Protein AF-A0A0K6FM12-F1 (afdb_monomer_lite)

Foldseek 3Di:
DPFAAEEELDDDDQCPVVLCVQCVVQGHYQYDPAQALVSVLVCQVPVVDRHAEYEHEPCSCNRNNFQDLVVLVSHDLNHAEYQYLAPFRPSHPVVSCVVSNHFYFYQPLLLQQLQLVLLVVLVCCLQQVVLLQVVCVVVVNHCPPDDDGHQQLAWEEEEEDCGSNSQNNVVVSVVRNHPAAEYEDCDDDPPRDPRHHYDNDLLVSQLRGQEYEYADHDDPVQQQCVPLVSLLSHAQQGEYEYLHEARSHPVVSVLVCLVVRSHNAYEYCYHNDPPDDDVSQVVRSSYHYHRNRSQVDSSSSNSSSSLSSVQVSCVSVVHDRDRTDPVCVVVVCVVCVVVCVVVVQWAWEWEAEPVGDIDIDTDGQFDFPLNVLVRCCVVPVAHSQQWWKAFPNDTGDRGDGNVVVPNHHHGYIYTDGDPDGAQWEWEAEPVRDIDIDGDDQFDFLLNVLVRVCVVPVAHSVQWFKAFPNDTGDRGDGNVVVPNGRHGYIYTDGDPDAAQWEWEAEPVRDIDIDHDDQFDFLLNVLVRCCVVPVAHSQQWFKAFPNDTGDRGDGNVVVPNTRHHYIYTDGDPDGAQWEWEQEPVRDIDIDHDDQFDFVLNVLVSVCVVPVAHSVQWWKDFPRDTGDRGDGNVVVVNGRHGYIYIDTDDDDDD

pLDDT: mean 88.9, std 11.52, range [32.47, 98.88]

Structure (mmCIF, N/CA/C/O backbone):
data_AF-A0A0K6FM12-F1
#
_entry.id   AF-A0A0K6FM12-F1
#
loop_
_atom_site.group_PDB
_atom_site.id
_atom_site.type_symbol
_atom_site.label_atom_id
_atom_site.label_alt_id
_atom_site.label_comp_id
_atom_site.label_asym_id
_atom_site.label_entity_id
_atom_site.label_seq_id
_atom_site.pdbx_PDB_ins_code
_atom_site.Cartn_x
_atom_site.Cartn_y
_atom_site.Cartn_z
_atom_site.occupancy
_atom_site.B_iso_or_equiv
_atom_site.auth_seq_id
_atom_site.auth_comp_id
_atom_site.auth_asym_id
_atom_site.auth_atom_id
_atom_site.pdbx_PDB_model_num
ATOM 1 N N . MET A 1 1 ? -18.505 -17.546 25.892 1.00 50.31 1 MET A N 1
ATOM 2 C CA . MET A 1 1 ? -18.413 -17.761 24.431 1.00 50.31 1 MET A CA 1
ATOM 3 C C . MET A 1 1 ? -17.138 -18.534 24.158 1.00 50.31 1 MET A C 1
ATOM 5 O O . MET A 1 1 ? -16.189 -18.349 24.912 1.00 50.31 1 MET A O 1
ATOM 9 N N . ALA A 1 2 ? -17.119 -19.421 23.161 1.00 56.78 2 ALA A N 1
ATOM 10 C CA . ALA A 1 2 ? -15.859 -20.015 22.716 1.00 56.78 2 ALA A CA 1
ATOM 11 C C . ALA A 1 2 ? -14.926 -18.895 22.212 1.00 56.78 2 ALA A C 1
ATOM 13 O O . ALA A 1 2 ? -15.437 -17.920 21.654 1.00 56.78 2 ALA A O 1
ATOM 14 N N . PRO A 1 3 ? -13.605 -18.989 22.434 1.00 68.75 3 PRO A N 1
ATOM 15 C CA . PRO A 1 3 ? -12.672 -17.987 21.939 1.00 68.75 3 PRO A CA 1
ATOM 16 C C . PRO A 1 3 ? -12.732 -17.929 20.409 1.00 68.75 3 PRO A C 1
ATOM 18 O O . PRO A 1 3 ? -12.786 -18.963 19.740 1.00 68.75 3 PRO A O 1
ATOM 21 N N . THR A 1 4 ? -12.750 -16.713 19.868 1.00 89.81 4 THR A N 1
ATOM 22 C CA . THR A 1 4 ? -12.670 -16.457 18.428 1.00 89.81 4 THR A CA 1
ATOM 23 C C . THR A 1 4 ? -11.370 -17.043 17.880 1.00 89.81 4 THR A C 1
ATOM 25 O O . THR A 1 4 ? -10.338 -16.963 18.542 1.00 89.81 4 THR A O 1
ATOM 28 N N . LYS A 1 5 ? -11.399 -17.647 16.689 1.00 95.44 5 LYS A N 1
ATOM 29 C CA . LYS A 1 5 ? -10.241 -18.325 16.086 1.00 95.44 5 LYS A CA 1
ATOM 30 C C . LYS A 1 5 ? -9.884 -17.708 14.741 1.00 95.44 5 LYS A C 1
ATOM 32 O O . LYS A 1 5 ? -10.762 -17.518 13.897 1.00 95.44 5 LYS A O 1
ATOM 37 N N . VAL A 1 6 ? -8.598 -17.457 14.518 1.00 96.81 6 VAL A N 1
ATOM 38 C CA . VAL A 1 6 ? -8.056 -16.990 13.237 1.00 96.81 6 VAL A CA 1
ATOM 39 C C . VAL A 1 6 ? -7.114 -18.035 12.669 1.00 96.81 6 VAL A C 1
ATOM 41 O O . VAL A 1 6 ? -6.204 -18.493 13.353 1.00 96.81 6 VAL A O 1
ATOM 44 N N . LEU A 1 7 ? -7.315 -18.387 11.404 1.00 96.94 7 LEU A N 1
ATOM 45 C CA . LEU A 1 7 ? -6.442 -19.296 10.673 1.00 96.94 7 LEU A CA 1
ATOM 46 C C . LEU A 1 7 ? -5.364 -18.514 9.918 1.00 96.94 7 LEU A C 1
ATOM 48 O O . LEU A 1 7 ? -5.686 -17.608 9.155 1.00 96.94 7 LEU A O 1
ATOM 52 N N . ILE A 1 8 ? -4.100 -18.896 10.083 1.00 96.00 8 ILE A N 1
ATOM 53 C CA . ILE A 1 8 ? -2.986 -18.431 9.252 1.00 96.00 8 ILE A CA 1
ATOM 54 C C . ILE A 1 8 ? -2.767 -19.458 8.138 1.00 96.00 8 ILE A C 1
ATOM 56 O O . ILE A 1 8 ? -2.167 -20.508 8.360 1.00 96.00 8 ILE A O 1
ATOM 60 N N . CYS A 1 9 ? -3.300 -19.177 6.948 1.00 92.81 9 CYS A N 1
ATOM 61 C CA . CYS A 1 9 ? -3.076 -19.950 5.728 1.00 92.81 9 CYS A CA 1
ATOM 62 C C . CYS A 1 9 ? -1.782 -19.491 5.047 1.00 92.81 9 CYS A C 1
ATOM 64 O O . CYS A 1 9 ? -1.757 -18.457 4.374 1.00 92.81 9 CYS A O 1
ATOM 66 N N . GLY A 1 10 ? -0.727 -20.292 5.196 1.00 86.38 10 GLY A N 1
ATOM 67 C CA . GLY A 1 10 ? 0.643 -19.959 4.801 1.00 86.38 10 GLY A CA 1
ATOM 68 C C . GLY A 1 10 ? 1.503 -19.662 6.028 1.00 86.38 10 GLY A C 1
ATOM 69 O O . GLY A 1 10 ? 1.115 -20.000 7.147 1.00 86.38 10 GLY A O 1
ATOM 70 N N . ASP A 1 11 ? 2.643 -19.014 5.816 1.00 85.06 11 ASP A N 1
ATOM 71 C CA . ASP A 1 11 ? 3.578 -18.676 6.887 1.00 85.06 11 ASP A CA 1
ATOM 72 C C . ASP A 1 11 ? 3.545 -17.178 7.198 1.00 85.06 11 ASP A C 1
ATOM 74 O O . ASP A 1 11 ? 3.400 -16.344 6.305 1.00 85.06 11 ASP A O 1
ATOM 78 N N . LEU A 1 12 ? 3.704 -16.852 8.481 1.00 89.25 12 LEU A N 1
ATOM 79 C CA . LEU A 1 12 ? 4.138 -15.531 8.927 1.00 89.25 12 LEU A CA 1
ATOM 80 C C . LEU A 1 12 ? 5.636 -15.628 9.177 1.00 89.25 12 LEU A C 1
ATOM 82 O O . LEU A 1 12 ? 6.068 -16.332 10.093 1.00 89.25 12 LEU A O 1
ATOM 86 N N . VAL A 1 13 ? 6.433 -14.954 8.360 1.00 90.88 13 VAL A N 1
ATOM 87 C CA . VAL A 1 13 ? 7.894 -15.012 8.445 1.00 90.88 13 VAL A CA 1
ATOM 88 C C . VAL A 1 13 ? 8.416 -13.832 9.260 1.00 90.88 13 VAL A C 1
ATOM 90 O O . VAL A 1 13 ? 9.260 -14.012 10.139 1.00 90.88 13 VAL A O 1
ATOM 93 N N . TRP A 1 14 ? 7.868 -12.638 9.042 1.00 91.44 14 TRP A N 1
ATOM 94 C CA . TRP A 1 14 ? 8.430 -11.380 9.539 1.00 91.44 14 TRP A CA 1
ATOM 95 C C . TRP A 1 14 ? 7.660 -10.791 10.727 1.00 91.44 14 TRP A C 1
ATOM 97 O O . TRP A 1 14 ? 8.239 -10.094 11.555 1.00 91.44 14 TRP A O 1
ATOM 107 N N . ALA A 1 15 ? 6.369 -11.092 10.846 1.00 94.38 15 ALA A N 1
ATOM 108 C CA . ALA A 1 15 ? 5.426 -10.437 11.747 1.00 94.38 15 ALA A CA 1
ATOM 109 C C . ALA A 1 15 ? 4.894 -11.377 12.845 1.00 94.38 15 ALA A C 1
ATOM 111 O O . ALA A 1 15 ? 3.783 -11.201 13.342 1.00 94.38 15 ALA A O 1
ATOM 112 N N . ASN A 1 16 ? 5.671 -12.386 13.258 1.00 93.44 16 ASN A N 1
ATOM 113 C CA . ASN A 1 16 ? 5.265 -13.331 14.311 1.00 93.44 16 ASN A CA 1
ATOM 114 C C . ASN A 1 16 ? 4.932 -12.634 15.644 1.00 93.44 16 ASN A C 1
ATOM 116 O O . ASN A 1 16 ? 3.913 -12.925 16.274 1.00 93.44 16 ASN A O 1
ATOM 120 N N . GLU A 1 17 ? 5.777 -11.696 16.077 1.00 94.31 17 GLU A N 1
ATOM 121 C CA . GLU A 1 17 ? 5.542 -10.931 17.308 1.00 94.31 17 GLU A CA 1
ATOM 122 C C . GLU A 1 17 ? 4.403 -9.918 17.142 1.00 94.31 17 GLU A C 1
ATOM 124 O O . GLU A 1 17 ? 3.615 -9.708 18.067 1.00 94.31 17 GLU A O 1
ATOM 129 N N . ASP A 1 18 ? 4.250 -9.343 15.947 1.00 95.56 18 ASP A N 1
ATOM 130 C CA . ASP A 1 18 ? 3.123 -8.468 15.631 1.00 95.56 18 ASP A CA 1
ATOM 131 C C . ASP A 1 18 ? 1.800 -9.241 15.666 1.00 95.56 18 ASP A C 1
ATOM 133 O O . ASP A 1 18 ? 0.848 -8.767 16.276 1.00 95.56 18 ASP A O 1
ATOM 137 N N . ALA A 1 19 ? 1.744 -10.461 15.126 1.00 95.25 19 ALA A N 1
ATOM 138 C CA . ALA A 1 19 ? 0.561 -11.317 15.177 1.00 95.25 19 ALA A CA 1
ATOM 139 C C . ALA A 1 19 ? 0.161 -11.650 16.621 1.00 95.25 19 ALA A C 1
ATOM 141 O O . ALA A 1 19 ? -1.001 -11.474 16.992 1.00 95.25 19 ALA A O 1
ATOM 142 N N . LYS A 1 20 ? 1.119 -12.045 17.473 1.00 94.31 20 LYS A N 1
ATOM 143 C CA . LYS A 1 20 ? 0.861 -12.276 18.908 1.00 94.31 20 LYS A CA 1
ATOM 144 C C . LYS A 1 20 ? 0.337 -11.022 19.603 1.00 94.31 20 LYS A C 1
ATOM 146 O O . LYS A 1 20 ? -0.576 -11.120 20.415 1.00 94.31 20 LYS A O 1
ATOM 151 N N . ARG A 1 21 ? 0.897 -9.853 19.283 1.00 96.19 21 ARG A N 1
ATOM 152 C CA . ARG A 1 21 ? 0.511 -8.568 19.882 1.00 96.19 21 ARG A CA 1
ATOM 153 C C . ARG A 1 21 ? -0.853 -8.072 19.397 1.00 96.19 21 ARG A C 1
ATOM 155 O O . ARG A 1 21 ? -1.614 -7.529 20.189 1.00 96.19 21 ARG A O 1
ATOM 162 N N . MET A 1 22 ? -1.139 -8.212 18.104 1.00 95.75 22 MET A N 1
ATOM 163 C CA . MET A 1 22 ? -2.306 -7.631 17.434 1.00 95.75 22 MET A CA 1
ATOM 164 C C . MET A 1 22 ? -3.527 -8.545 17.474 1.00 95.75 22 MET A C 1
ATOM 166 O O . MET A 1 22 ? -4.632 -8.053 17.674 1.00 95.75 22 MET A O 1
ATOM 170 N N . ILE A 1 23 ? -3.331 -9.851 17.276 1.00 96.44 23 ILE A N 1
ATOM 171 C CA . ILE A 1 23 ? -4.413 -10.838 17.169 1.00 96.44 23 ILE A CA 1
ATOM 172 C C . ILE A 1 23 ? -4.555 -11.649 18.454 1.00 96.44 23 ILE A C 1
ATOM 174 O O . ILE A 1 23 ? -5.677 -11.913 18.866 1.00 96.44 23 ILE A O 1
ATOM 178 N N . GLY A 1 24 ? -3.452 -11.995 19.126 1.00 94.25 24 GLY A N 1
ATOM 179 C CA . GLY A 1 24 ? -3.466 -12.855 20.319 1.00 94.25 24 GLY A CA 1
ATOM 180 C C . GLY A 1 24 ? -4.441 -12.439 21.438 1.00 94.25 24 GLY A C 1
ATOM 181 O O . GLY A 1 24 ? -5.083 -13.318 22.009 1.00 94.25 24 GLY A O 1
ATOM 182 N N . PRO A 1 25 ? -4.619 -11.138 21.750 1.00 95.06 25 PRO A N 1
ATOM 183 C CA . PRO A 1 25 ? -5.617 -10.694 22.728 1.00 95.06 25 PRO A CA 1
ATOM 184 C C . PRO A 1 25 ? -7.079 -10.855 22.277 1.00 95.06 25 PRO A C 1
ATOM 186 O O . PRO A 1 25 ? -7.974 -10.808 23.116 1.00 95.06 25 PRO A O 1
ATOM 189 N N . LEU A 1 26 ? -7.324 -10.997 20.972 1.00 94.44 26 LEU A N 1
ATOM 190 C CA . LEU A 1 26 ? -8.653 -10.989 20.350 1.00 94.44 26 LEU A CA 1
ATOM 191 C C . LEU A 1 26 ? -9.100 -12.382 19.897 1.00 94.44 26 LEU A C 1
ATOM 193 O O . LEU A 1 26 ? -10.290 -12.697 19.928 1.00 94.44 26 LEU A O 1
ATOM 197 N N . ALA A 1 27 ? -8.157 -13.208 19.443 1.00 95.44 27 ALA A N 1
ATOM 198 C CA . ALA A 1 27 ? -8.430 -14.518 18.884 1.00 95.44 27 ALA A CA 1
ATOM 199 C C . ALA A 1 27 ? -7.263 -15.495 19.088 1.00 95.44 27 ALA A C 1
ATOM 201 O O . ALA A 1 27 ? -6.089 -15.123 19.098 1.00 95.44 27 ALA A O 1
ATOM 202 N N . GLU A 1 28 ? -7.600 -16.778 19.183 1.00 95.94 28 GLU A N 1
ATOM 203 C CA . GLU A 1 28 ? -6.639 -17.871 19.093 1.00 95.94 28 GLU A CA 1
ATOM 204 C C . GLU A 1 28 ? -6.090 -17.954 17.660 1.00 95.94 28 GLU A C 1
ATOM 206 O O . GLU A 1 28 ? -6.851 -18.062 16.695 1.00 95.94 28 GLU A O 1
ATOM 211 N N . ILE A 1 29 ? -4.764 -17.907 17.523 1.00 95.62 29 ILE A N 1
ATOM 212 C CA . ILE A 1 29 ? -4.068 -17.990 16.235 1.00 95.62 29 ILE A CA 1
ATOM 213 C C . ILE A 1 29 ? -3.775 -19.458 15.929 1.00 95.62 29 ILE A C 1
ATOM 215 O O . ILE A 1 29 ? -3.009 -20.109 16.639 1.00 95.62 29 ILE A O 1
ATOM 219 N N . ILE A 1 30 ? -4.353 -19.966 14.845 1.00 95.19 30 ILE A N 1
ATOM 220 C CA . ILE A 1 30 ? -4.207 -21.349 14.401 1.00 95.19 30 ILE A CA 1
ATOM 221 C C . ILE A 1 30 ? -3.358 -21.367 13.127 1.00 95.19 30 ILE A C 1
ATOM 223 O O . ILE A 1 30 ? -3.816 -20.882 12.094 1.00 95.19 30 ILE A O 1
ATOM 227 N N . PRO A 1 31 ? -2.134 -21.919 13.150 1.00 93.75 31 PRO A N 1
ATOM 228 C CA . PRO A 1 31 ? -1.348 -22.089 11.935 1.00 93.75 31 PRO A CA 1
ATOM 229 C C . PRO A 1 31 ? -1.904 -23.238 11.085 1.00 93.75 31 PRO A C 1
ATOM 231 O O . PRO A 1 31 ? -2.246 -24.302 11.612 1.00 93.75 31 PRO A O 1
ATOM 234 N N . MET A 1 32 ? -1.963 -23.045 9.766 1.00 93.00 32 MET A N 1
ATOM 235 C CA . MET A 1 32 ? -2.316 -24.107 8.827 1.00 93.00 32 MET A CA 1
ATOM 236 C C . MET A 1 32 ? -1.221 -25.178 8.810 1.00 93.00 32 MET A C 1
ATOM 238 O O . MET A 1 32 ? -0.049 -24.888 8.591 1.00 93.00 32 MET A O 1
ATOM 242 N N . LYS A 1 33 ? -1.612 -26.438 9.014 1.00 88.44 33 LYS A N 1
ATOM 243 C CA . LYS A 1 33 ? -0.717 -27.608 8.925 1.00 88.44 33 LYS A CA 1
ATOM 244 C C . LYS A 1 33 ? -0.994 -28.479 7.700 1.00 88.44 33 LYS A C 1
ATOM 246 O O . LYS A 1 33 ? -0.261 -29.441 7.456 1.00 88.44 33 LYS A O 1
ATOM 251 N N . SER A 1 34 ? -2.050 -28.164 6.953 1.00 91.00 34 SER A N 1
ATOM 252 C CA . SER A 1 34 ? -2.479 -28.923 5.784 1.00 91.00 34 SER A CA 1
ATOM 253 C C . SER A 1 34 ? -1.431 -28.851 4.679 1.00 91.00 34 SER A C 1
ATOM 255 O O . SER A 1 34 ? -0.998 -27.769 4.292 1.00 91.00 34 SER A O 1
ATOM 257 N N . LYS A 1 35 ? -1.053 -30.010 4.138 1.00 91.31 35 LYS A N 1
ATOM 258 C CA . LYS A 1 35 ? -0.079 -30.124 3.039 1.00 91.31 35 LYS A CA 1
ATOM 259 C C . LYS A 1 35 ? -0.729 -30.335 1.675 1.00 91.31 35 LYS A C 1
ATOM 261 O O . LYS A 1 35 ? -0.033 -30.366 0.667 1.00 91.31 35 LYS A O 1
ATOM 266 N N . SER A 1 36 ? -2.044 -30.540 1.660 1.00 94.38 36 SER A N 1
ATOM 267 C CA . SER A 1 36 ? -2.842 -30.722 0.454 1.00 94.38 36 SER A CA 1
ATOM 268 C C . SER A 1 36 ? -4.235 -30.130 0.642 1.00 94.38 36 SER A C 1
ATOM 270 O O . SER A 1 36 ? -4.744 -30.045 1.763 1.00 94.38 36 SER A O 1
ATOM 272 N N . ARG A 1 37 ? -4.889 -29.790 -0.469 1.00 95.06 37 ARG A N 1
ATOM 273 C CA . ARG A 1 37 ? -6.278 -29.313 -0.486 1.00 95.06 37 ARG A CA 1
ATOM 274 C C . ARG A 1 37 ? -7.274 -30.320 0.108 1.00 95.06 37 ARG A C 1
ATOM 276 O O . ARG A 1 37 ? -8.200 -29.920 0.804 1.00 95.06 37 ARG A O 1
ATOM 283 N N . ALA A 1 38 ? -7.066 -31.619 -0.117 1.00 94.94 38 ALA A N 1
ATOM 284 C CA . ALA A 1 38 ? -7.910 -32.670 0.458 1.00 94.94 38 ALA A CA 1
ATOM 285 C C . ALA A 1 38 ? -7.802 -32.705 1.990 1.00 94.94 38 ALA A C 1
ATOM 287 O O . ALA A 1 38 ? -8.817 -32.654 2.680 1.00 94.94 38 ALA A O 1
ATOM 288 N N . GLN A 1 39 ? -6.570 -32.685 2.513 1.00 95.00 39 GLN A N 1
ATOM 289 C CA . GLN A 1 39 ? -6.324 -32.624 3.955 1.00 95.00 39 GLN A CA 1
ATOM 290 C C . GLN A 1 39 ? -6.913 -31.348 4.571 1.00 95.00 39 GLN A C 1
ATOM 292 O O . GLN A 1 39 ? -7.510 -31.397 5.643 1.00 95.00 39 GLN A O 1
ATOM 297 N N . PHE A 1 40 ? -6.786 -30.210 3.880 1.00 95.62 40 PHE A N 1
ATOM 298 C CA . PHE A 1 40 ? -7.383 -28.953 4.324 1.00 95.62 40 PHE A CA 1
ATOM 299 C C . PHE A 1 40 ? -8.892 -29.098 4.533 1.00 95.62 40 PHE A C 1
ATOM 301 O O . PHE A 1 40 ? -9.394 -28.726 5.589 1.00 95.62 40 PHE A O 1
ATOM 308 N N . TYR A 1 41 ? -9.605 -29.712 3.584 1.00 95.50 41 TYR A N 1
ATOM 309 C CA . TYR A 1 41 ? -11.049 -29.937 3.693 1.00 95.50 41 TYR A CA 1
ATOM 310 C C . TYR A 1 41 ? -11.455 -30.842 4.858 1.00 95.50 41 TYR A C 1
ATOM 312 O O . TYR A 1 41 ? -12.449 -30.549 5.521 1.00 95.50 41 TYR A O 1
ATOM 320 N N . GLU A 1 42 ? -10.702 -31.904 5.140 1.00 93.94 42 GLU A N 1
ATOM 321 C CA . GLU A 1 42 ? -10.958 -32.761 6.307 1.00 93.94 42 GLU A CA 1
ATOM 322 C C . GLU A 1 42 ? -10.788 -31.972 7.619 1.00 93.94 42 GLU A C 1
ATOM 324 O O . GLU A 1 42 ? -11.623 -32.038 8.530 1.00 93.94 42 GLU A O 1
ATOM 329 N N . GLU A 1 43 ? -9.742 -31.147 7.680 1.00 94.19 43 GLU A N 1
ATOM 330 C CA . GLU A 1 43 ? -9.388 -30.343 8.847 1.00 94.19 43 GLU A CA 1
ATOM 331 C C . GLU A 1 43 ? -10.338 -29.154 9.085 1.00 94.19 43 GLU A C 1
ATOM 333 O O . GLU A 1 43 ? -10.463 -28.711 10.228 1.00 94.19 43 GLU A O 1
ATOM 338 N N . LEU A 1 44 ? -11.077 -28.674 8.070 1.00 93.19 44 LEU A N 1
ATOM 339 C CA . LEU A 1 44 ? -12.072 -27.593 8.219 1.00 93.19 44 LEU A CA 1
ATOM 340 C C . LEU A 1 44 ? -13.160 -27.915 9.254 1.00 93.19 44 LEU A C 1
ATOM 342 O O . LEU A 1 44 ? -13.643 -27.021 9.949 1.00 93.19 44 LEU A O 1
ATOM 346 N N . SER A 1 45 ? -13.542 -29.190 9.358 1.00 87.56 45 SER A N 1
ATOM 347 C CA . SER A 1 45 ? -14.572 -29.662 10.293 1.00 87.56 45 SER A CA 1
ATOM 348 C C . SER A 1 45 ? -14.033 -30.032 11.679 1.00 87.56 45 SER A C 1
ATOM 350 O O . SER A 1 45 ? -14.814 -30.239 12.607 1.00 87.56 45 SER A O 1
ATOM 352 N N . THR A 1 46 ? -12.708 -30.104 11.829 1.00 90.00 46 THR A N 1
ATOM 353 C CA . THR A 1 46 ? -12.030 -30.566 13.045 1.00 90.00 46 THR A CA 1
ATOM 354 C C . THR A 1 46 ? -11.059 -29.500 13.552 1.00 90.00 46 THR A C 1
ATOM 356 O O . THR A 1 46 ? -11.453 -28.631 14.328 1.00 90.00 46 THR A O 1
ATOM 359 N N . THR A 1 47 ? -9.805 -29.519 13.095 1.00 89.25 47 THR A N 1
ATOM 360 C CA . THR A 1 47 ? -8.728 -28.610 13.517 1.00 89.25 47 THR A CA 1
ATOM 361 C C . THR A 1 47 ? -9.098 -27.138 13.335 1.00 89.25 47 THR A C 1
ATOM 363 O O . THR A 1 47 ? -8.852 -26.325 14.226 1.00 89.25 47 THR A O 1
ATOM 366 N N . TYR A 1 48 ? -9.728 -26.794 12.212 1.00 92.44 48 TYR A N 1
ATOM 367 C CA . TYR A 1 48 ? -10.123 -25.424 11.883 1.00 92.44 48 TYR A CA 1
ATOM 368 C C . TYR A 1 48 ? -11.605 -25.150 12.180 1.00 92.44 48 TYR A C 1
ATOM 370 O O . TYR A 1 48 ? -12.168 -24.169 11.698 1.00 92.44 48 TYR A O 1
ATOM 378 N N . ALA A 1 49 ? -12.257 -25.980 12.999 1.00 90.50 49 ALA A N 1
ATOM 379 C CA . ALA A 1 49 ? -13.638 -25.740 13.390 1.00 90.50 49 ALA A CA 1
ATOM 380 C C . ALA A 1 49 ? -13.769 -24.434 14.196 1.00 90.50 49 ALA A C 1
ATOM 382 O O . ALA A 1 49 ? -13.065 -24.207 15.189 1.00 90.50 49 ALA A O 1
ATOM 383 N N . GLY A 1 50 ? -14.716 -23.588 13.781 1.00 89.88 50 GLY A N 1
ATOM 384 C CA . GLY A 1 50 ? -15.046 -22.332 14.457 1.00 89.88 50 GLY A CA 1
ATOM 385 C C . GLY A 1 50 ? -14.146 -21.144 14.109 1.00 89.88 50 GLY A C 1
ATOM 386 O O . GLY A 1 50 ? -14.245 -20.117 14.775 1.00 89.88 50 GLY A O 1
ATOM 387 N N . ILE A 1 51 ? -13.289 -21.249 13.085 1.00 95.94 51 ILE A N 1
ATOM 388 C CA . ILE A 1 51 ? -12.533 -20.091 12.584 1.00 95.94 51 ILE A CA 1
ATOM 389 C C . ILE A 1 51 ? -13.478 -19.006 12.054 1.00 95.94 51 ILE A C 1
ATOM 391 O O . ILE A 1 51 ? -14.491 -19.305 11.416 1.00 95.94 51 ILE A O 1
ATOM 395 N N . THR A 1 52 ? -13.142 -17.747 12.313 1.00 96.00 52 THR A N 1
ATOM 396 C CA . THR A 1 52 ? -13.931 -16.579 11.891 1.00 96.00 52 THR A CA 1
ATOM 397 C C . THR A 1 52 ? -13.181 -15.693 10.905 1.00 96.00 52 THR A C 1
ATOM 399 O O . THR A 1 52 ? -13.794 -15.134 9.996 1.00 96.00 52 THR A O 1
ATOM 402 N N . GLY A 1 53 ? -11.860 -15.602 11.047 1.00 96.81 53 GLY A N 1
ATOM 403 C CA . GLY A 1 53 ? -10.976 -14.868 10.149 1.00 96.81 53 GLY A CA 1
ATOM 404 C C . GLY A 1 53 ? -9.891 -15.767 9.569 1.00 96.81 53 GLY A C 1
ATOM 405 O O . GLY A 1 53 ? -9.425 -16.701 10.224 1.00 96.81 53 GLY A O 1
ATOM 406 N N . ILE A 1 54 ? -9.478 -15.475 8.341 1.00 97.75 54 ILE A N 1
ATOM 407 C CA . ILE A 1 54 ? -8.366 -16.143 7.667 1.00 97.75 54 ILE A CA 1
ATOM 408 C C . ILE A 1 54 ? -7.345 -15.085 7.269 1.00 97.75 54 ILE A C 1
ATOM 410 O O . ILE A 1 54 ? -7.670 -14.142 6.555 1.00 97.75 54 ILE A O 1
ATOM 414 N N . TYR A 1 55 ? -6.105 -15.253 7.703 1.00 97.44 55 TYR A N 1
ATOM 415 C CA . TYR A 1 55 ? -4.953 -14.633 7.067 1.00 97.44 55 TYR A CA 1
ATOM 416 C C . TYR A 1 55 ? -4.515 -15.541 5.921 1.00 97.44 55 TYR A C 1
ATOM 418 O O . TYR A 1 55 ? -4.369 -16.744 6.127 1.00 97.44 55 TYR A O 1
ATOM 426 N N . ARG A 1 56 ? -4.289 -14.994 4.729 1.00 94.44 56 ARG A N 1
ATOM 427 C CA . ARG A 1 56 ? -3.870 -15.760 3.550 1.00 94.44 56 ARG A CA 1
ATOM 428 C C . ARG A 1 56 ? -2.583 -15.189 2.974 1.00 94.44 56 ARG A C 1
ATOM 430 O O . ARG A 1 56 ? -2.570 -14.035 2.569 1.00 94.44 56 ARG A O 1
ATOM 437 N N . HIS A 1 57 ? -1.559 -16.020 2.826 1.00 90.81 57 HIS A N 1
ATOM 438 C CA . HIS A 1 57 ? -0.374 -15.727 2.017 1.00 90.81 57 HIS A CA 1
ATOM 439 C C . HIS A 1 57 ? -0.444 -16.420 0.647 1.00 90.81 57 HIS A C 1
ATOM 441 O O . HIS A 1 57 ? -1.070 -17.475 0.526 1.00 90.81 57 HIS A O 1
ATOM 447 N N . ASN A 1 58 ? 0.218 -15.885 -0.386 1.00 83.75 58 ASN A N 1
ATOM 448 C CA . ASN A 1 58 ? 0.257 -16.520 -1.716 1.00 83.75 58 ASN A CA 1
ATOM 449 C C . ASN A 1 58 ? 0.861 -17.930 -1.695 1.00 83.75 58 ASN A C 1
ATOM 451 O O . ASN A 1 58 ? 0.343 -18.808 -2.377 1.00 83.75 58 ASN A O 1
ATOM 455 N N . THR A 1 59 ? 1.866 -18.177 -0.852 1.00 83.81 59 THR A N 1
ATOM 456 C CA . THR A 1 59 ? 2.491 -19.508 -0.693 1.00 83.81 59 THR A CA 1
ATOM 457 C C . THR A 1 59 ? 1.527 -20.569 -0.164 1.00 83.81 59 THR A C 1
ATOM 459 O O . THR A 1 59 ? 1.758 -21.760 -0.337 1.00 83.81 59 THR A O 1
ATOM 462 N N . SER A 1 60 ? 0.393 -20.180 0.435 1.00 83.94 60 SER A N 1
ATOM 463 C CA . SER A 1 60 ? -0.640 -21.162 0.789 1.00 83.94 60 SER A CA 1
ATOM 464 C C . SER A 1 60 ? -1.179 -21.897 -0.443 1.00 83.94 60 SER A C 1
ATOM 466 O O . SER A 1 60 ? -1.540 -23.072 -0.343 1.00 83.94 60 SER A O 1
ATOM 468 N N . ALA A 1 61 ? -1.163 -21.254 -1.617 1.00 86.06 61 ALA A N 1
ATOM 469 C CA . ALA A 1 61 ? -1.611 -21.863 -2.861 1.00 86.06 61 ALA A CA 1
ATOM 470 C C . ALA A 1 61 ? -0.756 -23.067 -3.284 1.00 86.06 61 ALA A C 1
ATOM 472 O O . ALA A 1 61 ? -1.290 -23.978 -3.916 1.00 86.06 61 ALA A O 1
ATOM 473 N N . ASP A 1 62 ? 0.510 -23.133 -2.864 1.00 85.94 62 ASP A N 1
ATOM 474 C CA . ASP A 1 62 ? 1.405 -24.262 -3.154 1.00 85.94 62 ASP A CA 1
ATOM 475 C C . ASP A 1 62 ? 0.935 -25.562 -2.481 1.00 85.94 62 ASP A C 1
ATOM 477 O O . ASP A 1 62 ? 1.222 -26.662 -2.954 1.00 85.94 62 ASP A O 1
ATOM 481 N N . HIS A 1 63 ? 0.175 -25.447 -1.387 1.00 87.94 63 HIS A N 1
ATOM 482 C CA . HIS A 1 63 ? -0.328 -26.583 -0.616 1.00 87.94 63 HIS A CA 1
ATOM 483 C C . HIS A 1 63 ? -1.812 -26.851 -0.858 1.00 87.94 63 HIS A C 1
ATOM 485 O O . HIS A 1 63 ? -2.221 -27.997 -1.054 1.00 87.94 63 HIS A O 1
ATOM 491 N N . ILE A 1 64 ? -2.643 -25.808 -0.817 1.00 91.88 64 ILE A N 1
ATOM 492 C CA . ILE A 1 64 ? -4.107 -25.954 -0.835 1.00 91.88 64 ILE A CA 1
ATOM 493 C C . ILE A 1 64 ? -4.753 -25.426 -2.120 1.00 91.88 64 ILE A C 1
ATOM 495 O O . ILE A 1 64 ? -5.970 -25.516 -2.281 1.00 91.88 64 ILE A O 1
ATOM 499 N N . GLY A 1 65 ? -3.947 -24.944 -3.067 1.00 91.69 65 GLY A N 1
ATOM 500 C CA . GLY A 1 65 ? -4.426 -24.278 -4.269 1.00 91.69 65 GLY A CA 1
ATOM 501 C C . GLY A 1 65 ? -4.984 -22.883 -3.986 1.00 91.69 65 GLY A C 1
ATOM 502 O O . GLY A 1 65 ? -4.962 -22.369 -2.867 1.00 91.69 65 GLY A O 1
ATOM 503 N N . ILE A 1 66 ? -5.489 -22.247 -5.037 1.00 93.56 66 ILE A N 1
ATOM 504 C CA . ILE A 1 66 ? -6.093 -20.919 -4.940 1.00 93.56 66 ILE A CA 1
ATOM 505 C C . ILE A 1 66 ? -7.443 -20.967 -4.206 1.00 93.56 66 ILE A C 1
ATOM 507 O O . ILE A 1 66 ? -8.084 -22.015 -4.113 1.00 93.56 66 ILE A O 1
ATOM 511 N N . PHE A 1 67 ? -7.904 -19.815 -3.716 1.00 95.88 67 PHE A N 1
ATOM 512 C CA . PHE A 1 67 ? -9.212 -19.673 -3.072 1.00 95.88 67 PHE A CA 1
ATOM 513 C C . PHE A 1 67 ? -10.288 -19.487 -4.150 1.00 95.88 67 PHE A C 1
ATOM 515 O O . PHE A 1 67 ? -10.946 -18.454 -4.227 1.00 95.88 67 PHE A O 1
ATOM 522 N N . ASP A 1 68 ? -10.418 -20.483 -5.023 1.00 95.69 68 ASP A N 1
ATOM 523 C CA . ASP A 1 68 ? -11.483 -20.553 -6.023 1.00 95.69 68 ASP A CA 1
ATOM 524 C C . ASP A 1 68 ? -12.856 -20.804 -5.375 1.00 95.69 68 ASP A C 1
ATOM 526 O O . ASP A 1 68 ? -12.972 -21.043 -4.167 1.00 95.69 68 ASP A O 1
ATOM 530 N N . LYS A 1 69 ? -13.912 -20.789 -6.194 1.00 96.31 69 LYS A N 1
ATOM 531 C CA . LYS A 1 69 ? -15.281 -21.043 -5.743 1.00 96.31 69 LYS A CA 1
ATOM 532 C C . LYS A 1 69 ? -15.433 -22.325 -4.921 1.00 96.31 69 LYS A C 1
ATOM 534 O O . LYS A 1 69 ? -16.143 -22.311 -3.923 1.00 96.31 69 LYS A O 1
ATOM 539 N N . GLU A 1 70 ? -14.799 -23.428 -5.318 1.00 97.12 70 GLU A N 1
ATOM 540 C CA . GLU A 1 70 ? -14.964 -24.716 -4.633 1.00 97.12 70 GLU A CA 1
ATOM 541 C C . GLU A 1 70 ? -14.356 -24.676 -3.224 1.00 97.12 70 GLU A C 1
ATOM 543 O O . GLU A 1 70 ? -14.978 -25.141 -2.265 1.00 97.12 70 GLU A O 1
ATOM 548 N N . LEU A 1 71 ? -13.161 -24.096 -3.076 1.00 96.62 71 LEU A N 1
ATOM 549 C CA . LEU A 1 71 ? -12.550 -23.898 -1.763 1.00 96.62 71 LEU A CA 1
ATOM 550 C C . LEU A 1 71 ? -13.395 -22.950 -0.922 1.00 96.62 71 LEU A C 1
ATOM 552 O O . LEU A 1 71 ? -13.730 -23.287 0.216 1.00 96.62 71 LEU A O 1
ATOM 556 N N . VAL A 1 72 ? -13.774 -21.803 -1.489 1.00 97.12 72 VAL A N 1
ATOM 557 C CA . VAL A 1 72 ? -14.592 -20.812 -0.795 1.00 97.12 72 VAL A CA 1
ATOM 558 C C . VAL A 1 72 ? -15.910 -21.422 -0.344 1.00 97.12 72 VAL A C 1
ATOM 560 O O . VAL A 1 72 ? -16.274 -21.185 0.797 1.00 97.12 72 VAL A O 1
ATOM 563 N N . ASP A 1 73 ? -16.593 -22.244 -1.142 1.00 96.38 73 ASP A N 1
ATOM 564 C CA . ASP A 1 73 ? -17.860 -22.896 -0.776 1.00 96.38 73 ASP A CA 1
ATOM 565 C C . ASP A 1 73 ? -17.727 -23.860 0.410 1.00 96.38 73 ASP A C 1
ATOM 567 O O . ASP A 1 73 ? -18.655 -23.985 1.213 1.00 96.38 73 ASP A O 1
ATOM 571 N N . LYS A 1 74 ? -16.567 -24.507 0.562 1.00 96.06 74 LYS A N 1
ATOM 572 C CA . LYS A 1 74 ? -16.308 -25.472 1.639 1.00 96.06 74 LYS A CA 1
ATOM 573 C C . LYS A 1 74 ? -15.879 -24.837 2.960 1.00 96.06 74 LYS A C 1
ATOM 575 O O . LYS A 1 74 ? -15.913 -25.525 3.978 1.00 96.06 74 LYS A O 1
ATOM 580 N N . LEU A 1 75 ? -15.505 -23.551 2.987 1.00 96.50 75 LEU A N 1
ATOM 581 C CA . LEU A 1 75 ? -15.114 -22.885 4.239 1.00 96.50 75 LEU A CA 1
ATOM 582 C C . LEU A 1 75 ? -16.250 -22.948 5.286 1.00 96.50 75 LEU A C 1
ATOM 584 O O . LEU A 1 75 ? -17.424 -22.843 4.914 1.00 96.50 75 LEU A O 1
ATOM 588 N N . PRO A 1 76 ? -15.952 -23.057 6.591 1.00 94.62 76 PRO A N 1
ATOM 589 C CA . PRO A 1 76 ? -16.968 -23.021 7.639 1.00 94.62 76 PRO A CA 1
ATOM 590 C C . PRO A 1 76 ? -17.838 -21.761 7.555 1.00 94.62 76 PRO A C 1
ATOM 592 O O . PRO A 1 76 ? -17.347 -20.677 7.249 1.00 94.62 76 PRO A O 1
ATOM 595 N N . SER A 1 77 ? -19.134 -21.872 7.862 1.00 93.44 77 SER A N 1
ATOM 596 C CA . SER A 1 77 ? -20.072 -20.730 7.842 1.00 93.44 77 SER A CA 1
ATOM 597 C C . SER A 1 77 ? -19.728 -19.627 8.855 1.00 93.44 77 SER A C 1
ATOM 599 O O . SER A 1 77 ? -20.223 -18.499 8.743 1.00 93.44 77 SER A O 1
ATOM 601 N N . SER A 1 78 ? -18.878 -19.956 9.833 1.00 94.62 78 SER A N 1
ATOM 602 C CA . SER A 1 78 ? -18.308 -19.030 10.808 1.00 94.62 78 SER A CA 1
ATOM 603 C C . SER A 1 78 ? -17.285 -18.072 10.201 1.00 94.62 78 SER A C 1
ATOM 605 O O . SER A 1 78 ? -17.098 -16.999 10.765 1.00 94.62 78 SER A O 1
ATOM 607 N N . VAL A 1 79 ? -16.663 -18.403 9.061 1.00 96.88 79 VAL A N 1
ATOM 608 C CA . VAL A 1 79 ? -15.711 -17.512 8.383 1.00 96.88 79 VAL A CA 1
ATOM 609 C C . VAL A 1 79 ? -16.454 -16.294 7.848 1.00 96.88 79 VAL A C 1
ATOM 611 O O . VAL A 1 79 ? -17.418 -16.430 7.096 1.00 96.88 79 VAL A O 1
ATOM 614 N N . LYS A 1 80 ? -15.995 -15.103 8.233 1.00 96.31 80 LYS A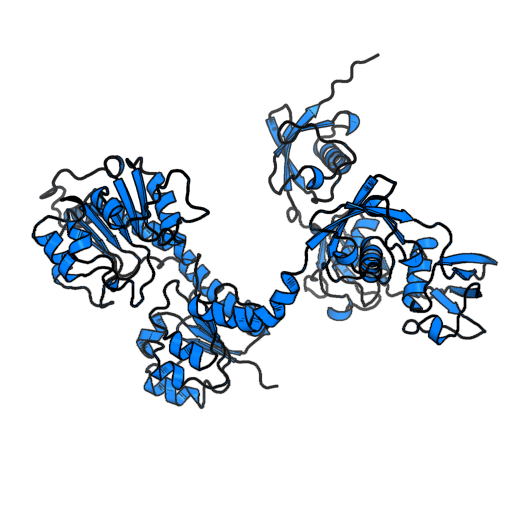 N 1
ATOM 615 C CA . LYS A 1 80 ? -16.536 -13.808 7.796 1.00 96.31 80 LYS A CA 1
ATOM 616 C C . LYS A 1 80 ? -15.498 -12.916 7.133 1.00 96.31 80 LYS A C 1
ATOM 618 O O . LYS A 1 80 ? -15.894 -11.983 6.442 1.00 96.31 80 LYS A O 1
ATOM 623 N N . TRP A 1 81 ? -14.204 -13.200 7.296 1.00 97.62 81 TRP A N 1
ATOM 624 C CA . TRP A 1 81 ? -13.151 -12.365 6.723 1.00 97.62 81 TRP A CA 1
ATOM 625 C C . TRP A 1 81 ? -11.954 -13.158 6.204 1.00 97.62 81 TRP A C 1
ATOM 627 O O . TRP A 1 81 ? -11.504 -14.106 6.848 1.00 97.62 81 TRP A O 1
ATOM 637 N N . ILE A 1 82 ? -11.405 -12.721 5.070 1.00 97.94 82 ILE A N 1
ATOM 638 C CA . ILE A 1 82 ? -10.124 -13.168 4.518 1.00 97.94 82 ILE A CA 1
ATOM 639 C C . ILE A 1 82 ? -9.230 -11.938 4.329 1.00 97.94 82 ILE A C 1
ATOM 641 O O . ILE A 1 82 ? -9.476 -11.111 3.452 1.00 97.94 82 ILE A O 1
ATOM 645 N N . ALA A 1 83 ? -8.171 -11.813 5.127 1.00 97.31 83 ALA A N 1
ATOM 646 C CA . ALA A 1 83 ? -7.120 -10.834 4.884 1.00 97.31 83 ALA A CA 1
ATOM 647 C C . ALA A 1 83 ? -5.999 -11.461 4.063 1.00 97.31 83 ALA A C 1
ATOM 649 O O . ALA A 1 83 ? -5.232 -12.298 4.540 1.00 97.31 83 ALA A O 1
ATOM 650 N N . HIS A 1 84 ? -5.925 -11.039 2.811 1.00 96.94 84 HIS A N 1
ATOM 651 C CA . HIS A 1 84 ? -4.930 -11.466 1.849 1.00 96.94 84 HIS A CA 1
ATOM 652 C C . HIS A 1 84 ? -3.658 -10.630 1.972 1.00 96.94 84 HIS A C 1
ATOM 654 O O . HIS A 1 84 ? -3.702 -9.405 1.870 1.00 96.94 84 HIS A O 1
ATOM 660 N N . ASN A 1 85 ? -2.526 -11.301 2.159 1.00 94.94 85 ASN A N 1
ATOM 661 C CA . ASN A 1 85 ? -1.199 -10.723 2.050 1.00 94.94 85 ASN A CA 1
ATOM 662 C C . ASN A 1 85 ? -0.784 -10.697 0.567 1.00 94.94 85 ASN A C 1
ATOM 664 O O . ASN A 1 85 ? -0.397 -11.712 -0.015 1.00 94.94 85 ASN A O 1
ATOM 668 N N . GLY A 1 86 ? -0.904 -9.520 -0.043 1.00 90.75 86 GLY A N 1
ATOM 669 C CA . GLY A 1 86 ? -0.599 -9.266 -1.444 1.00 90.75 86 GLY A CA 1
ATOM 670 C C . GLY A 1 86 ? -1.458 -8.135 -2.002 1.00 90.75 86 GLY A C 1
ATOM 671 O O . GLY A 1 86 ? -2.612 -7.962 -1.617 1.00 90.75 86 GLY A O 1
ATOM 672 N N . ALA A 1 87 ? -0.920 -7.348 -2.936 1.00 87.62 87 ALA A N 1
ATOM 673 C CA . ALA A 1 87 ? -1.703 -6.296 -3.589 1.00 87.62 87 ALA A CA 1
ATOM 674 C C . ALA A 1 87 ? -2.689 -6.856 -4.626 1.00 87.62 87 ALA A C 1
ATOM 676 O O . ALA A 1 87 ? -3.854 -6.459 -4.639 1.00 87.62 87 ALA A O 1
ATOM 677 N N . GLY A 1 88 ? -2.237 -7.786 -5.472 1.00 87.56 88 GLY A N 1
ATOM 678 C CA . GLY A 1 88 ? -3.103 -8.538 -6.382 1.00 87.56 88 GLY A CA 1
ATOM 679 C C . GLY A 1 88 ? -3.748 -9.728 -5.672 1.00 87.56 88 GLY A C 1
ATOM 680 O O . GLY A 1 88 ? -3.060 -10.467 -4.968 1.00 87.56 88 GLY A O 1
ATOM 681 N N . TYR A 1 89 ? -5.054 -9.898 -5.866 1.00 91.31 89 TYR A N 1
ATOM 682 C CA . TYR A 1 89 ? -5.902 -10.914 -5.225 1.00 91.31 89 TYR A CA 1
ATOM 683 C C . TYR A 1 89 ? -6.639 -11.787 -6.256 1.00 91.31 89 TYR A C 1
ATOM 685 O O . TYR A 1 89 ? -7.681 -12.360 -5.961 1.00 91.31 89 TYR A O 1
ATOM 693 N N . ASP A 1 90 ? -6.085 -11.921 -7.464 1.00 89.12 90 ASP A N 1
ATOM 694 C CA . ASP A 1 90 ? -6.640 -12.718 -8.570 1.00 89.12 90 ASP A CA 1
ATOM 695 C C . ASP A 1 90 ? -6.747 -14.228 -8.264 1.00 89.12 90 ASP A C 1
ATOM 697 O O . ASP A 1 90 ? -7.475 -14.956 -8.932 1.00 89.12 90 ASP A O 1
ATOM 701 N N . GLN A 1 91 ? -6.081 -14.692 -7.204 1.00 91.00 91 GLN A N 1
ATOM 702 C CA . GLN A 1 91 ? -6.174 -16.058 -6.682 1.00 91.00 91 GLN A CA 1
ATOM 703 C C . GLN A 1 91 ? -7.317 -16.269 -5.669 1.00 91.00 91 GLN A C 1
ATOM 705 O O . GLN A 1 91 ? -7.337 -17.285 -4.963 1.00 91.00 91 GLN A O 1
ATOM 710 N N . ILE A 1 92 ? -8.216 -15.297 -5.523 1.00 94.62 92 ILE A N 1
ATOM 711 C CA . ILE A 1 92 ? -9.388 -15.375 -4.651 1.00 94.62 92 ILE A CA 1
ATOM 712 C C . ILE A 1 92 ? -10.625 -15.087 -5.497 1.00 94.62 92 ILE A C 1
ATOM 714 O O . ILE A 1 92 ? -10.729 -14.033 -6.123 1.00 94.62 92 ILE A O 1
ATOM 718 N N . ASP A 1 93 ? -11.587 -16.003 -5.487 1.00 94.56 93 ASP A N 1
ATOM 719 C CA . ASP A 1 93 ? -12.882 -15.792 -6.121 1.00 94.56 93 ASP A CA 1
ATOM 720 C C . ASP A 1 93 ? -13.734 -14.843 -5.266 1.00 94.56 93 ASP A C 1
ATOM 722 O O . ASP A 1 93 ? -14.472 -15.238 -4.357 1.00 94.56 93 ASP A O 1
ATOM 726 N N . ILE A 1 94 ? -13.617 -13.550 -5.566 1.00 94.12 94 ILE A N 1
ATOM 727 C CA . ILE A 1 94 ? -14.328 -12.489 -4.851 1.00 94.12 94 ILE A CA 1
ATOM 728 C C . ILE A 1 94 ? -15.851 -12.625 -4.998 1.00 94.12 94 ILE A C 1
ATOM 730 O O . ILE A 1 94 ? -16.589 -12.274 -4.073 1.00 94.12 94 ILE A O 1
ATOM 734 N N . ALA A 1 95 ? -16.344 -13.160 -6.120 1.00 93.12 95 ALA A N 1
ATOM 735 C CA . ALA A 1 95 ? -17.773 -13.377 -6.330 1.00 93.12 95 ALA A CA 1
ATOM 736 C C . ALA A 1 95 ? -18.307 -14.506 -5.433 1.00 93.12 95 ALA A C 1
ATOM 738 O O . ALA A 1 95 ? -19.380 -14.363 -4.840 1.00 93.12 95 ALA A O 1
ATOM 739 N N . ALA A 1 96 ? -17.542 -15.587 -5.263 1.00 95.75 96 ALA A N 1
ATOM 740 C CA . ALA A 1 96 ? -17.860 -16.651 -4.316 1.00 95.75 96 ALA A CA 1
ATOM 741 C C . ALA A 1 96 ? -17.819 -16.147 -2.864 1.00 95.75 96 ALA A C 1
ATOM 743 O O . ALA A 1 96 ? -18.757 -16.392 -2.102 1.00 95.75 96 ALA A O 1
ATOM 744 N N . CYS A 1 97 ? -16.793 -15.372 -2.486 1.00 96.62 97 CYS A N 1
ATOM 745 C CA . CYS A 1 97 ? -16.709 -14.764 -1.151 1.00 96.62 97 CYS A CA 1
ATOM 746 C C . CYS A 1 97 ? -17.921 -13.866 -0.873 1.00 96.62 97 CYS A C 1
ATOM 748 O O . CYS A 1 97 ? -18.582 -14.006 0.158 1.00 96.62 97 CYS A O 1
ATOM 750 N N . LYS A 1 98 ? -18.279 -13.015 -1.842 1.00 94.06 98 LYS A N 1
ATOM 751 C CA . LYS A 1 98 ? -19.471 -12.162 -1.808 1.00 94.06 98 LYS A CA 1
ATOM 752 C C . LYS A 1 98 ? -20.752 -12.958 -1.578 1.00 94.06 98 LYS A C 1
ATOM 754 O O . LYS A 1 98 ? -21.536 -12.597 -0.703 1.00 94.06 98 LYS A O 1
ATOM 759 N N . ALA A 1 99 ? -20.963 -14.031 -2.341 1.00 94.19 99 ALA A N 1
ATOM 760 C CA . ALA A 1 99 ? -22.157 -14.869 -2.234 1.00 94.19 99 ALA A CA 1
ATOM 761 C C . ALA A 1 99 ? -22.306 -15.515 -0.844 1.00 94.19 99 ALA A C 1
ATOM 763 O O . ALA A 1 99 ? -23.423 -15.769 -0.399 1.00 94.19 99 ALA A O 1
ATOM 764 N N . ARG A 1 100 ? -21.191 -15.734 -0.136 1.00 94.44 100 ARG A N 1
ATOM 765 C CA . ARG A 1 100 ? -21.169 -16.278 1.229 1.00 94.44 100 ARG A CA 1
ATOM 766 C C . ARG A 1 100 ? -21.125 -15.223 2.336 1.00 94.44 100 ARG A C 1
ATOM 768 O O . ARG A 1 100 ? -21.106 -15.589 3.510 1.00 94.44 100 ARG A O 1
ATOM 775 N N . GLY A 1 101 ? -21.112 -13.934 1.990 1.00 93.56 101 GLY A N 1
ATOM 776 C CA . GLY A 1 101 ? -20.976 -12.844 2.961 1.00 93.56 101 GLY A CA 1
ATOM 777 C C . GLY A 1 101 ? -19.606 -12.811 3.647 1.00 93.56 101 GLY A C 1
ATOM 778 O O . GLY A 1 101 ? -19.518 -12.435 4.812 1.00 93.56 101 GLY A O 1
ATOM 779 N N . ILE A 1 102 ? -18.557 -13.247 2.945 1.00 96.56 102 ILE A N 1
ATOM 780 C CA . ILE A 1 102 ? -17.170 -13.217 3.412 1.00 96.56 102 ILE A CA 1
ATOM 781 C C . ILE A 1 102 ? -16.511 -11.950 2.860 1.00 96.56 102 ILE A C 1
ATOM 783 O O . ILE A 1 102 ? -16.419 -11.770 1.644 1.00 96.56 102 ILE A O 1
ATOM 787 N N . GLY A 1 103 ? -16.059 -11.069 3.751 1.00 96.62 103 GLY A N 1
ATOM 788 C CA . GLY A 1 103 ? -15.256 -9.906 3.393 1.00 96.62 103 GLY A CA 1
ATOM 789 C C . GLY A 1 103 ? -13.833 -10.299 2.996 1.00 96.62 103 GLY A C 1
ATOM 790 O O . GLY A 1 103 ? -13.296 -11.301 3.471 1.00 96.62 103 GLY A O 1
ATOM 791 N N . VAL A 1 104 ? -13.223 -9.511 2.113 1.00 97.31 104 VAL A N 1
ATOM 792 C CA . VAL A 1 104 ? -11.849 -9.721 1.643 1.00 97.31 104 VAL A CA 1
ATOM 793 C C . VAL A 1 104 ? -11.109 -8.391 1.666 1.00 97.31 104 VAL A C 1
ATOM 795 O O . VAL A 1 104 ? -11.609 -7.394 1.138 1.00 97.31 104 VAL A O 1
ATOM 798 N N . SER A 1 105 ? -9.914 -8.383 2.247 1.00 96.94 105 SER A N 1
ATOM 799 C CA . SER A 1 105 ? -8.982 -7.252 2.200 1.00 96.94 105 SER A CA 1
ATOM 800 C C . SER A 1 105 ? -7.650 -7.657 1.591 1.00 96.94 105 SER A C 1
ATOM 802 O O . SER A 1 105 ? -7.265 -8.819 1.691 1.00 96.94 105 SER A O 1
ATOM 804 N N . ASN A 1 106 ? -6.930 -6.701 1.015 1.00 94.88 106 ASN A N 1
ATOM 805 C CA . ASN A 1 106 ? -5.593 -6.893 0.450 1.00 94.88 106 ASN A CA 1
ATOM 806 C C . ASN A 1 106 ? -4.561 -5.959 1.122 1.00 94.88 106 ASN A C 1
ATOM 808 O O . ASN A 1 106 ? -4.855 -5.337 2.142 1.00 94.88 106 ASN A O 1
ATOM 812 N N . THR A 1 107 ? -3.343 -5.855 0.578 1.00 94.31 107 THR A N 1
ATOM 813 C CA . THR A 1 107 ? -2.268 -5.013 1.152 1.00 94.31 107 THR A CA 1
ATOM 814 C C . THR A 1 107 ? -1.780 -3.932 0.176 1.00 94.31 107 THR A C 1
ATOM 816 O O . THR A 1 107 ? -0.619 -3.962 -0.250 1.00 94.31 107 THR A O 1
ATOM 819 N N . PRO A 1 108 ? -2.633 -2.967 -0.222 1.00 90.69 108 PRO A N 1
ATOM 820 C CA . PRO A 1 108 ? -2.200 -1.861 -1.077 1.00 90.69 108 PRO A CA 1
ATOM 821 C C . PRO A 1 108 ? -1.126 -1.035 -0.355 1.00 90.69 108 PRO A C 1
ATOM 823 O O . PRO A 1 108 ? -1.047 -1.072 0.870 1.00 90.69 108 PRO A O 1
ATOM 826 N N . GLY A 1 109 ? -0.267 -0.300 -1.064 1.00 90.50 109 GLY A N 1
ATOM 827 C CA . GLY A 1 109 ? 0.734 0.575 -0.438 1.00 90.50 109 GLY A CA 1
ATOM 828 C C . GLY A 1 109 ? 1.960 -0.147 0.131 1.00 90.50 109 GLY A C 1
ATOM 829 O O . GLY A 1 109 ? 3.072 0.332 -0.034 1.00 90.50 109 GLY A O 1
ATOM 830 N N . ALA A 1 110 ? 1.790 -1.321 0.746 1.00 92.81 110 ALA A N 1
ATOM 831 C CA . ALA A 1 110 ? 2.895 -2.093 1.327 1.00 92.81 110 ALA A CA 1
ATOM 832 C C . ALA A 1 110 ? 3.858 -2.665 0.266 1.00 92.81 110 ALA A C 1
ATOM 834 O O . ALA A 1 110 ? 5.021 -2.939 0.551 1.00 92.81 110 ALA A O 1
ATOM 835 N N . VAL A 1 111 ? 3.370 -2.818 -0.968 1.00 93.25 111 VAL A N 1
ATOM 836 C CA . VAL A 1 111 ? 4.116 -3.375 -2.106 1.00 93.25 111 VAL A CA 1
ATOM 837 C C . VAL A 1 111 ? 4.774 -2.311 -2.986 1.00 93.25 111 VAL A C 1
ATOM 839 O O . VAL A 1 111 ? 5.521 -2.659 -3.904 1.00 93.25 111 VAL A O 1
ATOM 842 N N . ASP A 1 112 ? 4.430 -1.036 -2.772 1.00 94.81 112 ASP A N 1
ATOM 843 C CA . ASP A 1 112 ? 4.628 0.023 -3.761 1.00 94.81 112 ASP A CA 1
ATOM 844 C C . ASP A 1 112 ? 6.117 0.258 -4.039 1.00 94.81 112 ASP A C 1
ATOM 846 O O . ASP A 1 112 ? 6.535 0.196 -5.195 1.00 94.81 112 ASP A O 1
ATOM 850 N N . ASP A 1 113 ? 6.921 0.449 -2.989 1.00 95.06 113 ASP A N 1
ATOM 851 C CA . ASP A 1 113 ? 8.349 0.768 -3.112 1.00 95.06 113 ASP A CA 1
ATOM 852 C C . ASP A 1 113 ? 9.174 -0.391 -3.678 1.00 95.06 113 ASP A C 1
ATOM 854 O O . ASP A 1 113 ? 9.959 -0.189 -4.611 1.00 95.06 113 ASP A O 1
ATOM 858 N N . GLY A 1 114 ? 8.981 -1.609 -3.159 1.00 96.31 114 GLY A N 1
ATOM 859 C CA . GLY A 1 114 ? 9.681 -2.800 -3.648 1.00 96.31 114 GLY A CA 1
ATOM 860 C C . GLY A 1 114 ? 9.404 -3.027 -5.134 1.00 96.31 114 GLY A C 1
ATOM 861 O O . GLY A 1 114 ? 10.323 -3.072 -5.955 1.00 96.31 114 GLY A O 1
ATOM 862 N N . THR A 1 115 ? 8.123 -3.041 -5.511 1.00 97.81 115 THR A N 1
ATOM 863 C CA . THR A 1 115 ? 7.717 -3.338 -6.891 1.00 97.81 115 THR A CA 1
ATOM 864 C C . THR A 1 115 ? 8.137 -2.231 -7.861 1.00 97.81 115 THR A C 1
ATOM 866 O O . THR A 1 115 ? 8.570 -2.513 -8.982 1.00 97.81 115 THR A O 1
ATOM 869 N N . ALA A 1 116 ? 8.048 -0.962 -7.445 1.00 97.88 116 ALA A N 1
ATOM 870 C CA . ALA A 1 116 ? 8.508 0.172 -8.242 1.00 97.88 116 ALA A CA 1
ATOM 871 C C . ALA A 1 116 ? 10.032 0.157 -8.442 1.00 97.88 116 ALA A C 1
ATOM 873 O O . ALA A 1 116 ? 10.513 0.471 -9.533 1.00 97.88 116 ALA A O 1
ATOM 874 N N . THR A 1 117 ? 10.791 -0.255 -7.425 1.00 98.00 117 THR A N 1
ATOM 875 C CA . THR A 1 117 ? 12.250 -0.413 -7.513 1.00 98.00 117 THR A CA 1
ATOM 876 C C . THR A 1 117 ? 12.627 -1.527 -8.488 1.00 98.00 117 THR A C 1
ATOM 878 O O . THR A 1 117 ? 13.505 -1.339 -9.332 1.00 98.00 117 THR A O 1
ATOM 881 N N . THR A 1 118 ? 11.915 -2.654 -8.453 1.00 98.56 118 THR A N 1
ATOM 882 C CA . THR A 1 118 ? 12.094 -3.751 -9.415 1.00 98.56 118 THR A CA 1
ATOM 883 C C . THR A 1 118 ? 11.780 -3.305 -10.844 1.00 98.56 118 THR A C 1
ATOM 885 O O . THR A 1 118 ? 12.567 -3.560 -11.758 1.00 98.56 118 THR A O 1
ATOM 888 N N . ALA A 1 119 ? 10.698 -2.547 -11.051 1.00 98.62 119 ALA A N 1
ATOM 889 C CA . ALA A 1 119 ? 10.379 -1.962 -12.355 1.00 98.62 119 ALA A CA 1
ATOM 890 C C . ALA A 1 119 ? 11.475 -0.996 -12.847 1.00 98.62 119 ALA A C 1
ATOM 892 O O . ALA A 1 119 ? 11.820 -1.002 -14.029 1.00 98.62 119 ALA A O 1
ATOM 893 N N . LEU A 1 120 ? 12.075 -0.208 -11.946 1.00 98.25 120 LEU A N 1
ATOM 894 C CA . LEU A 1 120 ? 13.199 0.675 -12.265 1.00 98.25 120 LEU A CA 1
ATOM 895 C C . LEU A 1 120 ? 14.447 -0.103 -12.689 1.00 98.25 120 LEU A C 1
ATOM 897 O O . LEU A 1 120 ? 15.080 0.251 -13.684 1.00 98.25 120 LEU A O 1
ATOM 901 N N . TYR A 1 121 ? 14.784 -1.176 -11.970 1.00 98.44 121 TYR A N 1
ATOM 902 C CA . TYR A 1 121 ? 15.875 -2.072 -12.349 1.00 98.44 121 TYR A CA 1
ATOM 903 C C . TYR A 1 121 ? 15.649 -2.659 -13.748 1.00 98.44 121 TYR A C 1
ATOM 905 O O . TYR A 1 121 ? 16.548 -2.605 -14.592 1.00 98.44 121 TYR A O 1
ATOM 913 N N . LEU A 1 122 ? 14.443 -3.169 -14.015 1.00 98.69 122 LEU A N 1
ATOM 914 C CA . LEU A 1 122 ? 14.079 -3.743 -15.308 1.00 98.69 122 LEU A CA 1
ATOM 915 C C . LEU A 1 122 ? 14.149 -2.703 -16.433 1.00 98.69 122 LEU A C 1
ATOM 917 O O . LEU A 1 122 ? 14.724 -2.993 -17.481 1.00 98.69 122 LEU A O 1
ATOM 921 N N . LEU A 1 123 ? 13.650 -1.484 -16.200 1.00 98.31 123 LEU A N 1
ATOM 922 C CA . LEU A 1 123 ? 13.760 -0.355 -17.128 1.00 98.31 123 LEU A CA 1
ATOM 923 C C . LEU A 1 123 ? 15.227 -0.059 -17.470 1.00 98.31 123 LEU A C 1
ATOM 925 O O . LEU A 1 123 ? 15.598 -0.020 -18.643 1.00 98.31 123 LEU A O 1
ATOM 929 N N . VAL A 1 124 ? 16.075 0.134 -16.456 1.00 97.56 124 VAL A N 1
ATOM 930 C CA . VAL A 1 124 ? 17.495 0.459 -16.659 1.00 97.56 124 VAL A CA 1
ATOM 931 C C . VAL A 1 124 ? 18.214 -0.684 -17.376 1.00 97.56 124 VAL A C 1
ATOM 933 O O . VAL A 1 124 ? 18.939 -0.438 -18.342 1.00 97.56 124 VAL A O 1
ATOM 936 N N . SER A 1 125 ? 17.991 -1.930 -16.949 1.00 97.88 125 SER A N 1
ATOM 937 C CA . SER A 1 125 ? 18.615 -3.107 -17.556 1.00 97.88 125 SER A CA 1
ATOM 938 C C . SER A 1 125 ? 18.209 -3.282 -19.019 1.00 97.88 125 SER A C 1
ATOM 940 O O . SER A 1 125 ? 19.083 -3.514 -19.858 1.00 97.88 125 SER A O 1
ATOM 942 N N . ALA A 1 126 ? 16.923 -3.116 -19.342 1.00 97.62 126 ALA A N 1
ATOM 943 C CA . ALA A 1 126 ? 16.413 -3.228 -20.705 1.00 97.62 126 ALA A CA 1
ATOM 944 C C . ALA A 1 126 ? 16.969 -2.123 -21.616 1.00 97.62 126 ALA A C 1
ATOM 946 O O . ALA A 1 126 ? 17.473 -2.423 -22.696 1.00 97.62 126 ALA A O 1
ATOM 947 N N . CYS A 1 127 ? 16.984 -0.863 -21.164 1.00 96.56 127 CYS A N 1
ATOM 948 C CA . CYS A 1 127 ? 17.563 0.249 -21.927 1.00 96.56 127 CYS A CA 1
ATOM 949 C C . CYS A 1 127 ? 19.060 0.042 -22.209 1.00 96.56 127 CYS A C 1
ATOM 951 O O . CYS A 1 127 ? 19.531 0.291 -23.322 1.00 96.56 127 CYS A O 1
ATOM 953 N N . ARG A 1 128 ? 19.809 -0.436 -21.203 1.00 95.94 128 ARG A N 1
ATOM 954 C CA . ARG A 1 128 ? 21.281 -0.453 -21.189 1.00 95.94 128 ARG A CA 1
ATOM 955 C C . ARG A 1 128 ? 21.922 -1.812 -21.464 1.00 95.94 128 ARG A C 1
ATOM 957 O O . ARG A 1 128 ? 23.148 -1.903 -21.435 1.00 95.94 128 ARG A O 1
ATOM 964 N N . GLN A 1 129 ? 21.127 -2.844 -21.750 1.00 95.38 129 GLN A N 1
ATOM 965 C CA . GLN A 1 129 ? 21.581 -4.223 -21.977 1.00 95.38 129 GLN A CA 1
ATOM 966 C C . GLN A 1 129 ? 22.368 -4.816 -20.789 1.00 95.38 129 GLN A C 1
ATOM 968 O O . GLN A 1 129 ? 23.248 -5.662 -20.976 1.00 95.38 129 GLN A O 1
ATOM 973 N N . PHE A 1 130 ? 22.081 -4.395 -19.552 1.00 95.94 130 PHE A N 1
ATOM 974 C CA . PHE A 1 130 ? 22.882 -4.813 -18.393 1.00 95.94 130 PHE A CA 1
ATOM 975 C C . PHE A 1 130 ? 22.782 -6.307 -18.103 1.00 95.94 130 PHE A C 1
ATOM 977 O O . PHE A 1 130 ? 23.799 -6.916 -17.789 1.00 95.94 130 PHE A O 1
ATOM 984 N N . SER A 1 131 ? 21.620 -6.926 -18.313 1.00 94.75 131 SER A N 1
ATOM 985 C CA . SER A 1 131 ? 21.487 -8.384 -18.208 1.00 94.75 131 SER A CA 1
ATOM 986 C C . SER A 1 131 ? 22.407 -9.137 -19.191 1.00 94.75 131 SER A C 1
ATOM 988 O O . SER A 1 131 ? 22.975 -10.172 -18.845 1.00 94.75 131 SER A O 1
ATOM 990 N N . ILE A 1 132 ? 22.641 -8.605 -20.401 1.00 95.12 132 ILE A N 1
ATOM 991 C CA . ILE A 1 132 ? 23.606 -9.190 -21.353 1.00 95.12 132 ILE A CA 1
ATOM 992 C C . ILE A 1 132 ? 25.035 -8.989 -20.859 1.00 95.12 132 ILE A C 1
ATOM 994 O O . ILE A 1 132 ? 25.823 -9.933 -20.869 1.00 95.12 132 ILE A O 1
ATOM 998 N N . ALA A 1 133 ? 25.373 -7.764 -20.451 1.00 96.06 133 ALA A N 1
ATOM 999 C CA . ALA A 1 133 ? 26.713 -7.421 -19.989 1.00 96.06 133 ALA A CA 1
ATOM 1000 C C . ALA A 1 133 ? 27.124 -8.248 -18.757 1.00 96.06 133 ALA A C 1
ATOM 1002 O O . ALA A 1 133 ? 28.260 -8.715 -18.678 1.00 96.06 133 ALA A O 1
ATOM 1003 N N . GLU A 1 134 ? 26.186 -8.476 -17.838 1.00 96.50 134 GLU A N 1
ATOM 1004 C CA . GLU A 1 134 ? 26.364 -9.293 -16.639 1.00 96.50 134 GLU A CA 1
ATOM 1005 C C . GLU A 1 134 ? 26.660 -10.761 -16.991 1.00 96.50 134 GLU A C 1
ATOM 1007 O O . GLU A 1 134 ? 27.681 -11.306 -16.563 1.00 96.50 134 GLU A O 1
ATOM 1012 N N . ARG A 1 135 ? 25.871 -11.368 -17.888 1.00 95.12 135 ARG A N 1
ATOM 1013 C CA . ARG A 1 135 ? 26.156 -12.718 -18.406 1.00 95.12 135 ARG A CA 1
ATOM 1014 C C . ARG A 1 135 ? 27.500 -12.783 -19.127 1.00 95.12 135 ARG A C 1
ATOM 1016 O O . ARG A 1 135 ? 28.289 -13.695 -18.899 1.00 95.12 135 ARG A O 1
ATOM 1023 N N . ASN A 1 136 ? 27.797 -11.795 -19.969 1.00 96.44 136 ASN A N 1
ATOM 1024 C CA . ASN A 1 136 ? 29.046 -11.758 -20.721 1.00 96.44 136 ASN A CA 1
ATOM 1025 C C . ASN A 1 136 ? 30.278 -11.705 -19.810 1.00 96.44 136 ASN A C 1
ATOM 1027 O O . ASN A 1 136 ? 31.269 -12.366 -20.118 1.00 96.44 136 ASN A O 1
ATOM 1031 N N . VAL A 1 137 ? 30.262 -10.919 -18.726 1.00 97.31 137 VAL A N 1
ATOM 1032 C CA . VAL A 1 137 ? 31.424 -10.850 -17.826 1.00 97.31 137 VAL A CA 1
ATOM 1033 C C . VAL A 1 137 ? 31.624 -12.169 -17.079 1.00 97.31 137 VAL A C 1
ATOM 1035 O O . VAL A 1 137 ? 32.763 -12.615 -16.964 1.00 97.31 137 VAL A O 1
ATOM 1038 N N . ARG A 1 138 ? 30.543 -12.854 -16.675 1.00 97.50 138 ARG A N 1
ATOM 1039 C CA . ARG A 1 138 ? 30.620 -14.201 -16.074 1.00 97.50 138 ARG A CA 1
ATOM 1040 C C . ARG A 1 138 ? 31.157 -15.255 -17.036 1.00 97.50 138 ARG A C 1
ATOM 1042 O O . ARG A 1 138 ? 31.863 -16.162 -16.616 1.00 97.50 138 ARG A O 1
ATOM 1049 N N . GLU A 1 139 ? 30.846 -15.116 -18.319 1.00 97.19 139 GLU A N 1
ATOM 1050 C CA . GLU A 1 139 ? 31.326 -15.997 -19.387 1.00 97.19 139 GLU A CA 1
ATOM 1051 C C . GLU A 1 139 ? 32.715 -15.599 -19.931 1.00 97.19 139 GLU A C 1
ATOM 1053 O O . GLU A 1 139 ? 33.194 -16.210 -20.884 1.00 97.19 139 GLU A O 1
ATOM 1058 N N . GLY A 1 140 ? 33.361 -14.556 -19.391 1.00 97.38 140 GLY A N 1
ATOM 1059 C CA . GLY A 1 140 ? 34.665 -14.073 -19.869 1.00 97.38 140 GLY A CA 1
ATOM 1060 C C . GLY A 1 140 ? 34.636 -13.371 -21.237 1.00 97.38 140 GLY A C 1
ATOM 1061 O O . GLY A 1 140 ? 35.681 -13.140 -21.839 1.00 97.38 140 GLY A O 1
ATOM 1062 N N . LYS A 1 141 ? 33.451 -13.004 -21.744 1.00 96.38 141 LYS A N 1
ATOM 1063 C CA . LYS A 1 141 ? 33.233 -12.389 -23.070 1.00 96.38 141 LYS A CA 1
ATOM 1064 C C . LYS A 1 141 ? 33.337 -10.859 -23.080 1.00 96.38 141 LYS A C 1
ATOM 1066 O O . LYS A 1 141 ? 33.358 -10.254 -24.154 1.00 96.38 141 LYS A O 1
ATOM 1071 N N . TRP A 1 142 ? 33.383 -10.220 -21.910 1.00 95.19 142 TRP A N 1
ATOM 1072 C CA . TRP A 1 142 ? 33.452 -8.759 -21.758 1.00 95.19 142 TRP A CA 1
ATOM 1073 C C . TRP A 1 142 ? 32.370 -8.027 -22.587 1.00 95.19 142 TRP A C 1
ATOM 1075 O O . TRP A 1 142 ? 31.181 -8.295 -22.432 1.00 95.19 142 TRP A O 1
ATOM 1085 N N . LYS A 1 143 ? 32.744 -7.114 -23.493 1.00 93.31 143 LYS A N 1
ATOM 1086 C CA . LYS A 1 143 ? 31.805 -6.354 -24.344 1.00 93.31 143 LYS A CA 1
ATOM 1087 C C . LYS A 1 143 ? 31.391 -7.070 -25.641 1.00 93.31 143 LYS A C 1
ATOM 1089 O O . LYS A 1 143 ? 30.734 -6.461 -26.481 1.00 93.31 143 LYS A O 1
ATOM 1094 N N . SER A 1 144 ? 31.778 -8.331 -25.839 1.00 92.81 144 SER A N 1
ATOM 1095 C CA . SER A 1 144 ? 31.509 -9.053 -27.089 1.00 92.81 144 SER A CA 1
ATOM 1096 C C . SER A 1 144 ? 30.008 -9.154 -27.394 1.00 92.81 144 SER A C 1
ATOM 1098 O O . SER A 1 144 ? 29.209 -9.539 -26.536 1.00 92.81 144 SER A O 1
ATOM 1100 N N . GLY A 1 145 ? 29.625 -8.800 -28.625 1.00 86.75 145 GLY A N 1
ATOM 1101 C CA . GLY A 1 145 ? 28.240 -8.857 -29.101 1.00 86.75 145 GLY A CA 1
ATOM 1102 C C . GLY A 1 145 ? 27.302 -7.776 -28.547 1.00 86.75 145 GLY A C 1
ATOM 1103 O O . GLY A 1 145 ? 26.101 -7.876 -28.775 1.00 86.75 145 GLY A O 1
ATOM 1104 N N . LEU A 1 146 ? 27.813 -6.764 -27.833 1.00 90.25 146 LEU A N 1
ATOM 1105 C CA . LEU A 1 146 ? 27.017 -5.610 -27.401 1.00 90.25 146 LEU A CA 1
ATOM 1106 C C . LEU A 1 146 ? 27.017 -4.520 -28.478 1.00 90.25 146 LEU A C 1
ATOM 1108 O O . LEU A 1 146 ? 28.076 -4.072 -28.920 1.00 90.25 146 LEU A O 1
ATOM 1112 N N . ALA A 1 147 ? 25.827 -4.058 -28.853 1.00 89.31 147 ALA A N 1
ATOM 1113 C CA . ALA A 1 147 ? 25.644 -2.839 -29.636 1.00 89.31 147 ALA A CA 1
ATOM 1114 C C . ALA A 1 147 ? 25.501 -1.619 -28.702 1.00 89.31 147 ALA A C 1
ATOM 1116 O O . ALA A 1 147 ? 25.140 -1.797 -27.533 1.00 89.31 147 ALA A O 1
ATOM 1117 N N . PRO A 1 148 ? 25.746 -0.382 -29.181 1.00 92.62 148 PRO A N 1
ATOM 1118 C CA . PRO A 1 148 ? 25.421 0.825 -28.425 1.00 92.62 148 PRO A CA 1
ATOM 1119 C C . PRO A 1 148 ? 23.970 0.795 -27.925 1.00 92.62 148 PRO A C 1
ATOM 1121 O O . PRO A 1 148 ? 2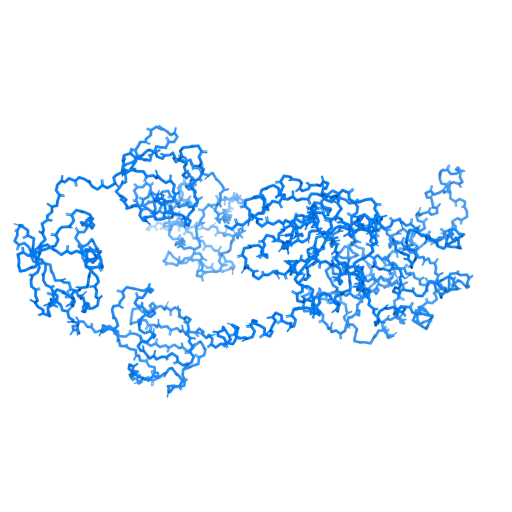3.046 0.570 -28.701 1.00 92.62 148 PRO A O 1
ATOM 1124 N N . ALA A 1 149 ? 23.797 0.972 -26.617 1.00 95.25 149 ALA A N 1
ATOM 1125 C CA . ALA A 1 149 ? 22.503 0.903 -25.945 1.00 95.25 149 ALA A CA 1
ATOM 1126 C C . ALA A 1 149 ? 21.855 2.296 -25.822 1.00 95.25 149 ALA A C 1
ATOM 1128 O O . ALA A 1 149 ? 22.476 3.306 -26.158 1.00 95.25 149 ALA A O 1
ATOM 1129 N N . HIS A 1 150 ? 20.626 2.360 -25.308 1.00 94.81 150 HIS A N 1
ATOM 1130 C CA . HIS A 1 150 ? 19.888 3.615 -25.156 1.00 94.81 150 HIS A CA 1
ATOM 1131 C C . HIS A 1 150 ? 20.002 4.177 -23.741 1.00 94.81 150 HIS A C 1
ATOM 1133 O O . HIS A 1 150 ? 19.823 3.460 -22.756 1.00 94.81 150 HIS A O 1
ATOM 1139 N N . ASP A 1 151 ? 20.229 5.484 -23.634 1.00 95.31 151 ASP A N 1
ATOM 1140 C CA . ASP A 1 151 ? 20.083 6.179 -22.360 1.00 95.31 151 ASP A CA 1
ATOM 1141 C C . ASP A 1 151 ? 18.603 6.458 -22.069 1.00 95.31 151 ASP A C 1
ATOM 1143 O O . ASP A 1 151 ? 17.905 6.971 -22.947 1.00 95.31 151 ASP A O 1
ATOM 1147 N N . PRO A 1 152 ? 18.114 6.202 -20.837 1.00 95.38 152 PRO A N 1
ATOM 1148 C CA . PRO A 1 152 ? 16.731 6.503 -20.469 1.00 95.38 152 PRO A CA 1
ATOM 1149 C C . PRO A 1 152 ? 16.335 7.967 -20.711 1.00 95.38 152 PRO A C 1
ATOM 1151 O O . PRO A 1 152 ? 15.188 8.248 -21.042 1.00 95.38 152 PRO A O 1
ATOM 1154 N N . SER A 1 153 ? 17.285 8.904 -20.610 1.00 94.75 153 SER A N 1
ATOM 1155 C CA . SER A 1 153 ? 17.059 10.334 -20.858 1.00 94.75 153 SER A CA 1
ATOM 1156 C C . SER A 1 153 ? 16.607 10.656 -22.286 1.00 94.75 153 SER A C 1
ATOM 1158 O O . SER A 1 153 ? 15.951 11.666 -22.527 1.00 94.75 153 SER A O 1
ATOM 1160 N N . ALA A 1 154 ? 16.922 9.786 -23.247 1.00 94.81 154 ALA A N 1
ATOM 1161 C CA . ALA A 1 154 ? 16.534 9.955 -24.640 1.00 94.81 154 ALA A CA 1
ATOM 1162 C C . ALA A 1 154 ? 15.127 9.415 -24.951 1.00 94.81 154 ALA A C 1
ATOM 1164 O O . ALA A 1 154 ? 14.674 9.566 -26.092 1.00 94.81 154 ALA A O 1
ATOM 1165 N N . LEU A 1 155 ? 14.452 8.800 -23.975 1.00 97.69 155 LEU A N 1
ATOM 1166 C CA . LEU A 1 155 ? 13.225 8.032 -24.165 1.00 97.69 155 LEU A CA 1
ATOM 1167 C C . LEU A 1 155 ? 12.011 8.705 -23.514 1.00 97.69 155 LEU A C 1
ATOM 1169 O O . LEU A 1 155 ? 12.127 9.448 -22.536 1.00 97.69 155 LEU A O 1
ATOM 1173 N N . THR A 1 156 ? 10.836 8.419 -24.065 1.00 98.44 156 THR A N 1
ATOM 1174 C CA . THR A 1 156 ? 9.525 8.716 -23.486 1.00 98.44 156 THR A CA 1
ATOM 1175 C C . THR A 1 156 ? 8.959 7.461 -22.822 1.00 98.44 156 THR A C 1
ATOM 1177 O O . THR A 1 156 ? 8.804 6.423 -23.469 1.00 98.44 156 THR A O 1
ATOM 1180 N N . LEU A 1 157 ? 8.630 7.565 -21.535 1.00 98.69 157 LEU A N 1
ATOM 1181 C CA . LEU A 1 157 ? 8.054 6.482 -20.737 1.00 98.69 157 LEU A CA 1
ATOM 1182 C C . LEU A 1 157 ? 6.528 6.598 -20.698 1.00 98.69 157 LEU A C 1
ATOM 1184 O O . LEU A 1 157 ? 6.004 7.659 -20.382 1.00 98.69 157 LEU A O 1
ATOM 1188 N N . GLY A 1 158 ? 5.828 5.501 -20.968 1.00 98.56 158 GLY A N 1
ATOM 1189 C CA . GLY A 1 158 ? 4.395 5.332 -20.756 1.00 98.56 158 GLY A CA 1
ATOM 1190 C C . GLY A 1 158 ? 4.113 4.397 -19.588 1.00 98.56 158 GLY A C 1
ATOM 1191 O O . GLY A 1 158 ? 4.646 3.291 -19.529 1.00 98.56 158 GLY A O 1
ATOM 1192 N N . ILE A 1 159 ? 3.243 4.822 -18.678 1.00 98.69 159 ILE A N 1
ATOM 1193 C CA . ILE A 1 159 ? 2.809 4.042 -17.517 1.00 98.69 159 ILE A CA 1
ATOM 1194 C C . ILE A 1 159 ? 1.346 3.642 -17.717 1.00 98.69 159 ILE A C 1
ATOM 1196 O O . ILE A 1 159 ? 0.450 4.488 -17.731 1.00 98.69 159 ILE A O 1
ATOM 1200 N N . LEU A 1 160 ? 1.092 2.343 -17.861 1.00 98.44 160 LEU A N 1
ATOM 1201 C CA . LEU A 1 160 ? -0.257 1.794 -17.936 1.00 98.44 160 LEU A CA 1
ATOM 1202 C C . LEU A 1 160 ? -0.717 1.406 -16.529 1.00 98.44 160 LEU A C 1
ATOM 1204 O O . LEU A 1 160 ? -0.286 0.390 -15.987 1.00 98.44 160 LEU A O 1
ATOM 1208 N N . GLY A 1 161 ? -1.592 2.226 -15.945 1.00 96.12 161 GLY A N 1
ATOM 1209 C CA . GLY A 1 161 ? -2.046 2.104 -14.560 1.00 96.12 161 GLY A CA 1
ATOM 1210 C C . GLY A 1 161 ? -1.240 2.970 -13.588 1.00 96.12 161 GLY A C 1
ATOM 1211 O O . GLY A 1 161 ? -0.283 2.518 -12.969 1.00 96.12 161 GLY A O 1
ATOM 1212 N N . MET A 1 162 ? -1.676 4.213 -13.380 1.00 94.94 162 MET A N 1
ATOM 1213 C CA . MET A 1 162 ? -1.077 5.148 -12.408 1.00 94.94 162 MET A CA 1
ATOM 1214 C C . MET A 1 162 ? -1.629 4.927 -10.980 1.00 94.94 162 MET A C 1
ATOM 1216 O O . MET A 1 162 ? -2.181 5.827 -10.357 1.00 94.94 162 MET A O 1
ATOM 1220 N N . GLY A 1 163 ? -1.564 3.686 -10.486 1.00 91.69 163 GLY A N 1
ATOM 1221 C CA . GLY A 1 163 ? -1.931 3.333 -9.104 1.00 91.69 163 GLY A CA 1
ATOM 1222 C C . GLY A 1 163 ? -0.808 3.620 -8.097 1.00 91.69 163 GLY A C 1
ATOM 1223 O O . GLY A 1 163 ? 0.116 4.367 -8.402 1.00 91.69 163 GLY A O 1
ATOM 1224 N N . GLY A 1 164 ? -0.847 2.978 -6.921 1.00 91.75 164 GLY A N 1
ATOM 1225 C CA . GLY A 1 164 ? 0.209 3.093 -5.897 1.00 91.75 164 GLY A CA 1
ATOM 1226 C C . GLY A 1 164 ? 1.608 2.796 -6.450 1.00 91.75 164 GLY A C 1
ATOM 1227 O O . GLY A 1 164 ? 2.464 3.681 -6.481 1.00 91.75 164 GLY A O 1
ATOM 1228 N N . ILE A 1 165 ? 1.801 1.598 -7.016 1.00 95.00 165 ILE A N 1
ATOM 1229 C CA . ILE A 1 165 ? 3.061 1.187 -7.662 1.00 95.00 165 ILE A CA 1
ATOM 1230 C C . ILE A 1 165 ? 3.418 2.105 -8.841 1.00 95.00 165 ILE A C 1
ATOM 1232 O O . ILE A 1 165 ? 4.534 2.613 -8.902 1.00 95.00 165 ILE A O 1
ATOM 1236 N N . GLY A 1 166 ? 2.485 2.344 -9.772 1.00 96.19 166 GLY A N 1
ATOM 1237 C CA . GLY A 1 166 ? 2.743 3.165 -10.963 1.00 96.19 166 GLY A CA 1
ATOM 1238 C C . GLY A 1 166 ? 3.175 4.595 -10.620 1.00 96.19 166 GLY A C 1
ATOM 1239 O O . GLY A 1 166 ? 4.092 5.130 -11.239 1.00 96.19 166 GLY A O 1
ATOM 1240 N N . GLY A 1 167 ? 2.579 5.190 -9.582 1.00 95.44 167 GLY A N 1
ATOM 1241 C CA . GLY A 1 167 ? 2.949 6.509 -9.071 1.00 95.44 167 GLY A CA 1
ATOM 1242 C C . GLY A 1 167 ? 4.325 6.542 -8.406 1.00 95.44 167 GLY A C 1
ATOM 1243 O O . GLY A 1 167 ? 5.094 7.474 -8.651 1.00 95.44 167 GLY A O 1
ATOM 1244 N N . HIS A 1 168 ? 4.674 5.533 -7.601 1.00 95.94 168 HIS A N 1
ATOM 1245 C CA . HIS A 1 168 ? 6.020 5.419 -7.023 1.00 95.94 168 HIS A CA 1
ATOM 1246 C C . HIS A 1 168 ? 7.072 5.195 -8.113 1.00 95.94 168 HIS A C 1
ATOM 1248 O O . HIS A 1 168 ? 8.086 5.892 -8.143 1.00 95.94 168 HIS A O 1
ATOM 1254 N N . PHE A 1 169 ? 6.790 4.318 -9.078 1.00 97.56 169 PHE A N 1
ATOM 1255 C CA . PHE A 1 169 ? 7.660 4.088 -10.226 1.00 97.56 169 PHE A CA 1
ATOM 1256 C C . PHE A 1 169 ? 7.876 5.364 -11.045 1.00 97.56 169 PHE A C 1
ATOM 1258 O O . PHE A 1 169 ? 9.019 5.685 -11.363 1.00 97.56 169 PHE A O 1
ATOM 1265 N N . ALA A 1 170 ? 6.825 6.147 -11.313 1.00 96.50 170 ALA A N 1
ATOM 1266 C CA . ALA A 1 170 ? 6.953 7.434 -11.993 1.00 96.50 170 ALA A CA 1
ATOM 1267 C C . ALA A 1 170 ? 7.927 8.371 -11.257 1.00 96.50 170 ALA A C 1
ATOM 1269 O O . ALA A 1 170 ? 8.799 8.977 -11.881 1.00 96.50 170 ALA A O 1
ATOM 1270 N N . LYS A 1 171 ? 7.793 8.488 -9.926 1.00 95.12 171 LYS A N 1
ATOM 1271 C CA . LYS A 1 171 ? 8.661 9.338 -9.091 1.00 95.12 171 LYS A CA 1
ATOM 1272 C C . LYS A 1 171 ? 10.118 8.878 -9.132 1.00 95.12 171 LYS A C 1
ATOM 1274 O O . LYS A 1 171 ? 11.008 9.717 -9.239 1.00 95.12 171 LYS A O 1
ATOM 1279 N N . LEU A 1 172 ? 10.364 7.569 -9.086 1.00 96.12 172 LEU A N 1
ATOM 1280 C CA . LEU A 1 172 ? 11.712 7.007 -9.198 1.00 96.12 172 LEU A CA 1
ATOM 1281 C C . LEU A 1 172 ? 12.304 7.227 -10.597 1.00 96.12 172 LEU A C 1
ATOM 1283 O O . LEU A 1 172 ? 13.438 7.685 -10.734 1.00 96.12 172 LEU A O 1
ATOM 1287 N N . ALA A 1 173 ? 11.521 6.963 -11.645 1.00 95.00 173 ALA A N 1
ATOM 1288 C CA . ALA A 1 173 ? 11.934 7.151 -13.031 1.00 95.00 173 ALA A CA 1
ATOM 1289 C C . ALA A 1 173 ? 12.250 8.621 -13.351 1.00 95.00 173 ALA A C 1
ATOM 1291 O O . ALA A 1 173 ? 13.129 8.890 -14.165 1.00 95.00 173 ALA A O 1
ATOM 1292 N N . ARG A 1 174 ? 11.609 9.580 -12.666 1.00 92.25 174 ARG A N 1
ATOM 1293 C CA . ARG A 1 174 ? 11.856 11.023 -12.823 1.00 92.25 174 ARG A CA 1
ATOM 1294 C C . ARG A 1 174 ? 13.292 11.448 -12.494 1.00 92.25 174 ARG A C 1
ATOM 1296 O O . ARG A 1 174 ? 13.730 12.485 -12.990 1.00 92.25 174 ARG A O 1
ATOM 1303 N N . ALA A 1 175 ? 14.027 10.671 -11.695 1.00 91.69 175 ALA A N 1
ATOM 1304 C CA . ALA A 1 175 ? 15.447 10.920 -11.436 1.00 91.69 175 ALA A CA 1
ATOM 1305 C C . ALA A 1 175 ? 16.307 10.782 -12.707 1.00 91.69 175 ALA A C 1
ATOM 1307 O O . ALA A 1 175 ? 17.375 11.385 -12.811 1.00 91.69 175 ALA A O 1
ATOM 1308 N N . PHE A 1 176 ? 15.826 10.025 -13.696 1.00 89.50 176 PHE A N 1
ATOM 1309 C CA . PHE A 1 176 ? 16.387 10.000 -15.036 1.00 89.50 176 PHE A CA 1
ATOM 1310 C C . PHE A 1 176 ? 15.738 11.139 -15.831 1.00 89.50 176 PHE A C 1
ATOM 1312 O O . PHE A 1 176 ? 14.509 11.226 -15.856 1.00 89.50 176 PHE A O 1
ATOM 1319 N N . PRO A 1 177 ? 16.509 12.016 -16.499 1.00 87.62 177 PRO A N 1
ATOM 1320 C CA . PRO A 1 177 ? 15.958 13.141 -17.252 1.00 87.62 177 PRO A CA 1
ATOM 1321 C C . PRO A 1 177 ? 15.339 12.665 -18.578 1.00 87.62 177 PRO A C 1
ATOM 1323 O O . PRO A 1 177 ? 15.806 13.025 -19.654 1.00 87.62 177 PRO A O 1
ATOM 1326 N N . MET A 1 178 ? 14.327 11.797 -18.490 1.00 93.44 178 MET A N 1
ATOM 1327 C CA . MET A 1 178 ? 13.527 11.283 -19.600 1.00 93.44 178 MET A CA 1
ATOM 1328 C C . MET A 1 178 ? 12.839 12.433 -20.328 1.00 93.44 178 MET A C 1
ATOM 1330 O O . MET A 1 178 ? 12.476 13.435 -19.706 1.00 93.44 178 MET A O 1
ATOM 1334 N N . LYS A 1 179 ? 12.603 12.266 -21.634 1.00 95.69 179 LYS A N 1
ATOM 1335 C CA . LYS A 1 179 ? 11.952 13.296 -22.454 1.00 95.69 179 LYS A CA 1
ATOM 1336 C C . LYS A 1 179 ? 10.585 13.666 -21.894 1.00 95.69 179 LYS A C 1
ATOM 1338 O O . LYS A 1 179 ? 10.292 14.845 -21.720 1.00 95.69 179 LYS A O 1
ATOM 1343 N N . ARG A 1 180 ? 9.754 12.649 -21.653 1.00 97.31 180 ARG A N 1
ATOM 1344 C CA . ARG A 1 180 ? 8.376 12.764 -21.159 1.00 97.31 180 ARG A CA 1
ATOM 1345 C C . ARG A 1 180 ? 8.011 11.517 -20.355 1.00 97.31 180 ARG A C 1
ATOM 1347 O O . ARG A 1 180 ? 8.495 10.427 -20.669 1.00 97.31 180 ARG A O 1
ATOM 1354 N N . ILE A 1 181 ? 7.148 11.685 -19.356 1.00 97.94 181 ILE A N 1
ATOM 1355 C CA . ILE A 1 181 ? 6.509 10.585 -18.627 1.00 97.94 181 ILE A CA 1
ATOM 1356 C C . ILE A 1 181 ? 5.005 10.734 -18.833 1.00 97.94 181 ILE A C 1
ATOM 1358 O O . ILE A 1 181 ? 4.405 11.708 -18.386 1.00 97.94 181 ILE A O 1
ATOM 1362 N N . LEU A 1 182 ? 4.418 9.778 -19.542 1.00 98.38 182 LEU A N 1
ATOM 1363 C CA . LEU A 1 182 ? 3.003 9.723 -19.881 1.00 98.38 182 LEU A CA 1
ATOM 1364 C C . LEU A 1 182 ? 2.336 8.634 -19.053 1.00 98.38 182 LEU A C 1
ATOM 1366 O O . LEU A 1 182 ? 2.978 7.655 -18.660 1.00 98.38 182 LEU A O 1
ATOM 1370 N N . TYR A 1 183 ? 1.035 8.757 -18.831 1.00 98.56 183 TYR A N 1
ATOM 1371 C CA . TYR A 1 183 ? 0.277 7.678 -18.228 1.00 98.56 183 TYR A CA 1
ATOM 1372 C C . TYR A 1 183 ? -1.140 7.561 -18.759 1.00 98.56 183 TYR A C 1
ATOM 1374 O O . TYR A 1 183 ? -1.800 8.547 -19.084 1.00 98.56 183 TYR A O 1
ATOM 1382 N N . HIS A 1 184 ? -1.623 6.324 -18.759 1.00 98.19 184 HIS A N 1
ATOM 1383 C CA . HIS A 1 184 ? -3.009 6.005 -19.034 1.00 98.19 184 HIS A CA 1
ATOM 1384 C C . HIS A 1 184 ? -3.618 5.260 -17.848 1.00 98.19 184 HIS A C 1
ATOM 1386 O O . HIS A 1 184 ? -3.096 4.254 -17.364 1.00 98.19 184 HIS A O 1
ATOM 1392 N N . SER A 1 185 ? -4.772 5.761 -17.428 1.00 94.69 185 SER A N 1
ATOM 1393 C CA . SER A 1 185 ? -5.683 5.168 -16.457 1.00 94.69 185 SER A CA 1
ATOM 1394 C C . SER A 1 185 ? -7.110 5.453 -16.933 1.00 94.69 185 SER A C 1
ATOM 1396 O O . SER A 1 185 ? -7.341 6.431 -17.646 1.00 94.69 185 SER A O 1
ATOM 1398 N N . ARG A 1 186 ? -8.087 4.647 -16.493 1.00 90.69 186 ARG A N 1
ATOM 1399 C CA . ARG A 1 186 ? -9.514 4.844 -16.836 1.00 90.69 186 ARG A CA 1
ATOM 1400 C C . ARG A 1 186 ? -9.993 6.282 -16.605 1.00 90.69 186 ARG A C 1
ATOM 1402 O O . ARG A 1 186 ? -10.754 6.802 -17.404 1.00 90.69 186 ARG A O 1
ATOM 1409 N N . ASN A 1 187 ? -9.525 6.897 -15.522 1.00 91.88 187 ASN A N 1
ATOM 1410 C CA . ASN A 1 187 ? -9.742 8.297 -15.179 1.00 91.88 187 ASN A CA 1
ATOM 1411 C C . ASN A 1 187 ? -8.392 8.936 -14.812 1.00 91.88 187 ASN A C 1
ATOM 1413 O O . ASN A 1 187 ? -7.492 8.203 -14.378 1.00 91.88 187 ASN A O 1
ATOM 1417 N N . PRO A 1 188 ? -8.250 10.268 -14.934 1.00 91.75 188 PRO A N 1
ATOM 1418 C CA . PRO A 1 188 ? -7.083 10.972 -14.415 1.00 91.75 188 PRO A CA 1
ATOM 1419 C C . PRO A 1 188 ? -6.946 10.730 -12.910 1.00 91.75 188 PRO A C 1
ATOM 1421 O O . PRO A 1 188 ? -7.937 10.668 -12.176 1.00 91.75 188 PRO A O 1
ATOM 1424 N N . VAL A 1 189 ? -5.709 10.573 -12.449 1.00 92.56 189 VAL A N 1
ATOM 1425 C CA . VAL A 1 189 ? -5.419 10.320 -11.035 1.00 92.56 189 VAL A CA 1
ATOM 1426 C C . VAL A 1 189 ? -5.263 11.659 -10.328 1.00 92.56 189 VAL A C 1
ATOM 1428 O O . VAL A 1 189 ? -4.448 12.479 -10.737 1.00 92.56 189 VAL A O 1
ATOM 1431 N N . LYS A 1 190 ? -6.063 11.879 -9.277 1.00 88.00 190 LYS A N 1
ATOM 1432 C CA . LYS A 1 190 ? -6.172 13.168 -8.575 1.00 88.00 190 LYS A CA 1
ATOM 1433 C C . LYS A 1 190 ? -4.824 13.686 -8.063 1.00 88.00 190 LYS A C 1
ATOM 1435 O O . LYS A 1 190 ? -4.544 14.868 -8.205 1.00 88.00 190 LYS A O 1
ATOM 1440 N N . ASP A 1 191 ? -4.008 12.787 -7.521 1.00 86.19 191 ASP A N 1
ATOM 1441 C CA . ASP A 1 191 ? -2.715 13.110 -6.909 1.00 86.19 191 ASP A CA 1
ATOM 1442 C C . ASP A 1 191 ? -1.530 12.743 -7.827 1.00 86.19 191 ASP A C 1
ATOM 1444 O O . ASP A 1 191 ? -0.411 12.512 -7.360 1.00 86.19 191 ASP A O 1
ATOM 1448 N N . ALA A 1 192 ? -1.768 12.634 -9.142 1.00 89.25 192 ALA A N 1
ATOM 1449 C CA . ALA A 1 192 ? -0.689 12.439 -10.102 1.00 89.25 192 ALA A CA 1
ATOM 1450 C C . ALA A 1 192 ? 0.237 13.670 -10.117 1.00 89.25 192 ALA A C 1
ATOM 1452 O O . ALA A 1 192 ? -0.251 14.801 -10.093 1.00 89.25 192 ALA A O 1
ATOM 1453 N N . PRO A 1 193 ? 1.567 13.484 -10.191 1.00 88.44 193 PRO A N 1
ATOM 1454 C CA . PRO A 1 193 ? 2.491 14.603 -10.325 1.00 88.44 193 PRO A CA 1
ATOM 1455 C C . PRO A 1 193 ? 2.204 15.434 -11.583 1.00 88.44 193 PRO A C 1
ATOM 1457 O O . PRO A 1 193 ? 1.956 14.865 -12.641 1.00 88.44 193 PRO A O 1
ATOM 1460 N N . GLU A 1 194 ? 2.328 16.762 -11.503 1.00 91.38 194 GLU A N 1
ATOM 1461 C CA . GLU A 1 194 ? 2.031 17.673 -12.629 1.00 91.38 194 GLU A CA 1
ATOM 1462 C C . GLU A 1 194 ? 2.872 17.404 -13.889 1.00 91.38 194 GLU A C 1
ATOM 1464 O O . GLU A 1 194 ? 2.448 17.698 -15.002 1.00 91.38 194 GLU A O 1
ATOM 1469 N N . TRP A 1 195 ? 4.068 16.832 -13.725 1.00 94.31 195 TRP A N 1
ATOM 1470 C CA . TRP A 1 195 ? 4.962 16.469 -14.828 1.00 94.31 195 TRP A CA 1
ATOM 1471 C C . TRP A 1 195 ? 4.632 15.114 -15.474 1.00 94.31 195 TRP A C 1
ATOM 1473 O O . TRP A 1 195 ? 5.271 14.755 -16.463 1.00 94.31 195 TRP A O 1
ATOM 1483 N N . ALA A 1 196 ? 3.698 14.344 -14.909 1.00 96.25 196 ALA A N 1
ATOM 1484 C CA . ALA A 1 196 ? 3.205 13.107 -15.499 1.00 96.25 196 ALA A CA 1
ATOM 1485 C C . ALA A 1 196 ? 1.958 13.416 -16.339 1.00 96.25 196 ALA A C 1
ATOM 1487 O O . ALA A 1 196 ? 0.909 13.791 -15.817 1.00 96.25 196 ALA A O 1
ATOM 1488 N N . GLU A 1 197 ? 2.067 13.256 -17.652 1.00 97.12 197 GLU A N 1
ATOM 1489 C CA . GLU A 1 197 ? 1.032 13.679 -18.595 1.00 97.12 197 GLU A CA 1
ATOM 1490 C C . GLU A 1 197 ? -0.064 12.611 -18.730 1.00 97.12 197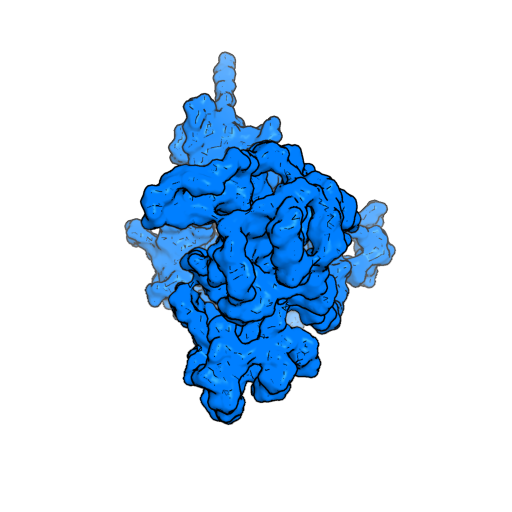 GLU A C 1
ATOM 1492 O O . GLU A 1 197 ? 0.207 11.468 -19.104 1.00 97.12 197 GLU A O 1
ATOM 1497 N N . TYR A 1 198 ? -1.316 12.976 -18.443 1.00 97.88 198 TYR A N 1
ATOM 1498 C CA . TYR A 1 198 ? -2.457 12.066 -18.564 1.00 97.88 198 TYR A CA 1
ATOM 1499 C C . TYR A 1 198 ? -2.933 11.915 -20.011 1.00 97.88 198 TYR A C 1
ATOM 1501 O O . TYR A 1 198 ? -3.198 12.905 -20.690 1.00 97.88 198 TYR A O 1
ATOM 1509 N N . TYR A 1 199 ? -3.155 10.671 -20.433 1.00 97.88 199 TYR A N 1
ATOM 1510 C CA . TYR A 1 199 ? -3.801 10.320 -21.694 1.00 97.88 199 TYR A CA 1
ATOM 1511 C C . TYR A 1 199 ? -5.105 9.563 -21.434 1.00 97.88 199 TYR A C 1
ATOM 1513 O O . TYR A 1 199 ? -5.108 8.468 -20.867 1.00 97.88 199 TYR A O 1
ATOM 1521 N N . SER A 1 200 ? -6.227 10.116 -21.899 1.00 96.00 200 SER A N 1
ATOM 1522 C CA . SER A 1 200 ? -7.534 9.442 -21.851 1.00 96.00 200 SER A CA 1
ATOM 1523 C C . SER A 1 200 ? -7.656 8.298 -22.861 1.00 96.00 200 SER A C 1
ATOM 1525 O O . SER A 1 200 ? -8.410 7.356 -22.634 1.00 96.00 200 SER A O 1
ATOM 1527 N N . ASP A 1 201 ? -6.888 8.358 -23.949 1.00 96.94 201 ASP A N 1
ATOM 1528 C CA . ASP A 1 201 ? -6.839 7.371 -25.026 1.00 96.94 201 ASP A CA 1
ATOM 1529 C C . ASP A 1 201 ? -5.528 6.576 -24.929 1.00 96.94 201 ASP A C 1
ATOM 1531 O O . ASP A 1 201 ? -4.431 7.133 -25.056 1.00 96.94 201 ASP A O 1
ATOM 1535 N N . LYS A 1 202 ? -5.652 5.270 -24.666 1.00 96.94 202 LYS A N 1
ATOM 1536 C CA . LYS A 1 202 ? -4.517 4.361 -24.475 1.00 96.94 202 LYS A CA 1
ATOM 1537 C C . LYS A 1 202 ? -3.699 4.245 -25.757 1.00 96.94 202 LYS A C 1
ATOM 1539 O O . LYS A 1 202 ? -2.478 4.326 -25.714 1.00 96.94 202 LYS A O 1
ATOM 1544 N N . GLU A 1 203 ? -4.362 4.059 -26.890 1.00 97.06 203 GLU A N 1
ATOM 1545 C CA . GLU A 1 203 ? -3.749 3.828 -28.192 1.00 97.06 203 GLU A CA 1
ATOM 1546 C C . GLU A 1 203 ? -2.917 5.038 -28.639 1.00 97.06 203 GLU A C 1
ATOM 1548 O O . GLU A 1 203 ? -1.802 4.865 -29.134 1.00 97.06 203 GLU A O 1
ATOM 1553 N N . LYS A 1 204 ? -3.398 6.263 -28.383 1.00 97.88 204 LYS A N 1
ATOM 1554 C CA . LYS A 1 204 ? -2.610 7.484 -28.632 1.00 97.88 204 LYS A CA 1
ATOM 1555 C C . LYS A 1 204 ? -1.347 7.550 -27.782 1.00 97.88 204 LYS A C 1
ATOM 1557 O O . LYS A 1 204 ? -0.291 7.883 -28.307 1.00 97.88 204 LYS A O 1
ATOM 1562 N N . MET A 1 205 ? -1.437 7.196 -26.498 1.00 98.44 205 MET A N 1
ATOM 1563 C CA . MET A 1 205 ? -0.254 7.133 -25.637 1.00 98.44 205 MET A CA 1
ATOM 1564 C C . MET A 1 205 ? 0.749 6.098 -26.160 1.00 98.44 205 MET A C 1
ATOM 1566 O O . MET A 1 205 ? 1.935 6.396 -26.263 1.00 98.44 205 MET A O 1
ATOM 1570 N N . LEU A 1 206 ? 0.279 4.896 -26.518 1.00 98.69 206 LEU A N 1
ATOM 1571 C CA . LEU A 1 206 ? 1.135 3.814 -27.015 1.00 98.69 206 LEU A CA 1
ATOM 1572 C C . LEU A 1 206 ? 1.931 4.232 -28.262 1.00 98.69 206 LEU A C 1
ATOM 1574 O O . LEU A 1 206 ? 3.113 3.916 -28.352 1.00 98.69 206 LEU A O 1
ATOM 1578 N N . ALA A 1 207 ? 1.333 5.001 -29.174 1.00 98.50 207 ALA A N 1
ATOM 1579 C CA . ALA A 1 207 ? 2.015 5.490 -30.376 1.00 98.50 207 ALA A CA 1
ATOM 1580 C C . ALA A 1 207 ? 3.165 6.482 -30.092 1.00 98.50 207 ALA A C 1
ATOM 1582 O O . ALA A 1 207 ? 4.063 6.658 -30.920 1.00 98.50 207 ALA A O 1
ATOM 1583 N N . GLU A 1 208 ? 3.162 7.141 -28.930 1.00 98.00 208 GLU A N 1
ATOM 1584 C CA . GLU A 1 208 ? 4.126 8.190 -28.579 1.00 98.00 208 GLU A CA 1
ATOM 1585 C C . GLU A 1 208 ? 5.284 7.714 -27.692 1.00 98.00 208 GLU A C 1
ATOM 1587 O O . GLU A 1 208 ? 6.307 8.401 -27.598 1.00 98.00 208 GLU A O 1
ATOM 1592 N N . ILE A 1 209 ? 5.161 6.552 -27.055 1.00 98.56 209 ILE A N 1
ATOM 1593 C CA . ILE A 1 209 ? 6.118 6.069 -26.052 1.00 98.56 209 ILE A CA 1
ATOM 1594 C C . ILE A 1 209 ? 7.224 5.217 -26.677 1.00 98.56 209 ILE A C 1
ATOM 1596 O O . ILE A 1 209 ? 7.029 4.535 -27.681 1.00 98.56 209 ILE A O 1
ATOM 1600 N N . ASP A 1 210 ? 8.399 5.252 -26.052 1.00 98.69 210 ASP A N 1
ATOM 1601 C CA . ASP A 1 210 ? 9.517 4.361 -26.372 1.00 98.69 210 ASP A CA 1
ATOM 1602 C C . ASP A 1 210 ? 9.596 3.197 -25.368 1.00 98.69 210 ASP A C 1
ATOM 1604 O O . ASP A 1 210 ? 10.108 2.128 -25.692 1.00 98.69 210 ASP A O 1
ATOM 1608 N N . VAL A 1 211 ? 9.061 3.385 -24.155 1.00 98.81 211 VAL A N 1
ATOM 1609 C CA . VAL A 1 211 ? 8.978 2.348 -23.120 1.00 98.81 211 VAL A CA 1
ATOM 1610 C C . VAL A 1 211 ? 7.571 2.291 -22.541 1.00 98.81 211 VAL A C 1
ATOM 1612 O O . VAL A 1 211 ? 7.039 3.325 -22.151 1.00 98.81 211 VAL A O 1
ATOM 1615 N N . LEU A 1 212 ? 6.994 1.098 -22.428 1.00 98.88 212 LEU A N 1
ATOM 1616 C CA . LEU A 1 212 ? 5.749 0.837 -21.707 1.00 98.88 212 LEU A CA 1
ATOM 1617 C C . LEU A 1 212 ? 6.049 0.105 -20.399 1.00 98.88 212 LEU A C 1
ATOM 1619 O O . LEU A 1 212 ? 6.688 -0.941 -20.427 1.00 98.88 212 LEU A O 1
ATOM 1623 N N . SER A 1 213 ? 5.546 0.605 -19.271 1.00 98.81 213 SER A N 1
ATOM 1624 C CA . SER A 1 213 ? 5.553 -0.108 -17.989 1.00 98.81 213 SER A CA 1
ATOM 1625 C C . SER A 1 213 ? 4.129 -0.392 -17.520 1.00 98.81 213 SER A C 1
ATOM 1627 O O . SER A 1 213 ? 3.287 0.511 -17.491 1.00 98.81 213 SER A O 1
ATOM 1629 N N . VAL A 1 214 ? 3.847 -1.649 -17.173 1.00 98.69 214 VAL A N 1
ATOM 1630 C CA . VAL A 1 214 ? 2.495 -2.145 -16.874 1.00 98.69 214 VAL A CA 1
ATOM 1631 C C . VAL A 1 214 ? 2.295 -2.337 -15.367 1.00 98.69 214 VAL A C 1
ATOM 1633 O O . VAL A 1 214 ? 3.023 -3.095 -14.733 1.00 98.69 214 VAL A O 1
ATOM 1636 N N . HIS A 1 215 ? 1.271 -1.680 -14.807 1.00 97.25 215 HIS A N 1
ATOM 1637 C CA . HIS A 1 215 ? 0.947 -1.658 -13.370 1.00 97.25 215 HIS A CA 1
ATOM 1638 C C . HIS A 1 215 ? -0.569 -1.747 -13.099 1.00 97.25 215 HIS A C 1
ATOM 1640 O O . HIS A 1 215 ? -1.102 -1.094 -12.198 1.00 97.25 215 HIS A O 1
ATOM 1646 N N . VAL A 1 216 ? -1.294 -2.531 -13.899 1.00 94.69 216 VAL A N 1
ATOM 1647 C CA . VAL A 1 216 ? -2.743 -2.747 -13.735 1.00 94.69 216 VAL A CA 1
ATOM 1648 C C . VAL A 1 216 ? -3.041 -4.063 -13.007 1.00 94.69 216 VAL A C 1
ATOM 1650 O O . VAL A 1 216 ? -2.301 -5.031 -13.176 1.00 94.69 216 VAL A O 1
ATOM 1653 N N . PRO A 1 217 ? -4.131 -4.147 -12.221 1.00 91.56 217 PRO A N 1
ATOM 1654 C CA . PRO A 1 217 ? -4.560 -5.414 -11.637 1.00 91.56 217 PRO A CA 1
ATOM 1655 C C . PRO A 1 217 ? -5.025 -6.390 -12.725 1.00 91.56 217 PRO A C 1
ATOM 1657 O O . PRO A 1 217 ? -5.615 -5.969 -13.724 1.00 91.56 217 PRO A O 1
ATOM 1660 N N . LEU A 1 218 ? -4.823 -7.691 -12.506 1.00 92.44 218 LEU A N 1
ATOM 1661 C CA . LEU A 1 218 ? -5.359 -8.743 -13.370 1.00 92.44 218 LEU A CA 1
ATOM 1662 C C . LEU A 1 218 ? -6.828 -9.025 -13.034 1.00 92.44 218 LEU A C 1
ATOM 1664 O O . LEU A 1 218 ? -7.172 -9.278 -11.885 1.00 92.44 218 LEU A O 1
ATOM 1668 N N . ASN A 1 219 ? -7.683 -8.975 -14.047 1.00 88.69 219 ASN A N 1
ATOM 1669 C CA . ASN A 1 219 ? -9.084 -9.386 -14.033 1.00 88.69 219 ASN A CA 1
ATOM 1670 C C . ASN A 1 219 ? -9.524 -9.685 -15.476 1.00 88.69 219 ASN A C 1
ATOM 1672 O O . ASN A 1 219 ? -8.755 -9.473 -16.411 1.00 88.69 219 ASN A O 1
ATOM 1676 N N . GLU A 1 220 ? -10.768 -10.117 -15.670 1.00 88.44 220 GLU A N 1
ATOM 1677 C CA . GLU A 1 220 ? -11.319 -10.460 -16.992 1.00 88.44 220 GLU A CA 1
ATOM 1678 C C . GLU A 1 220 ? -11.150 -9.354 -18.050 1.00 88.44 220 GLU A C 1
ATOM 1680 O O . GLU A 1 220 ? -10.931 -9.658 -19.217 1.00 88.44 220 GLU A O 1
ATOM 1685 N N . ASN A 1 221 ? -11.184 -8.074 -17.656 1.00 90.44 221 ASN A N 1
ATOM 1686 C CA . ASN A 1 221 ? -11.047 -6.938 -18.577 1.00 90.44 221 ASN A CA 1
ATOM 1687 C C . ASN A 1 221 ? -9.591 -6.529 -18.841 1.00 90.44 221 ASN A C 1
ATOM 1689 O O . ASN A 1 221 ? -9.350 -5.649 -19.667 1.00 90.44 221 ASN A O 1
ATOM 1693 N N . THR A 1 222 ? -8.628 -7.075 -18.094 1.00 94.94 222 THR A N 1
ATOM 1694 C CA . THR A 1 222 ? -7.205 -6.733 -18.237 1.00 94.94 222 THR A CA 1
ATOM 1695 C C . THR A 1 222 ? -6.347 -7.893 -18.722 1.00 94.94 222 THR A C 1
ATOM 1697 O O . THR A 1 222 ? -5.171 -7.676 -19.014 1.00 94.94 222 THR A O 1
ATOM 1700 N N . VAL A 1 223 ? -6.913 -9.097 -18.858 1.00 97.19 223 VAL A N 1
ATOM 1701 C CA . VAL A 1 223 ? -6.274 -10.195 -19.595 1.00 97.19 223 VAL A CA 1
ATOM 1702 C C . VAL A 1 223 ? -5.992 -9.725 -21.020 1.00 97.19 223 VAL A C 1
ATOM 1704 O O . VAL A 1 223 ? -6.894 -9.250 -21.706 1.00 97.19 223 VAL A O 1
ATOM 1707 N N . HIS A 1 224 ? -4.732 -9.838 -21.439 1.00 98.06 224 HIS A N 1
ATOM 1708 C CA . HIS A 1 224 ? -4.248 -9.389 -22.749 1.00 98.06 224 HIS A CA 1
ATOM 1709 C C . HIS A 1 224 ? -4.601 -7.922 -23.058 1.00 98.06 224 HIS A C 1
ATOM 1711 O O . HIS A 1 224 ? -4.821 -7.551 -24.207 1.00 98.06 224 HIS A O 1
ATOM 1717 N N . LEU A 1 225 ? -4.636 -7.055 -22.037 1.00 97.94 225 LEU A N 1
ATOM 1718 C CA . LEU A 1 225 ? -4.803 -5.611 -22.236 1.00 97.94 225 LEU A CA 1
ATOM 1719 C C . LEU A 1 225 ? -3.701 -5.024 -23.131 1.00 97.94 225 LEU A C 1
ATOM 1721 O O . LEU A 1 225 ? -3.925 -4.035 -23.832 1.00 97.94 225 LEU A O 1
ATOM 1725 N N . VAL A 1 226 ? -2.509 -5.622 -23.070 1.00 98.56 226 VAL A N 1
ATOM 1726 C CA . VAL A 1 226 ? -1.403 -5.377 -23.995 1.00 98.56 226 VAL A CA 1
ATOM 1727 C C . VAL A 1 226 ? -1.324 -6.573 -24.948 1.00 98.56 226 VAL A C 1
ATOM 1729 O O . VAL A 1 226 ? -0.551 -7.507 -24.739 1.00 98.56 226 VAL A O 1
ATOM 1732 N N . ASP A 1 227 ? -2.197 -6.561 -25.952 1.00 98.56 227 ASP A N 1
ATOM 1733 C CA . ASP A 1 227 ? -2.272 -7.551 -27.028 1.00 98.56 227 ASP A CA 1
ATOM 1734 C C . ASP A 1 227 ? -1.324 -7.209 -28.194 1.00 98.56 227 ASP A C 1
ATOM 1736 O O . ASP A 1 227 ? -0.591 -6.215 -28.169 1.00 98.56 227 ASP A O 1
ATOM 1740 N N . GLU A 1 228 ? -1.352 -8.013 -29.262 1.00 98.62 228 GLU A N 1
ATOM 1741 C CA . GLU A 1 228 ? -0.551 -7.741 -30.460 1.00 98.62 228 GLU A CA 1
ATOM 1742 C C . GLU A 1 228 ? -0.835 -6.356 -31.046 1.00 98.62 228 GLU A C 1
ATOM 1744 O O . GLU A 1 228 ? 0.098 -5.633 -31.386 1.00 98.62 228 GLU A O 1
ATOM 1749 N N . LYS A 1 229 ? -2.097 -5.926 -31.116 1.00 98.62 229 LYS A N 1
ATOM 1750 C CA . LYS A 1 229 ? -2.434 -4.604 -31.651 1.00 98.62 229 LYS A CA 1
ATOM 1751 C C . LYS A 1 229 ? -1.797 -3.489 -30.816 1.00 98.62 229 LYS A C 1
ATOM 1753 O O . LYS A 1 229 ? -1.235 -2.554 -31.391 1.00 98.62 229 LYS A O 1
ATOM 1758 N N . ALA A 1 230 ? -1.865 -3.577 -29.490 1.00 98.56 230 ALA A N 1
ATOM 1759 C CA . ALA A 1 230 ? -1.263 -2.614 -28.577 1.00 98.56 230 ALA A CA 1
ATOM 1760 C C . ALA A 1 230 ? 0.260 -2.563 -28.749 1.00 98.56 230 ALA A C 1
ATOM 1762 O O . ALA A 1 230 ? 0.813 -1.476 -28.919 1.00 98.56 230 ALA A O 1
ATOM 1763 N N . ILE A 1 231 ? 0.921 -3.725 -28.794 1.00 98.81 231 ILE A N 1
ATOM 1764 C CA . ILE A 1 231 ? 2.372 -3.821 -29.000 1.00 98.81 231 ILE A CA 1
ATOM 1765 C C . ILE A 1 231 ? 2.759 -3.195 -30.341 1.00 98.81 231 ILE A C 1
ATOM 1767 O O . ILE A 1 231 ? 3.652 -2.360 -30.381 1.00 98.81 231 ILE A O 1
ATOM 1771 N N . ARG A 1 232 ? 2.052 -3.523 -31.429 1.00 98.50 232 ARG A N 1
ATOM 1772 C CA . ARG A 1 232 ? 2.344 -2.997 -32.776 1.00 98.50 232 ARG A CA 1
ATOM 1773 C C . ARG A 1 232 ? 2.027 -1.513 -32.949 1.00 98.50 232 ARG A C 1
ATOM 1775 O O . ARG A 1 232 ? 2.512 -0.903 -33.900 1.00 98.50 232 ARG A O 1
ATOM 1782 N N . THR A 1 233 ? 1.196 -0.950 -32.073 1.00 98.75 233 THR A N 1
ATOM 1783 C CA . THR A 1 233 ? 0.918 0.493 -32.031 1.00 98.75 233 THR A CA 1
ATOM 1784 C C . THR A 1 233 ? 2.103 1.263 -31.453 1.00 98.75 233 THR A C 1
ATOM 1786 O O . THR A 1 233 ? 2.300 2.424 -31.805 1.00 98.75 233 THR A O 1
ATOM 1789 N N . MET A 1 234 ? 2.906 0.627 -30.594 1.00 98.75 234 MET A N 1
ATOM 1790 C CA . MET A 1 234 ? 4.131 1.224 -30.076 1.00 98.75 234 MET A CA 1
ATOM 1791 C C . MET A 1 234 ? 5.153 1.447 -31.193 1.00 98.75 234 MET A C 1
ATOM 1793 O O . MET A 1 234 ? 5.098 0.864 -32.279 1.00 98.75 234 MET A O 1
ATOM 1797 N N . LYS A 1 235 ? 6.118 2.329 -30.937 1.00 98.44 235 LYS A N 1
ATOM 1798 C CA . LYS A 1 235 ? 7.199 2.581 -31.890 1.00 98.44 235 LYS A CA 1
ATOM 1799 C C . LYS A 1 235 ? 8.028 1.316 -32.105 1.00 98.44 235 LYS A C 1
ATOM 1801 O O . LYS A 1 235 ? 8.304 0.568 -31.167 1.00 98.44 235 LYS A O 1
ATOM 1806 N N . LYS A 1 236 ? 8.522 1.126 -33.330 1.00 98.19 236 LYS A N 1
ATOM 1807 C CA . LYS A 1 236 ? 9.534 0.102 -33.608 1.00 98.19 236 LYS A CA 1
ATOM 1808 C C . LYS A 1 236 ? 10.801 0.388 -32.789 1.00 98.19 236 LYS A C 1
ATOM 1810 O O . LYS A 1 236 ? 11.285 1.517 -32.786 1.00 98.19 236 LYS A O 1
ATOM 1815 N N . GLY A 1 237 ? 11.345 -0.638 -32.143 1.00 97.44 237 GLY A N 1
ATOM 1816 C CA . GLY A 1 237 ? 12.460 -0.530 -31.203 1.00 97.44 237 GLY A CA 1
ATOM 1817 C C . GLY A 1 237 ? 12.036 -0.136 -29.785 1.00 97.44 237 GLY A C 1
ATOM 1818 O O . GLY A 1 237 ? 12.877 0.307 -29.008 1.00 97.44 237 GLY A O 1
ATOM 1819 N N . SER A 1 238 ? 10.754 -0.269 -29.442 1.00 98.50 238 SER A N 1
ATOM 1820 C CA . SER A 1 238 ? 10.252 0.040 -28.101 1.00 98.50 238 SER A CA 1
ATOM 1821 C C . SER A 1 238 ? 10.550 -1.066 -27.082 1.00 98.50 238 SER A C 1
ATOM 1823 O O . SER A 1 238 ? 10.992 -2.165 -27.427 1.00 98.50 238 SER A O 1
ATOM 1825 N N . ILE A 1 239 ? 10.352 -0.752 -25.802 1.00 98.88 239 ILE A N 1
ATOM 1826 C CA . ILE A 1 239 ? 10.631 -1.631 -24.662 1.00 98.88 239 ILE A CA 1
ATOM 1827 C C . ILE A 1 239 ? 9.353 -1.852 -23.857 1.00 98.88 239 ILE A C 1
ATOM 1829 O O . ILE A 1 239 ? 8.578 -0.918 -23.655 1.00 98.88 239 ILE A O 1
ATOM 1833 N N . ILE A 1 240 ? 9.158 -3.066 -23.341 1.00 98.88 240 ILE A N 1
ATOM 1834 C CA . ILE A 1 240 ? 8.051 -3.390 -22.431 1.00 98.88 240 ILE A CA 1
ATOM 1835 C C . ILE A 1 240 ? 8.586 -3.880 -21.086 1.00 98.88 240 ILE A C 1
ATOM 1837 O O . ILE A 1 240 ? 9.425 -4.778 -21.035 1.00 98.88 240 ILE A O 1
ATOM 1841 N N . ILE A 1 241 ? 8.067 -3.309 -20.000 1.00 98.88 241 ILE A N 1
ATOM 1842 C CA . ILE A 1 241 ? 8.337 -3.691 -18.614 1.00 98.88 241 ILE A CA 1
ATOM 1843 C C . ILE A 1 241 ? 7.044 -4.203 -17.972 1.00 98.88 241 ILE A C 1
ATOM 1845 O O . ILE A 1 241 ? 6.003 -3.547 -18.057 1.00 98.88 241 ILE A O 1
ATOM 1849 N N . ASN A 1 242 ? 7.104 -5.359 -17.308 1.00 98.75 242 ASN A N 1
ATOM 1850 C CA . ASN A 1 242 ? 5.962 -5.912 -16.584 1.00 98.75 242 ASN A CA 1
ATOM 1851 C C . ASN A 1 242 ? 6.352 -6.368 -15.175 1.00 98.75 242 ASN A C 1
ATOM 1853 O O . ASN A 1 242 ? 7.131 -7.308 -15.012 1.00 98.75 242 ASN A O 1
ATOM 1857 N N . THR A 1 243 ? 5.757 -5.715 -14.177 1.00 98.25 243 THR A N 1
ATOM 1858 C CA . THR A 1 243 ? 5.816 -6.090 -12.753 1.00 98.25 243 THR A CA 1
ATOM 1859 C C . THR A 1 243 ? 4.418 -6.225 -12.138 1.00 98.25 243 THR A C 1
ATOM 1861 O O . THR A 1 243 ? 4.260 -6.203 -10.921 1.00 98.25 243 THR A O 1
ATOM 1864 N N . ALA A 1 244 ? 3.380 -6.330 -12.975 1.00 96.12 244 ALA A N 1
ATOM 1865 C CA . ALA A 1 244 ? 2.000 -6.484 -12.534 1.00 96.12 244 ALA A CA 1
ATOM 1866 C C . ALA A 1 244 ? 1.610 -7.967 -12.437 1.00 96.12 244 ALA A C 1
ATOM 1868 O O . ALA A 1 244 ? 1.731 -8.597 -11.386 1.00 96.12 244 ALA A O 1
ATOM 1869 N N . ARG A 1 245 ? 1.125 -8.532 -13.545 1.00 96.00 245 ARG A N 1
ATOM 1870 C CA . ARG A 1 245 ? 0.812 -9.956 -13.723 1.00 96.00 245 ARG A CA 1
ATOM 1871 C C . ARG A 1 245 ? 1.111 -10.341 -15.165 1.00 96.00 245 ARG A C 1
ATOM 1873 O O . ARG A 1 245 ? 0.848 -9.553 -16.077 1.00 96.00 245 ARG A O 1
ATOM 1880 N N . GLY A 1 246 ? 1.618 -11.551 -15.392 1.00 96.75 246 GLY A N 1
ATOM 1881 C CA . GLY A 1 246 ? 2.022 -11.967 -16.736 1.00 96.75 246 GLY A CA 1
ATOM 1882 C C . GLY A 1 246 ? 0.873 -11.993 -17.743 1.00 96.75 246 GLY A C 1
ATOM 1883 O O . GLY A 1 246 ? 1.034 -11.496 -18.848 1.00 96.75 246 GLY A O 1
ATOM 1884 N N . LYS A 1 247 ? -0.323 -12.444 -17.331 1.00 97.38 247 LYS A N 1
ATOM 1885 C CA . LYS A 1 247 ? -1.523 -12.525 -18.193 1.00 97.38 247 LYS A CA 1
ATOM 1886 C C . LYS A 1 247 ? -2.074 -11.175 -18.674 1.00 97.38 247 LYS A C 1
ATOM 1888 O O . LYS A 1 247 ? -2.992 -11.152 -19.487 1.00 97.38 247 LYS A O 1
ATOM 1893 N N . VAL A 1 248 ? -1.564 -10.048 -18.173 1.00 98.19 248 VAL A N 1
ATOM 1894 C CA . VAL A 1 248 ? -1.956 -8.719 -18.679 1.00 98.19 248 VAL A CA 1
ATOM 1895 C C . VAL A 1 248 ? -1.404 -8.479 -20.087 1.00 98.19 248 VAL A C 1
ATOM 1897 O O . VAL A 1 248 ? -1.996 -7.739 -20.872 1.00 98.19 248 VAL A O 1
ATOM 1900 N N . ILE A 1 249 ? -0.284 -9.120 -20.411 1.00 98.62 249 ILE A N 1
ATOM 1901 C CA . ILE A 1 249 ? 0.353 -9.062 -21.721 1.00 98.62 249 ILE A CA 1
ATOM 1902 C C . ILE A 1 249 ? 0.092 -10.391 -22.425 1.00 98.62 249 ILE A C 1
ATOM 1904 O O . ILE A 1 249 ? 0.228 -11.451 -21.817 1.00 98.62 249 ILE A O 1
ATOM 1908 N N . ASP A 1 250 ? -0.280 -10.336 -23.700 1.00 98.62 250 ASP A N 1
ATOM 1909 C CA . ASP A 1 250 ? -0.275 -11.521 -24.557 1.00 98.62 250 ASP A CA 1
ATOM 1910 C C . ASP A 1 250 ? 1.188 -11.950 -24.791 1.00 98.62 250 ASP A C 1
ATOM 1912 O O . ASP A 1 250 ? 1.941 -11.287 -25.511 1.00 98.62 250 ASP A O 1
ATOM 1916 N N . GLU A 1 251 ? 1.621 -13.026 -24.124 1.00 98.50 251 GLU A N 1
ATOM 1917 C CA . GLU A 1 251 ? 3.011 -13.505 -24.169 1.00 98.50 251 GLU A CA 1
ATOM 1918 C C . GLU A 1 251 ? 3.422 -13.949 -25.577 1.00 98.50 251 GLU A C 1
ATOM 1920 O O . GLU A 1 251 ? 4.553 -13.690 -25.993 1.00 98.50 251 GLU A O 1
ATOM 1925 N N . ASP A 1 252 ? 2.511 -14.544 -26.348 1.00 98.56 252 ASP A N 1
ATOM 1926 C CA . ASP A 1 252 ? 2.818 -14.974 -27.709 1.00 98.56 252 ASP A CA 1
ATOM 1927 C C . ASP A 1 252 ? 3.019 -13.757 -28.624 1.00 98.56 252 ASP A C 1
ATOM 1929 O O . ASP A 1 252 ? 3.922 -13.747 -29.466 1.00 98.56 252 ASP A O 1
ATOM 1933 N N . ALA A 1 253 ? 2.212 -12.706 -28.451 1.00 98.75 253 ALA A N 1
ATOM 1934 C CA . ALA A 1 253 ? 2.392 -11.443 -29.164 1.00 98.75 253 ALA A CA 1
ATOM 1935 C C . ALA A 1 253 ? 3.703 -10.736 -28.785 1.00 98.75 253 ALA A C 1
ATOM 1937 O O . ALA A 1 253 ? 4.413 -10.237 -29.664 1.00 98.75 253 ALA A O 1
ATOM 1938 N N . LEU A 1 254 ? 4.050 -10.732 -27.493 1.00 98.81 254 LEU A N 1
ATOM 1939 C CA . LEU A 1 254 ? 5.3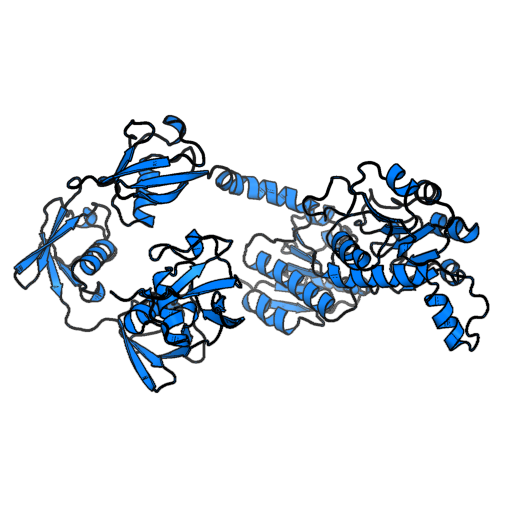24 -10.215 -26.992 1.00 98.81 254 LEU A CA 1
ATOM 1940 C C . LEU A 1 254 ? 6.508 -10.947 -27.636 1.00 98.81 254 LEU A C 1
ATOM 1942 O O . LEU A 1 254 ? 7.433 -10.302 -28.132 1.00 98.81 254 LEU A O 1
ATOM 1946 N N . ILE A 1 255 ? 6.465 -12.283 -27.669 1.00 98.75 255 ILE A N 1
ATOM 1947 C CA . ILE A 1 255 ? 7.498 -13.122 -28.286 1.00 98.75 255 ILE A CA 1
ATOM 1948 C C . ILE A 1 255 ? 7.633 -12.799 -29.775 1.00 98.75 255 ILE A C 1
ATOM 1950 O O . ILE A 1 255 ? 8.742 -12.504 -30.216 1.00 98.75 255 ILE A O 1
ATOM 1954 N N . ARG A 1 256 ? 6.533 -12.769 -30.543 1.00 98.75 256 ARG A N 1
ATOM 1955 C CA . ARG A 1 256 ? 6.577 -12.433 -31.981 1.00 98.75 256 ARG A CA 1
ATOM 1956 C C . ARG A 1 256 ? 7.216 -11.066 -32.234 1.00 98.75 256 ARG A C 1
ATOM 1958 O O . ARG A 1 256 ? 8.045 -10.928 -33.131 1.00 98.75 256 ARG A O 1
ATOM 1965 N N . ALA A 1 257 ? 6.864 -10.066 -31.426 1.00 98.75 257 ALA A N 1
ATOM 1966 C CA . ALA A 1 257 ? 7.407 -8.717 -31.555 1.00 98.75 257 ALA A CA 1
ATOM 1967 C C . ALA A 1 257 ? 8.894 -8.615 -31.163 1.00 98.75 257 ALA A C 1
ATOM 1969 O O . ALA A 1 257 ? 9.605 -7.753 -31.679 1.00 98.75 257 ALA A O 1
ATOM 1970 N N . LEU A 1 258 ? 9.384 -9.485 -30.275 1.00 98.56 258 LEU A N 1
ATOM 1971 C CA . LEU A 1 258 ? 10.818 -9.628 -29.999 1.00 98.56 258 LEU A CA 1
ATOM 1972 C C . LEU A 1 258 ? 11.547 -10.333 -31.155 1.00 98.56 258 LEU A C 1
ATOM 1974 O O . LEU A 1 258 ? 12.648 -9.920 -31.514 1.00 98.56 258 LEU A O 1
ATOM 1978 N N . GLU A 1 259 ? 10.949 -11.368 -31.757 1.00 98.19 259 GLU A N 1
ATOM 1979 C CA . GLU A 1 259 ? 11.550 -12.125 -32.868 1.00 98.19 259 GLU A CA 1
ATOM 1980 C C . GLU A 1 259 ? 11.749 -11.281 -34.126 1.00 98.19 259 GLU A C 1
ATOM 1982 O O . GLU A 1 259 ? 12.804 -11.353 -34.755 1.00 98.19 259 GLU A O 1
ATOM 1987 N N . ASP A 1 260 ? 10.755 -10.472 -34.495 1.00 97.94 260 ASP A N 1
ATOM 1988 C CA . ASP A 1 260 ? 10.831 -9.613 -35.681 1.00 97.94 260 ASP A CA 1
ATOM 1989 C C . ASP A 1 260 ? 11.506 -8.250 -35.428 1.00 97.94 260 ASP A C 1
ATOM 1991 O O . ASP A 1 260 ? 11.660 -7.437 -36.349 1.00 97.94 260 ASP A O 1
ATOM 1995 N N . GLY A 1 261 ? 11.952 -8.006 -34.190 1.00 97.00 261 GLY A N 1
ATOM 1996 C CA . GLY A 1 261 ? 12.663 -6.796 -33.784 1.00 97.00 261 GLY A CA 1
ATOM 1997 C C . GLY A 1 261 ? 11.783 -5.548 -33.706 1.00 97.00 261 GLY A C 1
ATOM 1998 O O . GLY A 1 261 ? 12.303 -4.427 -33.734 1.00 97.00 261 GLY A O 1
ATOM 1999 N N . HIS A 1 262 ? 10.458 -5.699 -33.640 1.00 98.62 262 HIS A N 1
ATOM 2000 C CA . HIS A 1 262 ? 9.573 -4.591 -33.296 1.00 98.62 262 HIS A CA 1
ATOM 2001 C C . HIS A 1 262 ? 9.815 -4.106 -31.863 1.00 98.62 262 HIS A C 1
ATOM 2003 O O . HIS A 1 262 ? 9.837 -2.897 -31.636 1.00 98.62 262 HIS A O 1
ATOM 2009 N N . LEU A 1 263 ? 10.069 -5.021 -30.926 1.00 98.62 263 LEU A N 1
ATOM 2010 C CA . LEU A 1 263 ? 10.544 -4.704 -29.583 1.00 98.62 263 LEU A CA 1
ATOM 2011 C C . LEU A 1 263 ? 12.067 -4.804 -29.518 1.00 98.62 263 LEU A C 1
ATOM 2013 O O . LEU A 1 263 ? 12.661 -5.814 -29.893 1.00 98.62 263 LEU A O 1
ATOM 2017 N N . TYR A 1 264 ? 12.701 -3.754 -29.000 1.00 97.44 264 TYR A N 1
ATOM 2018 C CA . TYR A 1 264 ? 14.142 -3.725 -28.760 1.00 97.44 264 TYR A CA 1
ATOM 2019 C C . TYR A 1 264 ? 14.540 -4.591 -27.562 1.00 97.44 264 TYR A C 1
ATOM 2021 O O . TYR A 1 264 ? 15.595 -5.221 -27.591 1.00 97.44 264 TYR A O 1
ATOM 2029 N N . ALA A 1 265 ? 13.725 -4.617 -26.507 1.00 98.19 265 ALA A N 1
ATOM 2030 C CA . ALA A 1 265 ? 13.986 -5.361 -25.277 1.00 98.19 265 ALA A CA 1
ATOM 2031 C C . ALA A 1 265 ? 12.695 -5.551 -24.468 1.00 98.19 265 ALA A C 1
ATOM 2033 O O . ALA A 1 265 ? 11.697 -4.865 -24.695 1.00 98.19 265 ALA A O 1
ATOM 2034 N N . ALA A 1 266 ? 12.744 -6.432 -23.471 1.00 98.69 266 ALA A N 1
ATOM 2035 C CA . ALA A 1 266 ? 11.717 -6.512 -22.438 1.00 98.69 266 ALA A CA 1
ATOM 2036 C C . ALA A 1 266 ? 12.337 -6.732 -21.051 1.00 98.69 266 ALA A C 1
ATOM 2038 O O . ALA A 1 266 ? 13.435 -7.278 -20.922 1.00 98.69 266 ALA A O 1
ATOM 2039 N N . GLY A 1 267 ? 11.635 -6.296 -20.012 1.00 98.69 267 GLY A N 1
ATOM 2040 C CA . GLY A 1 267 ? 11.978 -6.546 -18.617 1.00 98.69 267 GLY A CA 1
ATOM 2041 C C . GLY A 1 267 ? 10.786 -7.158 -17.896 1.00 98.69 267 GLY A C 1
ATOM 2042 O O . GLY A 1 267 ? 9.771 -6.490 -17.721 1.00 98.69 267 GLY A O 1
ATOM 2043 N N . LEU A 1 268 ? 10.892 -8.422 -17.499 1.00 98.81 268 LEU A N 1
ATOM 2044 C CA . LEU A 1 268 ? 9.773 -9.192 -16.968 1.00 98.81 268 LEU A CA 1
ATOM 2045 C C . LEU A 1 268 ? 10.103 -9.703 -15.571 1.00 98.81 268 LEU A C 1
ATOM 2047 O O . LEU A 1 268 ? 11.124 -10.360 -15.374 1.00 98.81 268 LEU A O 1
ATOM 2051 N N . ASP A 1 269 ? 9.218 -9.410 -14.626 1.00 98.62 269 ASP A N 1
ATOM 2052 C CA . ASP A 1 269 ? 9.206 -10.035 -13.301 1.00 98.62 269 ASP A CA 1
ATOM 2053 C C . ASP A 1 269 ? 8.114 -11.110 -13.189 1.00 98.62 269 ASP A C 1
ATOM 2055 O O . ASP A 1 269 ? 8.174 -11.968 -12.322 1.00 98.62 269 ASP A O 1
ATOM 2059 N N . VAL A 1 270 ? 7.119 -11.081 -14.078 1.00 98.00 270 VAL A N 1
ATOM 2060 C CA . VAL A 1 270 ? 5.887 -11.881 -13.993 1.00 98.00 270 VAL A CA 1
ATOM 2061 C C . VAL A 1 270 ? 5.562 -12.560 -15.326 1.00 98.00 270 VAL A C 1
ATOM 2063 O O . VAL A 1 270 ? 5.855 -12.015 -16.394 1.00 98.00 270 VAL A O 1
ATOM 2066 N N . TYR A 1 271 ? 4.909 -13.724 -15.269 1.00 97.94 271 TYR A N 1
ATOM 2067 C CA . TYR A 1 271 ? 4.658 -14.624 -16.405 1.00 97.94 271 TYR A CA 1
ATOM 2068 C C . TYR A 1 271 ? 3.232 -15.207 -16.372 1.00 97.94 271 TYR A C 1
ATOM 2070 O O . TYR A 1 271 ? 2.621 -15.302 -15.309 1.00 97.94 271 TYR A O 1
ATOM 2078 N N . PRO A 1 272 ? 2.624 -15.568 -17.518 1.00 95.62 272 PRO A N 1
ATOM 2079 C CA . PRO A 1 272 ? 1.245 -16.063 -17.530 1.00 95.62 272 PRO A CA 1
ATOM 2080 C C . PRO A 1 272 ? 1.021 -17.354 -16.731 1.00 95.62 272 PRO A C 1
ATOM 2082 O O . PRO A 1 272 ? -0.061 -17.540 -16.174 1.00 95.62 272 PRO A O 1
ATOM 2085 N N . ASN A 1 273 ? 2.029 -18.231 -16.683 1.00 93.12 273 ASN A N 1
ATOM 2086 C CA . ASN A 1 273 ? 1.950 -19.580 -16.116 1.00 93.12 273 ASN A CA 1
ATOM 2087 C C . ASN A 1 273 ? 2.954 -19.793 -14.972 1.00 93.12 273 ASN A C 1
ATOM 2089 O O . ASN A 1 273 ? 3.547 -20.865 -14.857 1.00 93.12 273 ASN A O 1
ATOM 2093 N N . GLU A 1 274 ? 3.166 -18.772 -14.139 1.00 89.00 274 GLU A N 1
ATOM 2094 C CA . GLU A 1 274 ? 4.073 -18.842 -12.988 1.00 89.00 274 GLU A CA 1
ATOM 2095 C C . GLU A 1 274 ? 3.853 -20.108 -12.130 1.00 89.00 274 GLU A C 1
ATOM 2097 O O . GLU A 1 274 ? 2.706 -20.486 -11.879 1.00 89.00 274 GLU A O 1
ATOM 2102 N N . PRO A 1 275 ? 4.932 -20.780 -11.677 1.00 91.12 275 PRO A N 1
ATOM 2103 C CA . PRO A 1 275 ? 6.347 -20.409 -11.821 1.00 91.12 275 PRO A CA 1
ATOM 2104 C C . PRO A 1 275 ? 6.985 -20.837 -13.159 1.00 91.12 275 PRO A C 1
ATOM 2106 O O . PRO A 1 275 ? 8.187 -20.661 -13.351 1.00 91.12 275 PRO A O 1
ATOM 2109 N N . GLN A 1 276 ? 6.219 -21.422 -14.087 1.00 95.19 276 GLN A N 1
ATOM 2110 C CA . GLN A 1 276 ? 6.735 -21.836 -15.391 1.00 95.19 276 GLN A CA 1
ATOM 2111 C C . GLN A 1 276 ? 6.894 -20.624 -16.313 1.00 95.19 276 GLN A C 1
ATOM 2113 O O . GLN A 1 276 ? 5.931 -19.936 -16.651 1.00 95.19 276 GLN A O 1
ATOM 2118 N N . VAL A 1 277 ? 8.130 -20.391 -16.746 1.00 97.06 277 VAL A N 1
ATOM 2119 C CA . VAL A 1 277 ? 8.474 -19.362 -17.731 1.00 97.06 277 VAL A CA 1
ATOM 2120 C C . VAL A 1 277 ? 8.545 -20.008 -19.106 1.00 97.06 277 VAL A C 1
ATOM 2122 O O . VAL A 1 277 ? 9.143 -21.075 -19.264 1.00 97.06 277 VAL A O 1
ATOM 2125 N N . ASN A 1 278 ? 7.967 -19.358 -20.115 1.00 97.44 278 ASN A N 1
ATOM 2126 C CA . ASN A 1 278 ? 8.041 -19.832 -21.489 1.00 97.44 278 ASN A CA 1
ATOM 2127 C C . ASN A 1 278 ? 9.512 -19.964 -21.937 1.00 97.44 278 ASN A C 1
ATOM 2129 O O . ASN A 1 278 ? 10.225 -18.955 -21.974 1.00 97.44 278 ASN A O 1
ATOM 2133 N N . PRO A 1 279 ? 9.991 -21.168 -22.316 1.00 97.38 279 PRO A N 1
ATOM 2134 C CA . PRO A 1 279 ? 11.404 -21.391 -22.622 1.00 97.38 279 PRO A CA 1
ATOM 2135 C C . PRO A 1 279 ? 11.945 -20.514 -23.750 1.00 97.38 279 PRO A C 1
ATOM 2137 O O . PRO A 1 279 ? 13.146 -20.248 -23.815 1.00 97.38 279 PRO A O 1
ATOM 2140 N N . LYS A 1 280 ? 11.064 -20.037 -24.638 1.00 97.50 280 LYS A N 1
ATOM 2141 C CA . LYS A 1 280 ? 11.439 -19.131 -25.718 1.00 97.50 280 LYS A CA 1
ATOM 2142 C C . LYS A 1 280 ? 12.001 -17.812 -25.184 1.00 97.50 280 LYS A C 1
ATOM 2144 O O . LYS A 1 280 ? 12.950 -17.291 -25.771 1.00 97.50 280 LYS A O 1
ATOM 2149 N N . LEU A 1 281 ? 11.504 -17.318 -24.047 1.00 97.50 281 LEU A N 1
ATOM 2150 C CA . LEU A 1 281 ? 11.994 -16.088 -23.422 1.00 97.50 281 LEU A CA 1
ATOM 2151 C C . LEU A 1 281 ? 13.476 -16.172 -23.033 1.00 97.50 281 LEU A C 1
ATOM 2153 O O . LEU A 1 281 ? 14.198 -15.188 -23.172 1.00 97.50 281 LEU A O 1
ATOM 2157 N N . PHE A 1 282 ? 13.968 -17.357 -22.652 1.00 96.62 282 PHE A N 1
ATOM 2158 C CA . PHE A 1 282 ? 15.385 -17.569 -22.327 1.00 96.62 282 PHE A CA 1
ATOM 2159 C C . PHE A 1 282 ? 16.320 -17.416 -23.531 1.00 96.62 282 PHE A C 1
ATOM 2161 O O . PHE A 1 282 ? 17.520 -17.198 -23.361 1.00 96.62 282 PHE A O 1
ATOM 2168 N N . THR A 1 283 ? 15.791 -17.533 -24.751 1.00 95.94 283 THR A N 1
ATOM 2169 C CA . THR A 1 283 ? 16.588 -17.407 -25.978 1.00 95.94 283 THR A CA 1
ATOM 2170 C C . THR A 1 283 ? 16.873 -15.948 -26.345 1.00 95.94 283 THR A C 1
ATOM 2172 O O . THR A 1 283 ? 17.869 -15.666 -27.014 1.00 95.94 283 THR A O 1
ATOM 2175 N N . PHE A 1 284 ? 16.059 -15.002 -25.863 1.00 96.06 284 PHE A N 1
ATOM 2176 C CA . PHE A 1 284 ? 16.245 -13.577 -26.124 1.00 96.06 284 PHE A CA 1
ATOM 2177 C C . PHE A 1 284 ? 17.236 -12.965 -25.137 1.00 96.06 284 PHE A C 1
ATOM 2179 O O . PHE A 1 284 ? 16.921 -12.680 -23.982 1.00 96.06 284 PHE A O 1
ATOM 2186 N N . ARG A 1 285 ? 18.460 -12.694 -25.600 1.00 92.25 285 ARG A N 1
ATOM 2187 C CA . ARG A 1 285 ? 19.491 -12.091 -24.736 1.00 92.25 285 ARG A CA 1
ATOM 2188 C C . ARG A 1 285 ? 19.122 -10.673 -24.288 1.00 92.25 285 ARG A C 1
ATOM 2190 O O . ARG A 1 285 ? 19.536 -10.261 -23.212 1.00 92.25 285 ARG A O 1
ATOM 2197 N N . ASN A 1 286 ? 18.351 -9.941 -25.082 1.00 94.44 286 ASN A N 1
ATOM 2198 C CA . ASN A 1 286 ? 17.842 -8.595 -24.804 1.00 94.44 286 ASN A CA 1
ATOM 2199 C C . ASN A 1 286 ? 16.639 -8.564 -23.845 1.00 94.44 286 ASN A C 1
ATOM 2201 O O . ASN A 1 286 ? 16.105 -7.487 -23.590 1.00 94.44 286 ASN A O 1
ATOM 2205 N N . VAL A 1 287 ? 16.227 -9.703 -23.285 1.00 97.44 287 VAL A N 1
ATOM 2206 C CA . VAL A 1 287 ? 15.190 -9.754 -22.251 1.00 97.44 287 VAL A CA 1
ATOM 2207 C C . VAL A 1 287 ? 15.838 -9.925 -20.875 1.00 97.44 287 VAL A C 1
ATOM 2209 O O . VAL A 1 287 ? 16.705 -10.778 -20.667 1.00 97.44 287 VAL A O 1
ATOM 2212 N N . THR A 1 288 ? 15.442 -9.072 -19.930 1.00 98.31 288 THR A N 1
ATOM 2213 C CA . THR A 1 288 ? 15.786 -9.216 -18.509 1.00 98.31 288 THR A CA 1
ATOM 2214 C C . THR A 1 288 ? 14.650 -9.961 -17.820 1.00 98.31 288 THR A C 1
ATOM 2216 O O . THR A 1 288 ? 13.502 -9.538 -17.921 1.00 98.31 288 THR A O 1
ATOM 2219 N N . LEU A 1 289 ? 14.973 -11.061 -17.143 1.00 98.12 289 LEU A N 1
ATOM 2220 C CA . LEU A 1 289 ? 14.011 -11.965 -16.516 1.00 98.12 289 LEU A CA 1
ATOM 2221 C C . LEU A 1 289 ? 14.295 -12.042 -15.017 1.00 98.12 289 LEU A C 1
ATOM 2223 O O . LEU A 1 289 ? 15.432 -12.309 -14.624 1.00 98.12 289 LEU A O 1
ATOM 2227 N N . LEU A 1 290 ? 13.268 -11.822 -14.204 1.00 98.38 290 LEU A N 1
ATOM 2228 C CA . LEU A 1 290 ? 13.282 -12.004 -12.756 1.00 98.38 290 LEU A CA 1
ATOM 2229 C C . LEU A 1 290 ? 12.160 -12.973 -12.342 1.00 98.38 290 LEU A C 1
ATOM 2231 O O . LEU A 1 290 ? 11.151 -13.056 -13.044 1.00 98.38 290 LEU A O 1
ATOM 2235 N N . PRO A 1 291 ? 12.335 -13.749 -11.259 1.00 96.94 291 PRO A N 1
ATOM 2236 C CA . PRO A 1 291 ? 11.350 -14.730 -10.808 1.00 96.94 291 PRO A CA 1
ATOM 2237 C C . PRO A 1 291 ? 10.359 -14.137 -9.786 1.00 96.94 291 PRO A C 1
ATOM 2239 O O . PRO A 1 291 ? 10.308 -14.601 -8.654 1.00 96.94 291 PRO A O 1
ATOM 2242 N N . HIS A 1 292 ? 9.583 -13.122 -10.175 1.00 95.75 292 HIS A N 1
ATOM 2243 C CA . HIS A 1 292 ? 8.567 -12.463 -9.336 1.00 95.75 292 HIS A CA 1
ATOM 2244 C C . HIS A 1 292 ? 9.130 -11.903 -8.019 1.00 95.75 292 HIS A C 1
ATOM 2246 O O . HIS A 1 292 ? 8.654 -12.191 -6.926 1.00 95.75 292 HIS A O 1
ATOM 2252 N N . MET A 1 293 ? 10.164 -11.074 -8.139 1.00 94.88 293 MET A N 1
ATOM 2253 C CA . MET A 1 293 ? 10.941 -10.510 -7.034 1.00 94.88 293 MET A CA 1
ATOM 2254 C C . MET A 1 293 ? 10.412 -9.165 -6.520 1.00 94.88 293 MET A C 1
ATOM 2256 O O . MET A 1 293 ? 10.997 -8.609 -5.593 1.00 94.88 293 MET A O 1
ATOM 2260 N N . GLY A 1 294 ? 9.345 -8.613 -7.111 1.00 94.75 294 GLY A N 1
ATOM 2261 C CA . GLY A 1 294 ? 8.797 -7.287 -6.797 1.00 94.75 294 GLY A CA 1
ATOM 2262 C C . GLY A 1 294 ? 8.774 -6.929 -5.307 1.00 94.75 294 GLY A C 1
ATOM 2263 O O . GLY A 1 294 ? 9.259 -5.869 -4.928 1.00 94.75 294 GLY A O 1
ATOM 2264 N N . THR A 1 295 ? 8.263 -7.818 -4.458 1.00 95.12 295 THR A N 1
ATOM 2265 C CA . THR A 1 295 ? 8.136 -7.590 -3.008 1.00 95.12 295 THR A CA 1
ATOM 2266 C C . THR A 1 295 ? 9.068 -8.451 -2.165 1.00 95.12 295 THR A C 1
ATOM 2268 O O . THR A 1 295 ? 8.898 -8.490 -0.952 1.00 95.12 295 THR A O 1
ATOM 2271 N N . GLU A 1 296 ? 10.050 -9.129 -2.765 1.00 93.88 296 GLU A N 1
ATOM 2272 C CA . GLU A 1 296 ? 10.984 -10.024 -2.066 1.00 93.88 296 GLU A CA 1
ATOM 2273 C C . GLU A 1 296 ? 12.078 -9.244 -1.313 1.00 93.88 296 GLU A C 1
ATOM 2275 O O . GLU A 1 296 ? 13.280 -9.394 -1.538 1.00 93.88 296 GLU A O 1
ATOM 2280 N N . THR A 1 297 ? 11.638 -8.369 -0.406 1.00 94.00 297 THR A N 1
ATOM 2281 C CA . THR A 1 297 ? 12.451 -7.564 0.510 1.00 94.00 297 THR A CA 1
ATOM 2282 C C . THR A 1 297 ? 11.900 -7.686 1.927 1.00 94.00 297 THR A C 1
ATOM 2284 O O . THR A 1 297 ? 10.708 -7.926 2.126 1.00 94.00 297 THR A O 1
ATOM 2287 N N . GLN A 1 298 ? 12.754 -7.519 2.938 1.00 94.19 298 GLN A N 1
ATOM 2288 C CA . GLN A 1 298 ? 12.339 -7.696 4.335 1.00 94.19 298 GLN A CA 1
ATOM 2289 C C . GLN A 1 298 ? 11.281 -6.661 4.734 1.00 94.19 298 GLN A C 1
ATOM 2291 O O . GLN A 1 298 ? 10.302 -6.988 5.400 1.00 94.19 298 GLN A O 1
ATOM 2296 N N . GLU A 1 299 ? 11.457 -5.419 4.285 1.00 94.81 299 GLU A N 1
ATOM 2297 C CA . GLU A 1 299 ? 10.592 -4.289 4.600 1.00 94.81 299 GLU A CA 1
ATOM 2298 C C . GLU A 1 299 ? 9.215 -4.421 3.944 1.00 94.81 299 GLU A C 1
ATOM 2300 O O . GLU A 1 299 ? 8.202 -4.206 4.612 1.00 94.81 299 GLU A O 1
ATOM 2305 N N . SER A 1 300 ? 9.153 -4.806 2.660 1.00 94.31 300 SER A N 1
ATOM 2306 C CA . SER A 1 300 ? 7.869 -5.025 1.984 1.00 94.31 300 SER A CA 1
ATOM 2307 C C . SER A 1 300 ? 7.149 -6.234 2.566 1.00 94.31 300 SER A C 1
ATOM 2309 O O . SER A 1 300 ? 5.983 -6.103 2.928 1.00 94.31 300 SER A O 1
ATOM 2311 N N . GLN A 1 301 ? 7.832 -7.371 2.743 1.00 94.88 301 GLN A N 1
ATOM 2312 C CA . GLN A 1 301 ? 7.209 -8.568 3.314 1.00 94.88 301 GLN A CA 1
ATOM 2313 C C . GLN A 1 301 ? 6.677 -8.303 4.732 1.00 94.88 301 GLN A C 1
ATOM 2315 O O . GLN A 1 301 ? 5.509 -8.581 5.008 1.00 94.88 301 GLN A O 1
ATOM 2320 N N . HIS A 1 302 ? 7.466 -7.670 5.612 1.00 95.31 302 HIS A N 1
ATOM 2321 C CA . HIS A 1 302 ? 7.006 -7.274 6.951 1.00 95.31 302 HIS A CA 1
ATOM 2322 C C . HIS A 1 302 ? 5.808 -6.322 6.892 1.00 95.31 302 HIS A C 1
ATOM 2324 O O . HIS A 1 302 ? 4.788 -6.570 7.538 1.00 95.31 302 HIS A O 1
ATOM 2330 N N . GLY A 1 303 ? 5.890 -5.268 6.076 1.00 96.31 303 GLY A N 1
ATOM 2331 C CA . GLY A 1 303 ? 4.813 -4.294 5.918 1.00 96.31 303 GLY A CA 1
ATOM 2332 C C . GLY A 1 303 ? 3.515 -4.918 5.402 1.00 96.31 303 GLY A C 1
ATOM 2333 O O . GLY A 1 303 ? 2.429 -4.555 5.862 1.00 96.31 303 GLY A O 1
ATOM 2334 N N . MET A 1 304 ? 3.604 -5.882 4.484 1.00 96.12 304 MET A N 1
ATOM 2335 C CA . MET A 1 304 ? 2.440 -6.590 3.962 1.00 96.12 304 MET A CA 1
ATOM 2336 C C . MET A 1 304 ? 1.828 -7.526 5.014 1.00 96.12 304 MET A C 1
ATOM 2338 O O . MET A 1 304 ? 0.611 -7.491 5.220 1.00 96.12 304 MET A O 1
ATOM 2342 N N . GLU A 1 305 ? 2.645 -8.301 5.738 1.00 96.81 305 GLU A N 1
ATOM 2343 C CA . GLU A 1 305 ? 2.164 -9.159 6.825 1.00 96.81 305 GLU A CA 1
ATOM 2344 C C . GLU A 1 305 ? 1.454 -8.338 7.912 1.00 96.81 305 GLU A C 1
ATOM 2346 O O . GLU A 1 305 ? 0.308 -8.636 8.261 1.00 96.81 305 GLU A O 1
ATOM 2351 N N . VAL A 1 306 ? 2.085 -7.261 8.393 1.00 96.56 306 VAL A N 1
ATOM 2352 C CA . VAL A 1 306 ? 1.509 -6.362 9.405 1.00 96.56 306 VAL A CA 1
ATOM 2353 C C . VAL A 1 306 ? 0.214 -5.723 8.916 1.00 96.56 306 VAL A C 1
ATOM 2355 O O . VAL A 1 306 ? -0.746 -5.627 9.681 1.00 96.56 306 VAL A O 1
ATOM 2358 N N . ARG A 1 307 ? 0.140 -5.309 7.647 1.00 96.75 307 ARG A N 1
ATOM 2359 C CA . ARG A 1 307 ? -1.071 -4.699 7.086 1.00 96.75 307 ARG A CA 1
ATOM 2360 C C . ARG A 1 307 ? -2.227 -5.694 6.989 1.00 96.75 307 ARG A C 1
ATOM 2362 O O . ARG A 1 307 ? -3.338 -5.371 7.404 1.00 96.75 307 ARG A O 1
ATOM 2369 N N . ALA A 1 308 ? -1.977 -6.915 6.518 1.00 96.88 308 ALA A N 1
ATOM 2370 C CA . ALA A 1 308 ? -2.990 -7.971 6.482 1.00 96.88 308 ALA A CA 1
ATOM 2371 C C . ALA A 1 308 ? -3.464 -8.361 7.897 1.00 96.88 308 ALA A C 1
ATOM 2373 O O . ALA A 1 308 ? -4.667 -8.493 8.129 1.00 96.88 308 ALA A O 1
ATOM 2374 N N . LEU A 1 309 ? -2.549 -8.461 8.868 1.00 97.00 309 LEU A N 1
ATOM 2375 C CA . LEU A 1 309 ? -2.897 -8.662 10.280 1.00 97.00 309 LEU A CA 1
ATOM 2376 C C . LEU A 1 309 ? -3.702 -7.483 10.847 1.00 97.00 309 LEU A C 1
ATOM 2378 O O . LEU A 1 309 ? -4.642 -7.693 11.606 1.00 97.00 309 LEU A O 1
ATOM 2382 N N . GLY A 1 310 ? -3.379 -6.249 10.456 1.00 96.88 310 GLY A N 1
ATOM 2383 C CA . GLY A 1 310 ? -4.140 -5.051 10.812 1.00 96.88 310 GLY A CA 1
ATOM 2384 C C . GLY A 1 310 ? -5.583 -5.112 10.321 1.00 96.88 310 GLY A C 1
ATOM 2385 O O . GLY A 1 310 ? -6.499 -4.866 11.098 1.00 96.88 310 GLY A O 1
ATOM 2386 N N . ASN A 1 311 ? -5.796 -5.541 9.077 1.00 96.50 311 ASN A N 1
ATOM 2387 C CA . ASN A 1 311 ? -7.140 -5.727 8.532 1.00 96.50 311 ASN A CA 1
ATOM 2388 C C . ASN A 1 311 ? -7.937 -6.809 9.282 1.00 96.50 311 ASN A C 1
ATOM 2390 O O . ASN A 1 311 ? -9.124 -6.624 9.545 1.00 96.50 311 ASN A O 1
ATOM 2394 N N . LEU A 1 312 ? -7.295 -7.915 9.680 1.00 95.75 312 LEU A N 1
ATOM 2395 C CA . LEU A 1 312 ? -7.934 -8.917 10.544 1.00 95.75 312 LEU A CA 1
ATOM 2396 C C . LEU A 1 312 ? -8.268 -8.368 11.924 1.00 95.75 312 LEU A C 1
ATOM 2398 O O . LEU A 1 312 ? -9.343 -8.651 12.439 1.00 95.75 312 LEU A O 1
ATOM 2402 N N . LYS A 1 313 ? -7.362 -7.595 12.523 1.00 96.62 313 LYS A N 1
ATOM 2403 C CA . LYS A 1 313 ? -7.596 -6.947 13.812 1.00 96.62 313 LYS A CA 1
ATOM 2404 C C . LYS A 1 313 ? -8.804 -6.013 13.741 1.00 96.62 313 LYS A C 1
ATOM 2406 O O . LYS A 1 313 ? -9.665 -6.100 14.606 1.00 96.62 313 LYS A O 1
ATOM 2411 N N . ASP A 1 314 ? -8.881 -5.168 12.714 1.00 95.81 314 ASP A N 1
ATOM 2412 C CA . ASP A 1 314 ? -10.016 -4.261 12.519 1.00 95.81 314 ASP A CA 1
ATOM 2413 C C . ASP A 1 314 ? -11.327 -5.052 12.386 1.00 95.81 314 ASP A C 1
ATOM 2415 O O . ASP A 1 314 ? -12.304 -4.723 13.053 1.00 95.81 314 ASP A O 1
ATOM 2419 N N . PHE A 1 315 ? -11.327 -6.156 11.630 1.00 95.44 315 PHE A N 1
ATOM 2420 C CA . PHE A 1 315 ? -12.475 -7.064 11.549 1.00 95.44 315 PHE A CA 1
ATOM 2421 C C . PHE A 1 315 ? -12.867 -7.661 12.915 1.00 95.44 315 PHE A C 1
ATOM 2423 O O . PHE A 1 315 ? -14.042 -7.655 13.265 1.00 95.44 315 PHE A O 1
ATOM 2430 N N . LEU A 1 316 ? -11.906 -8.168 13.694 1.00 94.50 316 LEU A N 1
ATOM 2431 C CA . LEU A 1 316 ? -12.164 -8.788 15.002 1.00 94.50 316 LEU A CA 1
ATOM 2432 C C . LEU A 1 316 ? -12.664 -7.795 16.060 1.00 94.50 316 LEU A C 1
ATOM 2434 O O . LEU A 1 316 ? -13.295 -8.206 17.029 1.00 94.50 316 LEU A O 1
ATOM 2438 N N . GLU A 1 317 ? -12.352 -6.511 15.897 1.00 93.81 317 GLU A N 1
ATOM 2439 C CA . GLU A 1 317 ? -12.810 -5.421 16.763 1.00 93.81 317 GLU A CA 1
ATOM 2440 C C . GLU A 1 317 ? -14.119 -4.779 16.271 1.00 93.81 317 GLU A C 1
ATOM 2442 O O . GLU A 1 317 ? -14.491 -3.719 16.775 1.00 93.81 317 GLU A O 1
ATOM 2447 N N . ASP A 1 318 ? -14.790 -5.377 15.277 1.00 90.00 318 ASP A N 1
ATOM 2448 C CA . ASP A 1 318 ? -15.988 -4.839 14.616 1.00 90.00 318 ASP A CA 1
ATOM 2449 C C . ASP A 1 318 ? -15.790 -3.410 14.066 1.00 90.00 318 ASP A C 1
ATOM 2451 O O . ASP A 1 318 ? -16.712 -2.592 14.003 1.00 90.00 318 ASP A O 1
ATOM 2455 N N . LYS A 1 319 ? -14.563 -3.093 13.638 1.00 89.19 319 LYS A N 1
ATOM 2456 C CA . LYS A 1 319 ? -14.212 -1.820 13.004 1.00 89.19 319 LYS A CA 1
ATOM 2457 C C . LYS A 1 319 ? -14.292 -1.923 11.480 1.00 89.19 319 LYS A C 1
ATOM 2459 O O . LYS A 1 319 ? -14.081 -2.993 10.907 1.00 89.19 319 LYS A O 1
ATOM 2464 N N . PRO A 1 320 ? -14.537 -0.800 10.781 1.00 87.94 320 PRO A N 1
ATOM 2465 C CA . PRO A 1 320 ? -14.448 -0.770 9.327 1.00 87.94 320 PRO A CA 1
ATOM 2466 C C . PRO A 1 320 ? -13.046 -1.166 8.845 1.00 87.94 320 PRO A C 1
ATOM 2468 O O . PRO A 1 320 ? -12.062 -0.497 9.164 1.00 87.94 320 PRO A O 1
ATOM 2471 N N . VAL A 1 321 ? -12.961 -2.227 8.039 1.00 91.56 321 VAL A N 1
ATOM 2472 C CA . VAL A 1 321 ? -11.691 -2.694 7.469 1.00 91.56 321 VAL A CA 1
ATOM 2473 C C . VAL A 1 321 ? -11.304 -1.824 6.276 1.00 91.56 321 VAL A C 1
ATOM 2475 O O . VAL A 1 321 ? -12.000 -1.779 5.255 1.00 91.56 321 VAL A O 1
ATOM 2478 N N . LYS A 1 322 ? -10.174 -1.127 6.404 1.00 84.00 322 LYS A N 1
ATOM 2479 C CA . LYS A 1 322 ? -9.756 -0.062 5.480 1.00 84.00 322 LYS A CA 1
ATOM 2480 C C . LYS A 1 322 ? -9.418 -0.568 4.082 1.00 84.00 322 LYS A C 1
ATOM 2482 O O . LYS A 1 322 ? -9.802 0.065 3.103 1.00 84.00 322 LYS A O 1
ATOM 2487 N N . ASP A 1 323 ? -8.745 -1.711 3.985 1.00 93.31 323 ASP A N 1
ATOM 2488 C CA . ASP A 1 323 ? -8.248 -2.237 2.708 1.00 93.31 323 ASP A CA 1
ATOM 2489 C C . ASP A 1 323 ? -9.194 -3.275 2.089 1.00 93.31 323 ASP A C 1
ATOM 2491 O O . ASP A 1 323 ? -8.758 -4.245 1.470 1.00 93.31 323 ASP A O 1
ATOM 2495 N N . THR A 1 324 ? -10.503 -3.105 2.284 1.00 94.12 324 THR A N 1
ATOM 2496 C CA . THR A 1 324 ? -11.509 -3.976 1.665 1.00 94.12 324 THR A CA 1
ATOM 2497 C C . THR A 1 324 ? -11.435 -3.861 0.142 1.00 94.12 324 THR A C 1
ATOM 2499 O O . THR A 1 324 ? -11.443 -2.754 -0.405 1.00 94.12 324 THR A O 1
ATOM 2502 N N . VAL A 1 325 ? -11.414 -4.998 -0.558 1.00 91.44 325 VAL A N 1
ATOM 2503 C CA . VAL A 1 325 ? -11.382 -5.013 -2.029 1.00 91.44 325 VAL A CA 1
ATOM 2504 C C . VAL A 1 325 ? -12.620 -4.316 -2.608 1.00 91.44 325 VAL A C 1
ATOM 2506 O O . VAL A 1 325 ? -13.730 -4.394 -2.069 1.00 91.44 325 VAL A O 1
ATOM 2509 N N . TRP A 1 326 ? -12.439 -3.582 -3.704 1.00 83.75 326 TRP A N 1
ATOM 2510 C CA . TRP A 1 326 ? -13.426 -2.612 -4.189 1.00 83.75 326 TRP A CA 1
ATOM 2511 C C . TRP A 1 326 ? -14.733 -3.257 -4.692 1.00 83.75 326 TRP A C 1
ATOM 2513 O O . TRP A 1 326 ? -15.790 -2.624 -4.694 1.00 83.75 326 TRP A O 1
ATOM 2523 N N . GLU A 1 327 ? -14.695 -4.525 -5.097 1.00 85.81 327 GLU A N 1
ATOM 2524 C CA . GLU A 1 327 ? -15.867 -5.304 -5.502 1.00 85.81 327 GLU A CA 1
ATOM 2525 C C . GLU A 1 327 ? -16.807 -5.582 -4.315 1.00 85.81 327 GLU A C 1
ATOM 2527 O O . GLU A 1 327 ? -18.031 -5.688 -4.484 1.00 85.81 327 GLU A O 1
ATOM 2532 N N . LEU A 1 328 ? -16.236 -5.680 -3.108 1.00 83.94 328 LEU A N 1
ATOM 2533 C CA . LEU A 1 328 ? -16.943 -5.918 -1.848 1.00 83.94 328 LEU A CA 1
ATOM 2534 C C . LEU A 1 328 ? -17.250 -4.619 -1.098 1.00 83.94 328 LEU A C 1
ATOM 2536 O O . LEU A 1 328 ? -18.245 -4.556 -0.371 1.00 83.94 328 LEU A O 1
ATOM 2540 N N . SER A 1 329 ? -16.473 -3.556 -1.329 1.00 67.69 329 SER A N 1
ATOM 2541 C CA . SER A 1 329 ? -16.704 -2.247 -0.707 1.00 67.69 329 SER A CA 1
ATOM 2542 C C . SER A 1 329 ? -18.071 -1.651 -1.067 1.00 67.69 329 SER A C 1
ATOM 2544 O O . SER A 1 329 ? -18.646 -0.923 -0.266 1.00 67.69 329 SER A O 1
ATOM 2546 N N . ARG A 1 330 ? -18.673 -2.032 -2.206 1.00 51.59 330 ARG A N 1
ATOM 2547 C CA . ARG A 1 330 ? -20.049 -1.638 -2.578 1.00 51.59 330 ARG A CA 1
ATOM 2548 C C . ARG A 1 330 ? -21.149 -2.274 -1.715 1.00 51.59 330 ARG A C 1
ATOM 2550 O O . ARG A 1 330 ? -22.228 -1.702 -1.616 1.00 51.59 330 ARG A O 1
ATOM 2557 N N . ILE A 1 331 ? -20.896 -3.424 -1.087 1.00 46.28 331 ILE A N 1
ATOM 2558 C CA . ILE A 1 331 ? -21.856 -4.105 -0.192 1.00 46.28 331 ILE A CA 1
ATOM 2559 C C . ILE A 1 331 ? -21.761 -3.527 1.212 1.00 46.28 331 ILE A C 1
ATOM 2561 O O . ILE A 1 331 ? -22.784 -3.237 1.830 1.00 46.28 331 ILE A O 1
ATOM 2565 N N . TYR A 1 332 ? -20.535 -3.275 1.676 1.00 44.38 332 TYR A N 1
ATOM 2566 C CA . TYR A 1 332 ? -20.330 -2.486 2.881 1.00 44.38 332 TYR A CA 1
ATOM 2567 C C . TYR A 1 332 ? -20.853 -1.066 2.679 1.00 44.38 332 TYR A C 1
ATOM 2569 O O . TYR A 1 332 ? -21.484 -0.553 3.575 1.00 44.38 332 TYR A O 1
ATOM 2577 N N . CYS A 1 333 ? -20.790 -0.471 1.489 1.00 36.41 333 CYS A N 1
ATOM 2578 C CA . CYS A 1 333 ? -21.494 0.784 1.222 1.00 36.41 333 CYS A CA 1
ATOM 2579 C C . CYS A 1 333 ? -23.022 0.678 1.277 1.00 36.41 333 CYS A C 1
ATOM 2581 O O . CYS A 1 333 ? -23.628 1.720 1.447 1.00 36.41 333 CYS A O 1
ATOM 2583 N N . ALA A 1 334 ? -23.653 -0.496 1.146 1.00 33.38 334 ALA A N 1
ATOM 2584 C CA . ALA A 1 334 ? -25.110 -0.659 1.264 1.00 33.38 334 ALA A CA 1
ATOM 2585 C C . ALA A 1 334 ? -25.552 -0.908 2.720 1.00 33.38 334 ALA A C 1
ATOM 2587 O O . ALA A 1 334 ? -26.538 -0.329 3.170 1.00 33.38 334 ALA A O 1
ATOM 2588 N N . LEU A 1 335 ? -24.783 -1.699 3.478 1.00 36.66 335 LEU A N 1
ATOM 2589 C CA . LEU A 1 335 ? -24.976 -1.898 4.923 1.00 36.66 335 LEU A CA 1
ATOM 2590 C C . LEU A 1 335 ? -24.535 -0.675 5.735 1.00 36.66 335 LEU A C 1
ATOM 2592 O O . LEU A 1 335 ? -25.220 -0.265 6.663 1.00 36.66 335 LEU A O 1
ATOM 2596 N N . ILE A 1 336 ? -23.441 -0.036 5.328 1.00 41.19 336 ILE A N 1
ATOM 2597 C CA . ILE A 1 336 ? -23.004 1.252 5.848 1.00 41.19 336 ILE A CA 1
ATOM 2598 C C . ILE A 1 336 ? -23.832 2.373 5.213 1.00 41.19 336 ILE A C 1
ATOM 2600 O O . ILE A 1 336 ? -23.992 3.347 5.900 1.00 41.19 336 ILE A O 1
ATOM 2604 N N . HIS A 1 337 ? -24.487 2.301 4.038 1.00 34.25 337 HIS A N 1
ATOM 2605 C CA . HIS A 1 337 ? -25.419 3.387 3.619 1.00 34.25 337 HIS A CA 1
ATOM 2606 C C . HIS A 1 337 ? -26.544 3.589 4.634 1.00 34.25 337 HIS A C 1
ATOM 2608 O O . HIS A 1 337 ? -26.951 4.721 4.857 1.00 34.25 337 HIS A O 1
ATOM 2614 N N . SER A 1 338 ? -26.990 2.524 5.304 1.00 36.94 338 SER A N 1
ATOM 2615 C CA . SER A 1 338 ? -27.919 2.629 6.434 1.00 36.94 338 SER A CA 1
ATOM 2616 C C . SER A 1 338 ? -27.337 3.407 7.628 1.00 36.94 338 SER A C 1
ATOM 2618 O O . SER A 1 338 ? -28.100 3.953 8.417 1.00 36.94 338 SER A O 1
ATOM 2620 N N . GLN A 1 339 ? -26.007 3.464 7.761 1.00 37.97 339 GLN A N 1
ATOM 2621 C CA . GLN A 1 339 ? -25.260 4.113 8.847 1.00 37.97 339 GLN A CA 1
ATOM 2622 C C . GLN A 1 339 ? -24.549 5.429 8.421 1.00 37.97 339 GLN A C 1
ATOM 2624 O O . GLN A 1 339 ? -24.297 6.281 9.258 1.00 37.97 339 GLN A O 1
ATOM 2629 N N . LEU A 1 340 ? -24.243 5.620 7.132 1.00 39.62 340 LEU A N 1
ATOM 2630 C CA . LEU A 1 340 ? -23.541 6.748 6.491 1.00 39.62 340 LEU A CA 1
ATOM 2631 C C . LEU A 1 340 ? -24.531 7.760 5.904 1.00 39.62 340 LEU A C 1
ATOM 2633 O O . LEU A 1 340 ? -24.165 8.920 5.739 1.00 39.62 340 LEU A O 1
ATOM 2637 N N . LEU A 1 341 ? -25.793 7.376 5.663 1.00 38.84 341 LEU A N 1
ATOM 2638 C CA . LEU A 1 341 ? -26.880 8.349 5.493 1.00 38.84 341 LEU A CA 1
ATOM 2639 C C . LEU A 1 341 ? -27.131 9.171 6.771 1.00 38.84 341 LEU A C 1
ATOM 2641 O O . LEU A 1 341 ? -27.786 10.201 6.688 1.00 38.84 341 LEU A O 1
ATOM 2645 N N . LEU A 1 342 ? -26.579 8.761 7.921 1.00 41.16 342 LEU A N 1
ATOM 2646 C CA . LEU A 1 342 ? -26.551 9.561 9.153 1.00 41.16 342 LEU A CA 1
ATOM 2647 C C . LEU A 1 342 ? -25.326 10.491 9.251 1.00 41.16 342 LEU A C 1
ATOM 2649 O O . LEU A 1 342 ? -25.328 11.395 10.076 1.00 41.16 342 LEU A O 1
ATOM 2653 N N . ASP A 1 343 ? -24.284 10.298 8.431 1.00 41.91 343 ASP A N 1
ATOM 2654 C CA . ASP A 1 343 ? -23.052 11.111 8.489 1.00 41.91 343 ASP A CA 1
ATOM 2655 C C . ASP A 1 343 ? -22.934 12.087 7.300 1.00 41.91 343 ASP A C 1
ATOM 2657 O O . ASP A 1 343 ? -22.251 13.104 7.387 1.00 41.91 343 ASP A O 1
ATOM 2661 N N . SER A 1 344 ? -23.662 11.852 6.196 1.00 42.97 344 SER A N 1
ATOM 2662 C CA . SER A 1 344 ? -23.764 12.805 5.074 1.00 42.97 344 SER A CA 1
ATOM 2663 C C . SER A 1 344 ? -24.788 13.933 5.297 1.00 42.97 344 SER A C 1
ATOM 2665 O O . SER A 1 344 ? -24.963 14.773 4.411 1.00 42.97 344 SER A O 1
ATOM 2667 N N . THR A 1 345 ? -25.485 13.956 6.436 1.00 49.50 345 THR A N 1
ATOM 2668 C CA . THR A 1 345 ? -26.413 15.029 6.843 1.00 49.50 345 THR A CA 1
ATOM 2669 C C . THR A 1 345 ? -25.754 16.068 7.748 1.00 49.50 345 THR A C 1
ATOM 2671 O O . THR A 1 345 ? -26.333 17.136 7.970 1.00 49.50 345 THR A O 1
ATOM 2674 N N . ARG A 1 346 ? -24.542 15.787 8.246 1.00 64.69 346 ARG A N 1
ATOM 2675 C CA . ARG A 1 346 ? -23.824 16.658 9.175 1.00 64.69 346 ARG A CA 1
ATOM 2676 C C . ARG A 1 346 ? -23.102 17.775 8.434 1.00 64.69 346 ARG A C 1
ATOM 2678 O O . ARG A 1 346 ? -22.247 17.561 7.577 1.00 64.69 346 ARG A O 1
ATOM 2685 N N . MET A 1 347 ? -23.459 19.001 8.781 1.00 85.12 347 MET A N 1
ATOM 2686 C CA . MET A 1 347 ? -22.839 20.235 8.332 1.00 85.12 347 MET A CA 1
ATOM 2687 C C . MET A 1 347 ? -22.168 20.944 9.509 1.00 85.12 347 MET A C 1
ATOM 2689 O O . MET A 1 347 ? -22.588 20.827 10.659 1.00 85.12 347 MET A O 1
ATOM 2693 N N . GLN A 1 348 ? -21.121 21.711 9.218 1.00 88.69 348 GLN A N 1
ATOM 2694 C CA . GLN A 1 348 ? -20.507 22.588 10.211 1.00 88.69 348 GLN A CA 1
ATOM 2695 C C . GLN A 1 348 ? -21.193 23.950 10.192 1.00 88.69 348 GLN A C 1
ATOM 2697 O O . GLN A 1 348 ? -21.400 24.514 9.120 1.00 88.69 348 GLN A O 1
ATOM 2702 N N . ILE A 1 349 ? -21.516 24.482 11.367 1.00 92.75 349 ILE A N 1
ATOM 2703 C CA . ILE A 1 349 ? -21.972 25.863 11.558 1.00 92.75 349 ILE A CA 1
ATOM 2704 C C . ILE A 1 349 ? -21.089 26.561 12.593 1.00 92.75 349 ILE A C 1
ATOM 2706 O O . ILE A 1 349 ? -20.434 25.919 13.419 1.00 92.75 349 ILE A O 1
ATOM 2710 N N . PHE A 1 350 ? -21.098 27.889 12.571 1.00 93.62 350 PHE A N 1
ATOM 2711 C CA . PHE A 1 350 ? -20.347 28.724 13.499 1.00 93.62 350 PHE A CA 1
ATOM 2712 C C . PHE A 1 350 ? -21.299 29.453 14.443 1.00 93.62 350 PHE A C 1
ATOM 2714 O O . PHE A 1 350 ? -22.310 29.999 14.014 1.00 93.62 350 PHE A O 1
ATOM 2721 N N . VAL A 1 351 ? -20.969 29.513 15.729 1.00 92.69 351 VAL A N 1
ATOM 2722 C CA . VAL A 1 351 ? -21.709 30.275 16.739 1.00 92.69 351 VAL A CA 1
ATOM 2723 C C . VAL A 1 351 ? -20.775 31.319 17.331 1.00 92.69 351 VAL A C 1
ATOM 2725 O O . VAL A 1 351 ? -19.803 30.994 18.008 1.00 92.69 351 VAL A O 1
ATOM 2728 N N . LYS A 1 352 ? -21.051 32.593 17.062 1.00 91.56 352 LYS A N 1
ATOM 2729 C CA . LYS A 1 352 ? -20.236 33.720 17.505 1.00 91.56 352 LYS A CA 1
ATOM 2730 C C . LYS A 1 352 ? -20.849 34.385 18.730 1.00 91.56 352 LYS A C 1
ATOM 2732 O O . LYS A 1 352 ? -21.992 34.841 18.691 1.00 91.56 352 LYS A O 1
ATOM 2737 N N . THR A 1 353 ? -20.085 34.489 19.807 1.00 85.69 353 THR A N 1
ATOM 2738 C CA . THR A 1 353 ? -20.491 35.225 21.008 1.00 85.69 353 THR A CA 1
ATOM 2739 C C . THR A 1 353 ? -20.336 36.736 20.799 1.00 85.69 353 THR A C 1
ATOM 2741 O O . THR A 1 353 ? -19.576 37.197 19.942 1.00 85.69 353 THR A O 1
ATOM 2744 N N . LEU A 1 354 ? -21.005 37.540 21.633 1.00 77.81 354 LEU A N 1
ATOM 2745 C CA . LEU A 1 354 ? -20.826 39.002 21.654 1.00 77.81 354 LEU A CA 1
ATOM 2746 C C . LEU A 1 354 ? -19.394 39.440 22.020 1.00 77.81 354 LEU A C 1
ATOM 2748 O O . LEU A 1 354 ? -19.001 40.559 21.709 1.00 77.81 354 LEU A O 1
ATOM 2752 N N . THR A 1 355 ? -18.606 38.558 22.641 1.00 78.31 355 THR A N 1
ATOM 2753 C CA . THR A 1 355 ? -17.188 38.791 22.963 1.00 78.31 355 THR A CA 1
ATOM 2754 C C . THR A 1 355 ? -16.251 38.521 21.781 1.00 78.31 355 THR A C 1
ATOM 2756 O O . THR A 1 355 ? -15.054 38.766 21.883 1.00 78.31 355 THR A O 1
ATOM 2759 N N . GLY A 1 356 ? -16.776 38.030 20.651 1.00 76.69 356 GLY A N 1
ATOM 2760 C CA . GLY A 1 356 ? -16.010 37.741 19.438 1.00 76.69 356 GLY A CA 1
ATOM 2761 C C . GLY A 1 356 ? -15.472 36.310 19.335 1.00 76.69 356 GLY A C 1
ATOM 2762 O O . GLY A 1 356 ? -14.927 35.965 18.285 1.00 76.69 356 GLY A O 1
ATOM 2763 N N . LYS A 1 357 ? -15.666 35.466 20.362 1.00 86.75 357 LYS A N 1
ATOM 2764 C CA . LYS A 1 357 ? -15.323 34.033 20.326 1.00 86.75 357 LYS A CA 1
ATOM 2765 C C . LYS A 1 357 ? -16.221 33.317 19.314 1.00 86.75 357 LYS A C 1
ATOM 2767 O O . LYS A 1 357 ? -17.423 33.568 19.276 1.00 86.75 357 LYS A O 1
ATOM 2772 N N . THR A 1 358 ? -15.638 32.440 18.499 1.00 87.81 358 THR A N 1
ATOM 2773 C CA . THR A 1 358 ? -16.372 31.619 17.523 1.00 87.81 358 THR A CA 1
ATOM 2774 C C . THR A 1 358 ? -16.278 30.155 17.928 1.00 87.81 358 THR A C 1
ATOM 2776 O O . THR A 1 358 ? -15.181 29.640 18.118 1.00 87.81 358 THR A O 1
ATOM 2779 N N . ILE A 1 359 ? -17.428 29.509 18.079 1.00 89.00 359 ILE A N 1
ATOM 2780 C CA . ILE A 1 359 ? -17.580 28.103 18.445 1.00 89.00 359 ILE A CA 1
ATOM 2781 C C . ILE A 1 359 ? -18.009 27.352 17.187 1.00 89.00 359 ILE A C 1
ATOM 2783 O O . ILE A 1 359 ? -18.983 27.735 16.541 1.00 89.00 359 ILE A O 1
ATOM 2787 N N . THR A 1 360 ? -17.300 26.287 16.836 1.00 92.31 360 THR A N 1
ATOM 2788 C CA . THR A 1 360 ? -17.643 25.453 15.676 1.00 92.31 360 THR A CA 1
ATOM 2789 C C . THR A 1 360 ? -18.480 24.269 16.139 1.00 92.31 360 THR A C 1
ATOM 2791 O O . THR A 1 360 ? -18.064 23.540 17.044 1.00 92.31 360 THR A O 1
ATOM 2794 N N . LEU A 1 361 ? -19.643 24.051 15.528 1.00 89.25 361 LEU A N 1
ATOM 2795 C CA . LEU A 1 361 ? -20.542 22.940 15.845 1.00 89.25 361 LEU A CA 1
ATOM 2796 C C . LEU A 1 361 ? -20.777 22.066 14.618 1.00 89.25 361 LEU A C 1
ATOM 2798 O O . LEU A 1 361 ? -20.964 22.579 13.518 1.00 89.25 361 LEU A O 1
ATOM 2802 N N . GLU A 1 362 ? -20.816 20.755 14.838 1.00 89.06 362 GLU A N 1
ATOM 2803 C CA . GLU A 1 362 ? -21.304 19.782 13.861 1.00 89.06 362 GLU A CA 1
ATOM 2804 C C . GLU A 1 362 ? -22.772 19.474 14.162 1.00 89.06 362 GLU A C 1
ATOM 2806 O O . GLU A 1 362 ? -23.127 19.012 15.256 1.00 89.06 362 GLU A O 1
ATOM 2811 N N . VAL A 1 363 ? -23.624 19.796 13.195 1.00 87.44 363 VAL A N 1
ATOM 2812 C CA . VAL A 1 363 ? -25.086 19.779 13.310 1.00 87.44 363 VAL A CA 1
ATOM 2813 C C . VAL A 1 363 ? -25.704 19.193 12.052 1.00 87.44 363 VAL A C 1
ATOM 2815 O O . VAL A 1 363 ? -25.096 19.219 10.986 1.00 87.44 363 VAL A O 1
ATOM 2818 N N . GLU A 1 364 ? -26.933 18.715 12.142 1.00 86.12 364 GLU A N 1
ATOM 2819 C CA . GLU A 1 364 ? -27.712 18.275 10.983 1.00 86.12 364 GLU A CA 1
ATOM 2820 C C . GLU A 1 364 ? -28.764 19.328 10.627 1.00 86.12 364 GLU A C 1
ATOM 2822 O O . GLU A 1 364 ? -29.255 20.044 11.493 1.00 86.12 364 GLU A O 1
ATOM 2827 N N . SER A 1 365 ? -29.146 19.451 9.352 1.00 84.94 365 SER A N 1
ATOM 2828 C CA . SER A 1 365 ? -30.184 20.429 8.956 1.00 84.94 365 SER A CA 1
ATOM 2829 C C . SER A 1 365 ? -31.538 20.203 9.658 1.00 84.94 365 SER A C 1
ATOM 2831 O O . SER A 1 365 ? -32.308 21.147 9.838 1.00 84.94 365 SER A O 1
ATOM 2833 N N . SER A 1 366 ? -31.795 18.972 10.106 1.00 85.62 366 SER A N 1
ATOM 2834 C CA . SER A 1 366 ? -32.955 18.566 10.902 1.00 85.62 366 SER A CA 1
ATOM 2835 C C . SER A 1 366 ? -32.816 18.816 12.406 1.00 85.62 366 SER A C 1
ATOM 2837 O O . SER A 1 366 ? -33.805 18.643 13.116 1.00 85.62 366 SER A O 1
ATOM 2839 N N . ASP A 1 367 ? -31.639 19.202 12.914 1.00 87.81 367 ASP A N 1
ATOM 2840 C CA . ASP A 1 367 ? -31.473 19.501 14.339 1.00 87.81 367 ASP A CA 1
ATOM 2841 C C . ASP A 1 367 ? -32.386 20.660 14.740 1.00 87.81 367 ASP A C 1
ATOM 2843 O O . ASP A 1 367 ? -32.432 21.700 14.071 1.00 87.81 367 ASP A O 1
ATOM 2847 N N . THR A 1 368 ? -33.104 20.485 15.849 1.00 91.19 368 THR A N 1
ATOM 2848 C CA . THR A 1 368 ? -33.864 21.567 16.472 1.00 91.19 368 THR A CA 1
ATOM 2849 C C . THR A 1 368 ? -32.925 22.579 17.114 1.00 91.19 368 THR A C 1
ATOM 2851 O O . THR A 1 368 ? -31.780 22.275 17.458 1.00 91.19 368 THR A O 1
ATOM 2854 N N . ILE A 1 369 ? -33.408 23.801 17.314 1.00 90.12 369 ILE A N 1
ATOM 2855 C CA . ILE A 1 369 ? -32.647 24.834 18.018 1.00 90.12 369 ILE A CA 1
ATOM 2856 C C . ILE A 1 369 ? -32.310 24.391 19.450 1.00 90.12 369 ILE A C 1
ATOM 2858 O O . ILE A 1 369 ? -31.206 24.677 19.912 1.00 90.12 369 ILE A O 1
ATOM 2862 N N . ASP A 1 370 ? -33.178 23.620 20.109 1.00 86.75 370 ASP A N 1
ATOM 2863 C CA . ASP A 1 370 ? -32.871 22.991 21.401 1.00 86.75 370 ASP A CA 1
ATOM 2864 C C . ASP A 1 370 ? -31.679 22.029 21.339 1.00 86.75 370 ASP A C 1
ATOM 2866 O O . ASP A 1 370 ? -30.775 22.115 22.173 1.00 86.75 370 ASP A O 1
ATOM 2870 N N . ASN A 1 371 ? -31.602 21.174 20.315 1.00 87.62 371 ASN A N 1
ATOM 2871 C CA . ASN A 1 371 ? -30.460 20.271 20.138 1.00 87.62 371 ASN A CA 1
ATOM 2872 C C . ASN A 1 371 ? -29.158 21.051 19.914 1.00 87.62 371 ASN A C 1
ATOM 2874 O O . ASN A 1 371 ? -28.100 20.683 20.427 1.00 87.62 371 ASN A O 1
ATOM 2878 N N . VAL A 1 372 ? -29.223 22.154 19.163 1.00 90.00 372 VAL A N 1
ATOM 2879 C CA . VAL A 1 372 ? -28.067 23.033 18.941 1.00 90.00 372 VAL A CA 1
ATOM 2880 C C . VAL A 1 372 ? -27.626 23.691 20.247 1.00 90.00 372 VAL A C 1
ATOM 2882 O O . VAL A 1 372 ? -26.426 23.790 20.499 1.00 90.00 372 VAL A O 1
ATOM 2885 N N . LYS A 1 373 ? -28.567 24.095 21.107 1.00 89.31 373 LYS A N 1
ATOM 2886 C CA . LYS A 1 373 ? -28.247 24.647 22.426 1.00 89.31 373 LYS A CA 1
ATOM 2887 C C . LYS A 1 373 ? -27.611 23.618 23.358 1.00 89.31 373 LYS A C 1
ATOM 2889 O O . LYS A 1 373 ? -26.628 23.943 24.021 1.00 89.31 373 LYS A O 1
ATOM 2894 N N . ALA A 1 374 ? -28.103 22.382 23.368 1.00 82.25 374 ALA A N 1
ATOM 2895 C CA . ALA A 1 374 ? -27.474 21.291 24.116 1.00 82.25 374 ALA A CA 1
ATOM 2896 C C . ALA A 1 374 ? -26.021 21.065 23.654 1.00 82.25 374 ALA A C 1
ATOM 2898 O O . ALA A 1 374 ? -25.101 21.057 24.464 1.00 82.25 374 ALA A O 1
ATOM 2899 N N . LYS A 1 375 ? -25.767 21.054 22.338 1.00 88.69 375 LYS A N 1
ATOM 2900 C CA . LYS A 1 375 ? -24.397 20.950 21.793 1.00 88.69 375 LYS A CA 1
ATOM 2901 C C . LYS A 1 375 ? -23.484 22.116 22.206 1.00 88.69 375 LYS A C 1
ATOM 2903 O O . LYS A 1 375 ? -22.272 21.939 22.320 1.00 88.69 375 LYS A O 1
ATOM 2908 N N . ILE A 1 376 ? -24.031 23.318 22.404 1.00 86.81 376 ILE A N 1
ATOM 2909 C CA . ILE A 1 376 ? -23.276 24.464 22.942 1.00 86.81 376 ILE A CA 1
ATOM 2910 C C . ILE A 1 376 ? -22.996 24.268 24.435 1.00 86.81 376 ILE A C 1
ATOM 2912 O O . ILE A 1 376 ? -21.895 24.587 24.875 1.00 86.81 376 ILE A O 1
ATOM 2916 N N . GLN A 1 377 ? -23.946 23.731 25.202 1.00 81.50 377 GLN A N 1
ATOM 2917 C CA . GLN A 1 377 ? -23.745 23.397 26.614 1.00 81.50 377 GLN A CA 1
ATOM 2918 C C . GLN A 1 377 ? -22.616 22.381 26.781 1.00 81.50 377 GLN A C 1
ATOM 2920 O O . GLN A 1 377 ? -21.721 22.617 27.583 1.00 81.50 377 GLN A O 1
ATOM 2925 N N . ASP A 1 378 ? -22.598 21.322 25.974 1.00 75.50 378 ASP A N 1
ATOM 2926 C CA . ASP A 1 378 ? -21.558 20.291 26.035 1.00 75.50 378 ASP A CA 1
ATOM 2927 C C . ASP A 1 378 ? -20.157 20.852 25.745 1.00 75.50 378 ASP A C 1
ATOM 2929 O O . ASP A 1 378 ? -19.173 20.427 26.347 1.00 75.50 378 ASP A O 1
ATOM 2933 N N . LYS A 1 379 ? -20.046 21.820 24.823 1.00 81.00 379 LYS A N 1
ATOM 2934 C CA . LYS A 1 379 ? -18.750 22.408 24.440 1.00 81.00 379 LYS A CA 1
ATOM 2935 C C . LYS A 1 379 ? -18.288 23.554 25.330 1.00 81.00 379 LYS A C 1
ATOM 2937 O O . LYS A 1 379 ? -17.089 23.740 25.505 1.00 81.00 379 LYS A O 1
ATOM 2942 N N . GLU A 1 380 ? -19.214 24.374 25.808 1.00 82.12 380 GLU A N 1
ATOM 2943 C CA . GLU A 1 380 ? -18.902 25.657 26.447 1.00 82.12 380 GLU A CA 1
ATOM 2944 C C . GLU A 1 380 ? -19.418 25.752 27.887 1.00 82.12 380 GLU A C 1
ATOM 2946 O O . GLU A 1 380 ? -19.187 26.758 28.554 1.00 82.12 380 GLU A O 1
ATOM 2951 N N . GLY A 1 381 ? -20.131 24.735 28.376 1.00 74.75 381 GLY A N 1
ATOM 2952 C CA . GLY A 1 381 ? -20.696 24.687 29.726 1.00 74.75 381 GLY A CA 1
ATOM 2953 C C . GLY A 1 381 ? -21.858 25.656 29.961 1.00 74.75 381 GLY A C 1
ATOM 2954 O O . GLY A 1 381 ? -22.233 25.896 31.107 1.00 74.75 381 GLY A O 1
ATOM 2955 N N . ILE A 1 382 ? -22.421 26.251 28.904 1.00 81.19 382 ILE A N 1
ATOM 2956 C CA . ILE A 1 382 ? -23.472 27.275 28.997 1.00 81.19 382 ILE A CA 1
ATOM 2957 C C . ILE A 1 382 ? -24.848 26.594 28.980 1.00 81.19 382 ILE A C 1
ATOM 2959 O O . ILE A 1 382 ? -25.178 25.983 27.970 1.00 81.19 382 ILE A O 1
ATOM 2963 N N . PRO A 1 383 ? -25.691 26.721 30.015 1.00 77.94 383 PRO A N 1
ATOM 2964 C CA . PRO A 1 383 ? -27.023 26.108 30.032 1.00 77.94 383 PRO A CA 1
ATOM 2965 C C . PRO A 1 383 ? -27.958 26.594 28.892 1.00 77.94 383 PRO A C 1
ATOM 2967 O O . PRO A 1 383 ? -27.962 27.795 28.598 1.00 77.94 383 PRO A O 1
ATOM 2970 N N . PRO A 1 384 ? -28.754 25.722 28.232 1.00 81.75 384 PRO A N 1
ATOM 2971 C CA . PRO A 1 384 ? -29.621 26.050 27.087 1.00 81.75 384 PRO A CA 1
ATOM 2972 C C . PRO A 1 384 ? -30.626 27.186 27.321 1.00 81.75 384 PRO A C 1
ATOM 2974 O O . PRO A 1 384 ? -30.955 27.943 26.403 1.00 81.75 384 PRO A O 1
ATOM 2977 N N . ASP A 1 385 ? -31.098 27.349 28.552 1.00 75.75 385 ASP A N 1
ATOM 2978 C CA . ASP A 1 385 ? -32.011 28.408 28.995 1.00 75.75 385 ASP A CA 1
ATOM 2979 C C . ASP A 1 385 ? -31.337 29.796 29.057 1.00 75.75 385 ASP A C 1
ATOM 2981 O O . ASP A 1 385 ? -31.984 30.837 28.866 1.00 75.75 385 ASP A O 1
ATOM 2985 N N . GLN A 1 386 ? -30.018 29.818 29.254 1.00 80.44 386 GLN A N 1
ATOM 2986 C CA . GLN A 1 386 ? -29.181 31.016 29.174 1.00 80.44 386 GLN A CA 1
ATOM 2987 C C . GLN A 1 386 ? -28.774 31.341 27.737 1.00 80.44 386 GLN A C 1
ATOM 2989 O O . GLN A 1 386 ? -28.317 32.454 27.460 1.00 80.44 386 GLN A O 1
ATOM 2994 N N . GLN A 1 387 ? -28.971 30.415 26.803 1.00 86.25 387 GLN A N 1
ATOM 2995 C CA . GLN A 1 387 ? -28.617 30.604 25.409 1.00 86.25 387 GLN A CA 1
ATOM 2996 C C . GLN A 1 387 ? -29.767 31.219 24.611 1.00 86.25 387 GLN A C 1
ATOM 2998 O O . GLN A 1 387 ? -30.883 30.700 24.536 1.00 86.25 387 GLN A O 1
ATOM 3003 N N . ARG A 1 388 ? -29.480 32.327 23.927 1.00 88.69 388 ARG A N 1
ATOM 3004 C CA . ARG A 1 388 ? -30.343 32.880 22.881 1.00 88.69 388 ARG A CA 1
ATOM 3005 C C . ARG A 1 388 ? -29.575 32.912 21.568 1.00 88.69 388 ARG A C 1
ATOM 3007 O O . ARG A 1 388 ? -28.632 33.687 21.425 1.00 88.69 388 ARG A O 1
ATOM 3014 N N . LEU A 1 389 ? -30.016 32.105 20.607 1.00 92.56 389 LEU A N 1
ATOM 3015 C CA . LEU A 1 389 ? -29.437 32.052 19.267 1.00 92.56 389 LEU A CA 1
ATOM 3016 C C . LEU A 1 389 ? -30.161 33.010 18.315 1.00 92.56 389 LEU A C 1
ATOM 3018 O O . LEU A 1 389 ? -31.390 33.117 18.324 1.00 92.56 389 LEU A O 1
ATOM 3022 N N . ILE A 1 390 ? -29.381 33.733 17.512 1.00 91.75 390 ILE A N 1
ATOM 3023 C CA . ILE A 1 390 ? -29.855 34.712 16.530 1.00 91.75 390 ILE A CA 1
ATOM 3024 C C . ILE A 1 390 ? -29.193 34.421 15.182 1.00 91.75 390 ILE A C 1
ATOM 3026 O O . ILE A 1 390 ? -27.974 34.297 15.104 1.00 91.75 390 ILE A O 1
ATOM 3030 N N . PHE A 1 391 ? -29.975 34.379 14.107 1.00 93.69 391 PHE A N 1
ATOM 3031 C CA . PHE A 1 391 ? -29.480 34.239 12.736 1.00 93.69 391 PHE A CA 1
ATOM 3032 C C . PHE A 1 391 ? -30.186 35.239 11.821 1.00 93.69 391 PHE A C 1
ATOM 3034 O O . PHE A 1 391 ? -31.400 35.414 11.918 1.00 93.69 391 PHE A O 1
ATOM 3041 N N . ALA A 1 392 ? -29.433 35.932 10.959 1.00 86.44 392 ALA A N 1
ATOM 3042 C CA . ALA A 1 392 ? -29.963 36.948 10.038 1.00 86.44 392 ALA A CA 1
ATOM 3043 C C . ALA A 1 392 ? -30.906 37.982 10.709 1.00 86.44 392 ALA A C 1
ATOM 3045 O O . ALA A 1 392 ? -31.933 38.371 10.155 1.00 86.44 392 ALA A O 1
ATOM 3046 N N . GLY A 1 393 ? -30.583 38.395 11.941 1.00 83.88 393 GLY A N 1
ATOM 3047 C CA . GLY A 1 393 ? -31.384 39.345 12.725 1.00 83.88 393 GLY A CA 1
ATOM 3048 C C . GLY A 1 393 ? -32.667 38.773 13.347 1.00 83.88 393 GLY A C 1
ATOM 3049 O O . GLY A 1 393 ? -33.383 39.509 14.022 1.00 83.88 393 GLY A O 1
ATOM 3050 N N . LYS A 1 394 ? -32.959 37.479 13.169 1.00 86.69 394 LYS A N 1
ATOM 3051 C CA . LYS A 1 394 ? -34.106 36.790 13.775 1.00 86.69 394 LYS A CA 1
ATOM 3052 C C . LYS A 1 394 ? -33.663 35.925 14.947 1.00 86.69 394 LYS A C 1
ATOM 3054 O O . LYS A 1 394 ? -32.665 35.213 14.860 1.00 86.69 394 LYS A O 1
ATOM 3059 N N . GLN A 1 395 ? -34.423 35.973 16.038 1.00 90.06 395 GLN A N 1
ATOM 3060 C CA . GLN A 1 395 ? -34.256 35.022 17.132 1.00 90.06 395 GLN A CA 1
ATOM 3061 C C . GLN A 1 395 ? -34.740 33.640 16.680 1.00 90.06 395 GLN A C 1
ATOM 3063 O O . GLN A 1 395 ? -35.815 33.525 16.092 1.00 90.06 395 GLN A O 1
ATOM 3068 N N . LEU A 1 396 ? -33.946 32.616 16.979 1.00 91.88 396 LEU A N 1
ATOM 3069 C CA . LEU A 1 396 ? -34.278 31.227 16.698 1.00 91.88 396 LEU A CA 1
ATOM 3070 C C . LEU A 1 396 ? -35.177 30.655 17.807 1.00 91.88 396 LEU A C 1
ATOM 3072 O O . LEU A 1 396 ? -34.958 30.932 18.989 1.00 91.88 396 LEU A O 1
ATOM 3076 N N . GLU A 1 397 ? -36.209 29.912 17.412 1.00 88.88 397 GLU A N 1
ATOM 3077 C CA . GLU A 1 397 ? -37.189 29.277 18.297 1.00 88.88 397 GLU A CA 1
ATOM 3078 C C . GLU A 1 397 ? -36.815 27.813 18.548 1.00 88.88 397 GLU A C 1
ATOM 3080 O O . GLU A 1 397 ? -36.617 27.051 17.607 1.00 88.88 397 GLU A O 1
ATOM 3085 N N . ASP A 1 398 ? -36.788 27.440 19.823 1.00 82.75 398 ASP A N 1
ATOM 3086 C CA . ASP A 1 398 ? -36.342 26.160 20.392 1.00 82.75 398 ASP A CA 1
ATOM 3087 C C . ASP A 1 398 ? -36.905 24.907 19.688 1.00 82.75 398 ASP A C 1
ATOM 3089 O O . ASP A 1 398 ? -36.154 23.995 19.337 1.00 82.75 398 ASP A O 1
ATOM 3093 N N . GLY A 1 399 ? -38.201 24.916 19.353 1.00 79.62 399 GLY A N 1
ATOM 3094 C CA . GLY A 1 399 ? -38.884 23.797 18.690 1.00 79.62 399 GLY A CA 1
ATOM 3095 C C . GLY A 1 399 ? -38.779 23.742 17.160 1.00 79.62 399 GLY A C 1
ATOM 3096 O O . GLY A 1 399 ? -39.348 22.832 16.560 1.00 79.62 399 GLY A O 1
ATOM 3097 N N . ARG A 1 400 ? -38.110 24.703 16.507 1.00 87.62 400 ARG A N 1
ATOM 3098 C CA . ARG A 1 400 ? -37.898 24.695 15.047 1.00 87.62 400 ARG A CA 1
ATOM 3099 C C . ARG A 1 400 ? -36.550 24.087 14.691 1.00 87.62 400 ARG A C 1
ATOM 3101 O O . ARG A 1 400 ? -35.647 24.052 15.518 1.00 87.62 400 ARG A O 1
ATOM 3108 N N . THR A 1 401 ? -36.405 23.631 13.456 1.00 90.38 401 THR A N 1
ATOM 3109 C CA . THR A 1 401 ? -35.160 23.058 12.935 1.00 90.38 401 THR A CA 1
ATOM 3110 C C . THR A 1 401 ? -34.251 24.116 12.313 1.00 90.38 401 THR A C 1
ATOM 3112 O O . THR A 1 401 ? -34.693 25.205 11.939 1.00 90.38 401 THR A O 1
ATOM 3115 N N . LEU A 1 402 ? -32.967 23.796 12.145 1.00 88.75 402 LEU A N 1
ATOM 3116 C CA . LEU A 1 402 ? -32.030 24.633 11.389 1.00 88.75 402 LEU A CA 1
ATOM 3117 C C . LEU A 1 402 ? -32.498 24.866 9.939 1.00 88.75 402 LEU A C 1
ATOM 3119 O O . LEU A 1 402 ? -32.339 25.971 9.407 1.00 88.75 402 LEU A O 1
ATOM 3123 N N . SER A 1 403 ? -33.126 23.861 9.321 1.00 87.88 403 SER A N 1
ATOM 3124 C CA . SER A 1 403 ? -33.681 23.954 7.966 1.00 87.88 403 SER A CA 1
ATOM 3125 C C . SER A 1 403 ? -34.840 24.951 7.850 1.00 87.88 403 SER A C 1
ATOM 3127 O O . SER A 1 403 ? -34.909 25.673 6.855 1.00 87.88 403 SER A O 1
ATOM 3129 N N . ASP A 1 404 ? -35.672 25.100 8.891 1.00 88.12 404 ASP A N 1
ATOM 3130 C CA . ASP A 1 404 ? -36.780 26.073 8.917 1.00 88.12 404 ASP A CA 1
ATOM 3131 C C . ASP A 1 404 ? -36.290 27.526 8.817 1.00 88.12 404 ASP A C 1
ATOM 3133 O O . ASP A 1 404 ? -37.012 28.417 8.362 1.00 88.12 404 ASP A O 1
ATOM 3137 N N . TYR A 1 405 ? -35.044 27.770 9.230 1.00 87.50 405 TYR A N 1
ATOM 3138 C CA . TYR A 1 405 ? -34.371 29.064 9.134 1.00 87.50 405 TYR A CA 1
ATOM 3139 C C . TYR A 1 405 ? -33.422 29.173 7.934 1.00 87.50 405 TYR A C 1
ATOM 3141 O O . TYR A 1 405 ? -32.746 30.194 7.791 1.00 87.50 405 TYR A O 1
ATOM 3149 N N . ASN A 1 406 ? -33.389 28.157 7.063 1.00 87.69 406 ASN A N 1
ATOM 3150 C CA . ASN A 1 406 ? -32.481 28.045 5.921 1.00 87.69 406 ASN A CA 1
ATOM 3151 C C . ASN A 1 406 ? -31.003 28.235 6.319 1.00 87.69 406 ASN A C 1
ATOM 3153 O O . ASN A 1 406 ? -30.231 28.902 5.629 1.00 87.69 406 ASN A O 1
ATOM 3157 N N . ILE A 1 407 ? -30.621 27.682 7.473 1.00 87.50 407 ILE A N 1
ATOM 3158 C CA . ILE A 1 407 ? -29.239 27.696 7.951 1.00 87.50 407 ILE A CA 1
ATOM 3159 C C . ILE A 1 407 ? -28.475 26.610 7.189 1.00 87.50 407 ILE A C 1
ATOM 3161 O O . ILE A 1 407 ? -28.855 25.443 7.209 1.00 87.50 407 ILE A O 1
ATOM 3165 N N . GLN A 1 408 ? -27.407 27.008 6.499 1.00 86.94 408 GLN A N 1
ATOM 3166 C CA . GLN A 1 408 ? -26.589 26.134 5.655 1.00 86.94 408 GLN A CA 1
ATOM 3167 C C . GLN A 1 408 ? -25.215 25.876 6.276 1.00 86.94 408 GLN A C 1
ATOM 3169 O O . GLN A 1 408 ? -24.819 26.535 7.243 1.00 86.94 408 GLN A O 1
ATOM 3174 N N . LYS A 1 409 ? -24.452 24.962 5.672 1.00 86.31 409 LYS A N 1
ATOM 3175 C CA . LYS A 1 409 ? -23.040 24.753 6.000 1.00 86.31 409 LYS A CA 1
ATOM 3176 C C . LYS A 1 409 ? -22.289 26.092 6.008 1.00 86.31 409 LYS A C 1
ATOM 3178 O O . LYS A 1 409 ? -22.510 26.935 5.147 1.00 86.31 409 LYS A O 1
ATOM 3183 N N . GLU A 1 410 ? -21.428 26.267 7.004 1.00 87.81 410 GLU A N 1
ATOM 3184 C CA . GLU A 1 410 ? -20.613 27.459 7.264 1.00 87.81 410 GLU A CA 1
ATOM 3185 C C . GLU A 1 410 ? -21.407 28.728 7.630 1.00 87.81 410 GLU A C 1
ATOM 3187 O O . GLU A 1 410 ? -20.845 29.819 7.740 1.00 87.81 410 GLU A O 1
ATOM 3192 N N . SER A 1 411 ? -22.708 28.605 7.911 1.00 90.44 411 SER A N 1
ATOM 3193 C CA . SER A 1 411 ? -23.503 29.719 8.441 1.00 90.44 411 SER A CA 1
ATOM 3194 C C . SER A 1 411 ? -23.030 30.134 9.832 1.00 90.44 411 SER A C 1
ATOM 3196 O O . SER A 1 411 ? -22.670 29.294 10.656 1.00 90.44 411 SER A O 1
ATOM 3198 N N . THR A 1 412 ? -23.079 31.439 10.115 1.00 90.69 412 THR A N 1
ATOM 3199 C CA . THR A 1 412 ? -22.725 31.997 11.428 1.00 90.69 412 THR A CA 1
ATOM 3200 C C . THR A 1 412 ? -23.970 32.460 12.185 1.00 90.69 412 THR A C 1
ATOM 3202 O O . THR A 1 412 ? -24.664 33.377 11.750 1.00 90.69 412 THR A O 1
ATOM 3205 N N . LEU A 1 413 ? -24.234 31.846 13.334 1.00 93.44 413 LEU A N 1
ATOM 3206 C CA . LEU A 1 413 ? -25.233 32.250 14.317 1.00 93.44 413 LEU A CA 1
ATOM 3207 C C . LEU A 1 413 ? -24.578 33.151 15.369 1.00 93.44 413 LEU A C 1
ATOM 3209 O O . LEU A 1 413 ? -23.388 33.039 15.652 1.00 93.44 413 LEU A O 1
ATOM 3213 N N . HIS A 1 414 ? -25.362 34.017 15.997 1.00 92.25 414 HIS A N 1
ATOM 3214 C CA . HIS A 1 414 ? -24.936 34.840 17.121 1.00 92.25 414 HIS A CA 1
ATOM 3215 C C . HIS A 1 414 ? -25.536 34.316 18.424 1.00 92.25 414 HIS A C 1
ATOM 3217 O O . HIS A 1 414 ? -26.755 34.179 18.534 1.00 92.25 414 HIS A O 1
ATOM 3223 N N . LEU A 1 415 ? -24.684 34.058 19.416 1.00 91.50 415 LEU A N 1
ATOM 3224 C CA . LEU A 1 415 ? -25.093 33.664 20.761 1.00 91.50 415 LEU A CA 1
ATOM 3225 C C . LEU A 1 415 ? -25.144 34.886 21.678 1.00 91.50 415 LEU A C 1
ATOM 3227 O O . LEU A 1 415 ? -24.134 35.555 21.918 1.00 91.50 415 LEU A O 1
ATOM 3231 N N . VAL A 1 416 ? -26.330 35.145 22.220 1.00 87.62 416 VAL A N 1
ATOM 3232 C CA . VAL A 1 416 ? -26.581 36.141 23.260 1.00 87.62 416 VAL A CA 1
ATOM 3233 C C . VAL A 1 416 ? -26.876 35.411 24.563 1.00 87.62 416 VAL A C 1
ATOM 3235 O O . VAL A 1 416 ? -27.790 34.591 24.625 1.00 87.62 416 VAL A O 1
ATOM 3238 N N . LEU A 1 417 ? -26.121 35.728 25.612 1.00 83.25 417 LEU A N 1
ATOM 3239 C CA . LEU A 1 417 ? -26.321 35.139 26.932 1.00 83.25 417 LEU A CA 1
ATOM 3240 C C . LEU A 1 417 ? -27.396 35.912 27.696 1.00 83.25 417 LEU A C 1
ATOM 3242 O O . LEU A 1 417 ? -27.310 37.132 27.859 1.00 83.25 417 LEU A O 1
ATOM 3246 N N . ARG A 1 418 ? -28.429 35.208 28.161 1.00 73.38 418 ARG A N 1
ATOM 3247 C CA . ARG A 1 418 ? -29.426 35.755 29.084 1.00 73.38 418 ARG A CA 1
ATOM 3248 C C . ARG A 1 418 ? -28.881 35.653 30.501 1.00 73.38 418 ARG A C 1
ATOM 3250 O O . ARG A 1 418 ? -28.573 34.571 30.973 1.00 73.38 418 ARG A O 1
ATOM 3257 N N . LEU A 1 419 ? -28.815 36.784 31.199 1.00 57.00 419 LEU A N 1
ATOM 3258 C CA . LEU A 1 419 ? -28.200 36.843 32.527 1.00 57.00 419 LEU A CA 1
ATOM 3259 C C . LEU A 1 419 ? -29.071 36.279 33.666 1.00 57.00 419 LEU A C 1
ATOM 3261 O O . LEU A 1 419 ? -28.558 36.171 34.774 1.00 57.00 419 LEU A O 1
ATOM 3265 N N . ARG A 1 420 ? -30.370 35.990 33.461 1.00 56.66 420 ARG A N 1
ATOM 3266 C CA . ARG A 1 420 ? -31.316 35.631 34.549 1.00 56.66 420 ARG A CA 1
ATOM 3267 C C . ARG A 1 420 ? -32.531 34.818 34.067 1.00 56.66 420 ARG A C 1
ATOM 3269 O O . ARG A 1 420 ? -33.655 35.313 34.134 1.00 56.66 420 ARG A O 1
ATOM 3276 N N . GLY A 1 421 ? -32.312 33.624 33.513 1.00 53.59 421 GLY A N 1
ATOM 3277 C CA . GLY A 1 421 ? -33.387 32.793 32.941 1.00 53.59 421 GLY A CA 1
ATOM 3278 C C . GLY A 1 421 ? -33.723 31.494 33.682 1.00 53.59 421 GLY A C 1
ATOM 3279 O O . GLY A 1 421 ? -34.843 31.013 33.527 1.00 53.59 421 GLY A O 1
ATOM 3280 N N . GLY A 1 422 ? -32.799 30.960 34.482 1.00 66.19 422 GLY A N 1
ATOM 3281 C CA . GLY A 1 422 ? -32.844 29.566 34.917 1.00 66.19 422 GLY A CA 1
ATOM 3282 C C . GLY A 1 422 ? -33.484 29.277 36.262 1.00 66.19 422 GLY A C 1
ATOM 3283 O O . GLY A 1 422 ? -33.830 30.166 37.053 1.00 66.19 422 GLY A O 1
ATOM 3284 N N . MET A 1 423 ? -33.677 27.982 36.508 1.00 82.62 423 MET A N 1
ATOM 3285 C CA . MET A 1 423 ? -33.993 27.453 37.825 1.00 82.62 423 MET A CA 1
ATOM 3286 C C . MET A 1 423 ? -32.748 27.612 38.705 1.00 82.62 423 MET A C 1
ATOM 3288 O O . MET A 1 423 ? -31.735 26.947 38.529 1.00 82.62 423 MET A O 1
ATOM 3292 N N . GLN A 1 424 ? -32.828 28.526 39.668 1.00 85.94 424 GLN A N 1
ATOM 3293 C CA . GLN A 1 424 ? -31.773 28.720 40.657 1.00 85.94 424 GLN A CA 1
ATOM 3294 C C . GLN A 1 424 ? -32.068 27.900 41.902 1.00 85.94 424 GLN A C 1
ATOM 3296 O O . GLN A 1 424 ? -33.215 27.840 42.339 1.00 85.94 424 GLN A O 1
ATOM 3301 N N . ILE A 1 425 ? -31.037 27.331 42.512 1.00 92.31 425 ILE A N 1
ATOM 3302 C CA . ILE A 1 425 ? -31.097 26.778 43.867 1.00 92.31 425 ILE A CA 1
ATOM 3303 C C . ILE A 1 425 ? -30.022 27.428 44.736 1.00 92.31 425 ILE A C 1
ATOM 3305 O O . ILE A 1 425 ? -29.016 27.945 44.244 1.00 92.31 425 ILE A O 1
ATOM 3309 N N . PHE A 1 426 ? -30.231 27.393 46.045 1.00 93.50 426 PHE A N 1
ATOM 3310 C CA . PHE A 1 426 ? -29.301 27.935 47.026 1.00 93.50 426 PHE A CA 1
ATOM 3311 C C . PHE A 1 426 ? -28.617 26.802 47.780 1.00 93.50 426 PHE A C 1
ATOM 3313 O O . PHE A 1 426 ? -29.271 25.884 48.262 1.00 93.50 426 PHE A O 1
ATOM 3320 N N . VAL A 1 427 ? -27.299 26.870 47.925 1.00 94.12 427 VAL A N 1
ATOM 3321 C CA . VAL A 1 427 ? -26.512 25.924 48.717 1.00 94.12 427 VAL A CA 1
ATOM 3322 C C . VAL A 1 427 ? -25.914 26.665 49.901 1.00 94.12 427 VAL A C 1
ATOM 3324 O O . VAL A 1 427 ? -25.047 27.524 49.746 1.00 94.12 427 VAL A O 1
ATOM 3327 N N . LYS A 1 428 ? -26.397 26.355 51.102 1.00 93.06 428 LYS A N 1
ATOM 3328 C CA . LYS A 1 428 ? -25.944 26.970 52.347 1.00 93.06 428 LYS A CA 1
ATOM 3329 C C . LYS A 1 428 ? -24.859 26.120 52.995 1.00 93.06 428 LYS A C 1
ATOM 3331 O O . LYS A 1 428 ? -25.074 24.945 53.291 1.00 93.06 428 LYS A O 1
ATOM 3336 N N . THR A 1 429 ? -23.695 26.707 53.231 1.00 87.44 429 THR A N 1
ATOM 3337 C CA . THR A 1 429 ? -22.589 26.054 53.934 1.00 87.44 429 THR A CA 1
ATOM 3338 C C . THR A 1 429 ? -22.805 26.099 55.450 1.00 87.44 429 THR A C 1
ATOM 3340 O O . THR A 1 429 ? -23.533 26.947 55.975 1.00 87.44 429 THR A O 1
ATOM 3343 N N . LEU A 1 430 ? -22.102 25.235 56.187 1.00 81.62 430 LEU A N 1
ATOM 3344 C CA . LEU A 1 430 ? -22.073 25.269 57.658 1.00 81.62 430 LEU A CA 1
ATOM 3345 C C . LEU A 1 430 ? -21.497 26.574 58.238 1.00 81.62 430 LEU A C 1
ATOM 3347 O O . LEU A 1 430 ? -21.762 26.897 59.391 1.00 81.62 430 LEU A O 1
ATOM 3351 N N . THR A 1 431 ? -20.744 27.341 57.445 1.00 80.50 431 THR A N 1
ATOM 3352 C CA . THR A 1 431 ? -20.214 28.660 57.827 1.00 80.50 431 THR A CA 1
ATOM 3353 C C . THR A 1 431 ? -21.235 29.790 57.653 1.00 80.50 431 THR A C 1
ATOM 3355 O O . THR A 1 431 ? -20.937 30.939 57.963 1.00 80.50 431 THR A O 1
ATOM 3358 N N . GLY A 1 432 ? -22.441 29.483 57.156 1.00 81.50 432 GLY A N 1
ATOM 3359 C CA . GLY A 1 432 ? -23.511 30.452 56.911 1.00 81.50 432 GLY A CA 1
ATOM 3360 C C . GLY A 1 432 ? -23.456 31.131 55.539 1.00 81.50 432 GLY A C 1
ATOM 3361 O O . GLY A 1 432 ? -24.368 31.894 55.215 1.00 81.50 432 GLY A O 1
ATOM 3362 N N . LYS A 1 433 ? -22.444 30.837 54.710 1.00 90.19 433 LYS A N 1
ATOM 3363 C CA . LYS A 1 433 ? -22.348 31.333 53.328 1.00 90.19 433 LYS A CA 1
ATOM 3364 C C . LYS A 1 433 ? -23.424 30.666 52.469 1.00 90.19 433 LYS A C 1
ATOM 3366 O O . LYS A 1 433 ? -23.646 29.465 52.573 1.00 90.19 433 LYS A O 1
ATOM 3371 N N . THR A 1 434 ? -24.089 31.445 51.620 1.00 90.25 434 THR A N 1
ATOM 3372 C CA . THR A 1 434 ? -25.074 30.934 50.656 1.00 90.25 434 THR A CA 1
ATOM 3373 C C . THR A 1 434 ? -24.515 31.087 49.248 1.00 90.25 434 THR A C 1
ATOM 3375 O O . THR A 1 434 ? -24.121 32.184 48.859 1.00 90.25 434 THR A O 1
ATOM 3378 N N . ILE A 1 435 ? -24.456 29.985 48.507 1.00 90.44 435 ILE A N 1
ATOM 3379 C CA . ILE A 1 435 ? -23.975 29.905 47.128 1.00 90.44 435 ILE A CA 1
ATOM 3380 C C . ILE A 1 435 ? -25.197 29.750 46.226 1.00 90.44 435 ILE A C 1
ATOM 3382 O O . ILE A 1 435 ? -26.010 28.854 46.441 1.00 90.44 435 ILE A O 1
ATOM 3386 N N . THR A 1 436 ? -25.335 30.599 45.215 1.00 89.88 436 THR A N 1
ATOM 3387 C CA . THR A 1 436 ? -26.403 30.463 44.216 1.00 89.88 436 THR A CA 1
ATOM 3388 C C . THR A 1 436 ? -25.909 29.608 43.056 1.00 89.88 436 THR A C 1
ATOM 3390 O O . THR A 1 436 ? -24.870 29.922 42.468 1.00 89.88 436 THR A O 1
ATOM 3393 N N . LEU A 1 437 ? -26.643 28.555 42.704 1.00 86.94 437 LEU A N 1
ATOM 3394 C CA . LEU A 1 437 ? -26.360 27.691 41.558 1.00 86.94 437 LEU A CA 1
ATOM 3395 C C . LEU A 1 437 ? -27.485 27.780 40.534 1.00 86.94 437 LEU A C 1
ATOM 3397 O O . LEU A 1 437 ? -28.655 27.790 40.903 1.00 86.94 437 LEU A 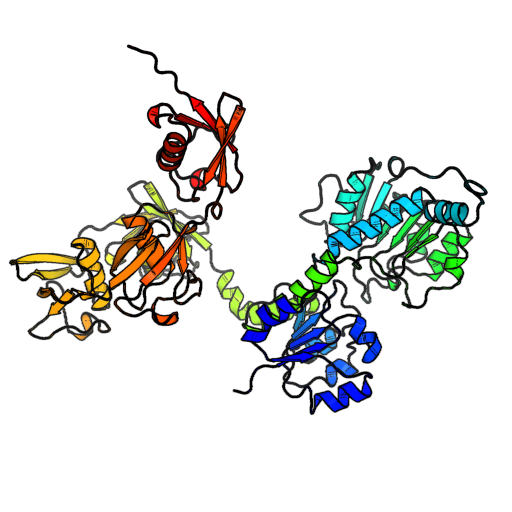O 1
ATOM 3401 N N . GLU A 1 438 ? -27.106 27.814 39.262 1.00 83.88 438 GLU A N 1
ATOM 3402 C CA . GLU A 1 438 ? -28.017 27.661 38.126 1.00 83.88 438 GLU A CA 1
ATOM 3403 C C . GLU A 1 438 ? -28.054 26.176 37.756 1.00 83.88 438 GLU A C 1
ATOM 3405 O O . GLU A 1 438 ? -27.004 25.572 37.485 1.00 83.88 438 GLU A O 1
ATOM 3410 N N . VAL A 1 439 ? -29.244 25.589 37.799 1.00 83.75 439 VAL A N 1
ATOM 3411 C CA . VAL A 1 439 ? -29.464 24.148 37.646 1.00 83.75 439 VAL A CA 1
ATOM 3412 C C . VAL A 1 439 ? -30.680 23.872 36.771 1.00 83.75 439 VAL A C 1
ATOM 3414 O O . VAL A 1 439 ? -31.537 24.732 36.581 1.00 83.75 439 VAL A O 1
ATOM 3417 N N . GLU A 1 440 ? -30.778 22.646 36.281 1.00 83.00 440 GLU A N 1
ATOM 3418 C CA . GLU A 1 440 ? -31.971 22.114 35.625 1.00 83.00 440 GLU A CA 1
ATOM 3419 C C . GLU A 1 440 ? -32.641 21.067 36.520 1.00 83.00 440 GLU A C 1
ATOM 3421 O O . GLU A 1 440 ? -31.984 20.402 37.315 1.00 83.00 440 GLU A O 1
ATOM 3426 N N . SER A 1 441 ? -33.954 20.856 36.395 1.00 82.81 441 SER A N 1
ATOM 3427 C CA . SER A 1 441 ? -34.644 19.820 37.184 1.00 82.81 441 SER A CA 1
ATOM 3428 C C . SER A 1 441 ? -34.105 18.404 36.917 1.00 82.81 441 SER A C 1
ATOM 3430 O O . SER A 1 441 ? -34.219 17.527 37.771 1.00 82.81 441 SER A O 1
ATOM 3432 N N . SER A 1 442 ? -33.511 18.192 35.742 1.00 81.75 442 SER A N 1
ATOM 3433 C CA . SER A 1 442 ? -32.835 16.970 35.295 1.00 81.75 442 SER A CA 1
ATOM 3434 C C . SER A 1 442 ? -31.403 16.817 35.815 1.00 81.75 442 SER A C 1
ATOM 3436 O O . SER A 1 442 ? -30.852 15.727 35.678 1.00 81.75 442 SER A O 1
ATOM 3438 N N . ASP A 1 443 ? -30.793 17.853 36.404 1.00 83.88 443 ASP A N 1
ATOM 3439 C CA . ASP A 1 443 ? -29.419 17.755 36.904 1.00 83.88 443 ASP A CA 1
ATOM 3440 C C . ASP A 1 443 ? -29.318 16.679 37.985 1.00 83.88 443 ASP A C 1
ATOM 3442 O O . ASP A 1 443 ? -30.105 16.662 38.938 1.00 83.88 443 ASP A O 1
ATOM 3446 N N . THR A 1 444 ? -28.324 15.800 37.853 1.00 87.88 444 THR A N 1
ATOM 3447 C CA . THR A 1 444 ? -27.975 14.835 38.896 1.00 87.88 444 THR A CA 1
ATOM 3448 C C . THR A 1 444 ? -27.324 15.533 40.084 1.00 87.88 444 THR A C 1
ATOM 3450 O O . THR A 1 444 ? -26.778 16.633 39.974 1.00 87.88 444 THR A O 1
ATOM 3453 N N . ILE A 1 445 ? -27.343 14.891 41.247 1.00 89.25 445 ILE A N 1
ATOM 3454 C CA . ILE A 1 445 ? -26.639 15.404 42.423 1.00 89.25 445 ILE A CA 1
ATOM 3455 C C . ILE A 1 445 ? -25.131 15.502 42.162 1.00 89.25 445 ILE A C 1
ATOM 3457 O O . ILE A 1 445 ? -24.512 16.453 42.637 1.00 89.25 445 ILE A O 1
ATOM 3461 N N . ASP A 1 446 ? -24.559 14.611 41.352 1.00 84.12 446 ASP A N 1
ATOM 3462 C CA . ASP A 1 446 ? -23.173 14.734 40.888 1.00 84.12 446 ASP A CA 1
ATOM 3463 C C . ASP A 1 446 ? -22.934 15.983 40.033 1.00 84.12 446 ASP A C 1
ATOM 3465 O O . ASP A 1 446 ? -21.991 16.728 40.309 1.00 84.12 446 ASP A O 1
ATOM 3469 N N . ASN A 1 447 ? -23.825 16.304 39.087 1.00 83.31 447 ASN A N 1
ATOM 3470 C CA . ASN A 1 447 ? -23.737 17.554 38.320 1.00 83.31 447 ASN A CA 1
ATOM 3471 C C . ASN A 1 447 ? -23.792 18.777 39.244 1.00 83.31 447 ASN A C 1
ATOM 3473 O O . ASN A 1 447 ? -23.053 19.748 39.067 1.00 83.31 447 ASN A O 1
ATOM 3477 N N . VAL A 1 448 ? -24.657 18.739 40.261 1.00 87.88 448 VAL A N 1
ATOM 3478 C CA . VAL A 1 448 ? -24.770 19.819 41.250 1.00 87.88 448 VAL A CA 1
ATOM 3479 C C . VAL A 1 448 ? -23.483 19.950 42.065 1.00 87.88 448 VAL A C 1
ATOM 3481 O O . VAL A 1 448 ? -23.041 21.072 42.315 1.00 87.88 448 VAL A O 1
ATOM 3484 N N . LYS A 1 449 ? -22.842 18.839 42.447 1.00 88.88 449 LYS A N 1
ATOM 3485 C CA . LYS A 1 449 ? -21.553 18.866 43.149 1.00 88.88 449 LYS A CA 1
ATOM 3486 C C . LYS A 1 449 ? -20.416 19.395 42.280 1.00 88.88 449 LYS A C 1
ATOM 3488 O O . LYS A 1 449 ? -19.619 20.195 42.769 1.00 88.88 449 LYS A O 1
ATOM 3493 N N . ALA A 1 450 ? -20.360 19.015 41.007 1.00 80.38 450 ALA A N 1
ATOM 3494 C CA . ALA A 1 450 ? -19.399 19.571 40.056 1.00 80.38 450 ALA A CA 1
ATOM 3495 C C . ALA A 1 450 ? -19.564 21.099 39.940 1.00 80.38 450 ALA A C 1
ATOM 3497 O O . ALA A 1 450 ? -18.610 21.845 40.138 1.00 80.38 450 ALA A O 1
ATOM 3498 N N . LYS A 1 451 ? -20.804 21.598 39.808 1.00 84.81 451 LYS A N 1
ATOM 3499 C CA . LYS A 1 451 ? -21.089 23.049 39.794 1.00 84.81 451 LYS A CA 1
ATOM 3500 C C . LYS A 1 451 ? -20.661 23.766 41.086 1.00 84.81 451 LYS A C 1
ATOM 3502 O O . LYS A 1 451 ? -20.321 24.950 41.056 1.00 84.81 451 LYS A O 1
ATOM 3507 N N . ILE A 1 452 ? -20.694 23.089 42.237 1.00 87.19 452 ILE A N 1
ATOM 3508 C CA . ILE A 1 452 ? -20.168 23.625 43.507 1.00 87.19 452 ILE A CA 1
ATOM 3509 C C . ILE A 1 452 ? -18.639 23.635 43.498 1.00 87.19 452 ILE A C 1
ATOM 3511 O O . ILE A 1 452 ? -18.046 24.608 43.964 1.00 87.19 452 ILE A O 1
ATOM 3515 N N . GLN A 1 453 ? -18.004 22.589 42.964 1.00 82.56 453 GLN A N 1
ATOM 3516 C CA . GLN A 1 453 ? -16.554 22.527 42.804 1.00 82.56 453 GLN A CA 1
ATOM 3517 C C . GLN A 1 453 ? -16.057 23.675 41.924 1.00 82.56 453 GLN A C 1
ATOM 3519 O O . GLN A 1 453 ? -15.128 24.370 42.322 1.00 82.56 453 GLN A O 1
ATOM 3524 N N . ASP A 1 454 ? -16.716 23.940 40.799 1.00 76.38 454 ASP A N 1
ATOM 3525 C CA . ASP A 1 454 ? -16.336 25.023 39.887 1.00 76.38 454 ASP A CA 1
ATOM 3526 C C . ASP A 1 454 ? -16.410 26.405 40.552 1.00 76.38 454 ASP A C 1
ATOM 3528 O O . ASP A 1 454 ? -15.596 27.286 40.275 1.00 76.38 454 ASP A O 1
ATOM 3532 N N . LYS A 1 455 ? -17.381 26.615 41.453 1.00 81.62 455 LYS A N 1
ATOM 3533 C CA . LYS A 1 455 ? -17.566 27.905 42.137 1.00 81.62 455 LYS A CA 1
ATOM 3534 C C . LYS A 1 455 ? -16.719 28.084 43.390 1.00 81.62 455 LYS A C 1
ATOM 3536 O O . LYS A 1 455 ? -16.309 29.204 43.684 1.00 81.62 455 LYS A O 1
ATOM 3541 N N . GLU A 1 456 ? -16.522 27.026 44.167 1.00 84.62 456 GLU A N 1
ATOM 3542 C CA . GLU A 1 456 ? -15.938 27.110 45.512 1.00 84.62 456 GLU A CA 1
ATOM 3543 C C . GLU A 1 456 ? -14.647 26.296 45.670 1.00 84.62 456 GLU A C 1
ATOM 3545 O O . GLU A 1 456 ? -14.020 26.350 46.725 1.00 84.62 456 GLU A O 1
ATOM 3550 N N . GLY A 1 457 ? -14.238 25.541 44.648 1.00 78.12 457 GLY A N 1
ATOM 3551 C CA . GLY A 1 457 ? -13.029 24.713 44.654 1.00 78.12 457 GLY A CA 1
ATOM 3552 C C . GLY A 1 457 ? -13.111 23.477 45.555 1.00 78.12 457 GLY A C 1
ATOM 3553 O O . GLY A 1 457 ? -12.082 22.882 45.863 1.00 78.12 457 GLY A O 1
ATOM 3554 N N . ILE A 1 458 ? -14.308 23.100 46.016 1.00 82.00 458 ILE A N 1
ATOM 3555 C CA . ILE A 1 458 ? -14.517 21.976 46.940 1.00 82.00 458 ILE A CA 1
ATOM 3556 C C . ILE A 1 458 ? -14.723 20.693 46.119 1.00 82.00 458 ILE A C 1
ATOM 3558 O O . ILE A 1 458 ? -15.702 20.629 45.382 1.00 82.00 458 ILE A O 1
ATOM 3562 N N . PRO A 1 459 ? -13.878 19.657 46.246 1.00 77.31 459 PRO A N 1
ATOM 3563 C CA . PRO A 1 459 ? -14.041 18.396 45.515 1.00 77.31 459 PRO A CA 1
ATOM 3564 C C . PRO A 1 459 ? -15.387 17.682 45.797 1.00 77.31 459 PRO A C 1
ATOM 3566 O O . PRO A 1 459 ? -15.816 17.678 46.954 1.00 77.31 459 PRO A O 1
ATOM 3569 N N . PRO A 1 460 ? -16.073 17.083 44.796 1.00 81.56 460 PRO A N 1
ATOM 3570 C CA . PRO A 1 460 ? -17.404 16.466 44.934 1.00 81.56 460 PRO A CA 1
ATOM 3571 C C . PRO A 1 460 ? -17.527 15.398 46.029 1.00 81.56 460 PRO A C 1
ATOM 3573 O O . PRO A 1 460 ? -18.551 15.288 46.707 1.00 81.56 460 PRO A O 1
ATOM 3576 N N . ASP A 1 461 ? -16.471 14.634 46.262 1.00 73.62 461 ASP A N 1
ATOM 3577 C CA . ASP A 1 461 ? -16.366 13.604 47.297 1.00 73.62 461 ASP A CA 1
ATOM 3578 C C . ASP A 1 461 ? -16.326 14.174 48.731 1.00 73.62 461 ASP A C 1
ATOM 3580 O O . ASP A 1 461 ? -16.809 13.547 49.685 1.00 73.62 461 ASP A O 1
ATOM 3584 N N . GLN A 1 462 ? -15.823 15.400 48.885 1.00 81.44 462 GLN A N 1
ATOM 3585 C CA . GLN A 1 462 ? -15.875 16.167 50.130 1.00 81.44 462 GLN A CA 1
ATOM 3586 C C . GLN A 1 462 ? -17.245 16.817 50.351 1.00 81.44 462 GLN A C 1
ATOM 3588 O O . GLN A 1 462 ? -17.547 17.255 51.467 1.00 81.44 462 GLN A O 1
ATOM 3593 N N . GLN A 1 463 ? -18.099 16.856 49.326 1.00 86.19 463 GLN A N 1
ATOM 3594 C CA . GLN A 1 463 ? -19.413 17.476 49.392 1.00 86.19 463 GLN A CA 1
ATOM 3595 C C . GLN A 1 463 ? -20.495 16.480 49.812 1.00 86.19 463 GLN A C 1
ATOM 3597 O O . GLN A 1 463 ? -20.786 15.489 49.142 1.00 86.19 463 GLN A O 1
ATOM 3602 N N . ARG A 1 464 ? -21.182 16.785 50.916 1.00 88.94 464 ARG A N 1
ATOM 3603 C CA . ARG A 1 464 ? -22.430 16.120 51.300 1.00 88.94 464 ARG A CA 1
ATOM 3604 C C . ARG A 1 464 ? -23.579 17.112 51.202 1.00 88.94 464 ARG A C 1
ATOM 3606 O O . ARG A 1 464 ? -23.688 18.011 52.034 1.00 88.94 464 ARG A O 1
ATOM 3613 N N . LEU A 1 465 ? -24.448 16.910 50.215 1.00 92.88 465 LEU A N 1
ATOM 3614 C CA . LEU A 1 465 ? -25.648 17.719 50.023 1.00 92.88 465 LEU A CA 1
ATOM 3615 C C . LEU A 1 465 ? -26.838 17.132 50.785 1.00 92.88 465 LEU A C 1
ATOM 3617 O O . LEU A 1 465 ? -27.076 15.922 50.772 1.00 92.88 465 LEU A O 1
ATOM 3621 N N . ILE A 1 466 ? -27.564 18.002 51.486 1.00 92.81 466 ILE A N 1
ATOM 3622 C CA . ILE A 1 466 ? -28.727 17.655 52.305 1.00 92.81 466 ILE A CA 1
ATOM 3623 C C . ILE A 1 466 ? -29.897 18.565 51.927 1.00 92.81 466 ILE A C 1
ATOM 3625 O O . ILE A 1 466 ? -29.770 19.788 51.956 1.00 92.81 466 ILE A O 1
ATOM 3629 N N . PHE A 1 467 ? -31.057 17.979 51.645 1.00 94.69 467 PHE A N 1
ATOM 3630 C CA . PHE A 1 467 ? -32.307 18.696 51.399 1.00 94.69 467 PHE A CA 1
ATOM 3631 C C . PHE A 1 467 ? -33.422 18.110 52.267 1.00 94.69 467 PHE A C 1
ATOM 3633 O O . PHE A 1 467 ? -33.537 16.892 52.387 1.00 94.69 467 PHE A O 1
ATOM 3640 N N . ALA A 1 468 ? -34.220 18.964 52.917 1.00 88.38 468 ALA A N 1
ATOM 3641 C CA . ALA A 1 468 ? -35.311 18.550 53.812 1.00 88.38 468 ALA A CA 1
ATOM 3642 C C . ALA A 1 468 ? -34.907 17.469 54.850 1.00 88.38 468 ALA A C 1
ATOM 3644 O O . ALA A 1 468 ? -35.655 16.534 55.130 1.00 88.38 468 ALA A O 1
ATOM 3645 N N . GLY A 1 469 ? -33.688 17.566 55.395 1.00 84.69 469 GLY A N 1
ATOM 3646 C CA . GLY A 1 469 ? -33.148 16.607 56.369 1.00 84.69 469 GLY A CA 1
ATOM 3647 C C . GLY A 1 469 ? -32.682 15.266 55.785 1.00 84.69 469 GLY A C 1
ATOM 3648 O O . GLY A 1 469 ? -32.172 14.433 56.531 1.00 84.69 469 GLY A O 1
ATOM 3649 N N . LYS A 1 470 ? -32.802 15.051 54.469 1.00 88.38 470 LYS A N 1
ATOM 3650 C CA . LYS A 1 470 ? -32.310 13.856 53.773 1.00 88.38 470 LYS A CA 1
ATOM 3651 C C . LYS A 1 470 ? -31.019 14.159 53.028 1.00 88.38 470 LYS A C 1
ATOM 3653 O O . LYS A 1 470 ? -30.902 15.180 52.356 1.00 88.38 470 LYS A O 1
ATOM 3658 N N . GLN A 1 471 ? -30.050 13.256 53.143 1.00 90.56 471 GLN A N 1
ATOM 3659 C CA . GLN A 1 471 ? -28.869 13.298 52.291 1.00 90.56 471 GLN A CA 1
ATOM 3660 C C . GLN A 1 471 ? -29.268 12.914 50.865 1.00 90.56 471 GLN A C 1
ATOM 3662 O O . GLN A 1 471 ? -30.006 11.950 50.669 1.00 90.56 471 GLN A O 1
ATOM 3667 N N . LEU A 1 472 ? -28.759 13.673 49.903 1.00 92.00 472 LEU A N 1
ATOM 3668 C CA . LEU A 1 472 ? -28.979 13.441 48.485 1.00 92.00 472 LEU A CA 1
ATOM 3669 C C . LEU A 1 472 ? -27.992 12.390 47.950 1.00 92.00 472 LEU A C 1
ATOM 3671 O O . LEU A 1 472 ? -26.844 12.332 48.397 1.00 92.00 472 LEU A O 1
ATOM 3675 N N . GLU A 1 473 ? -28.466 11.544 47.038 1.00 87.88 473 GLU A N 1
ATOM 3676 C CA . GLU A 1 473 ? -27.700 10.487 46.372 1.00 87.88 473 GLU A CA 1
ATOM 3677 C C . GLU A 1 473 ? -27.233 10.962 44.993 1.00 87.88 473 GLU A C 1
ATOM 3679 O O . GLU A 1 473 ? -28.033 11.440 44.194 1.00 87.88 473 GLU A O 1
ATOM 3684 N N . ASP A 1 474 ? -25.946 10.764 44.734 1.00 81.06 474 ASP A N 1
ATOM 3685 C CA . ASP A 1 474 ? -25.158 11.189 43.571 1.00 81.06 474 ASP A CA 1
ATOM 3686 C C . ASP A 1 474 ? -25.833 10.910 42.212 1.00 81.06 474 ASP A C 1
ATOM 3688 O O . ASP A 1 474 ? -25.978 11.811 41.385 1.00 81.06 474 ASP A O 1
ATOM 3692 N N . GLY A 1 475 ? -26.373 9.699 42.034 1.00 78.12 475 GLY A N 1
ATOM 3693 C CA . GLY A 1 475 ? -27.011 9.260 40.787 1.00 78.12 475 GLY A CA 1
ATOM 3694 C C . GLY A 1 475 ? -28.478 9.663 40.589 1.00 78.12 475 GLY A C 1
ATOM 3695 O O . GLY A 1 475 ? -29.075 9.247 39.599 1.00 78.12 475 GLY A O 1
ATOM 3696 N N . ARG A 1 476 ? -29.094 10.416 41.511 1.00 87.25 476 ARG A N 1
ATOM 3697 C CA . ARG A 1 476 ? -30.480 10.903 41.364 1.00 87.25 476 ARG A CA 1
ATOM 3698 C C . ARG A 1 476 ? -30.514 12.350 40.897 1.00 87.25 476 ARG A C 1
ATOM 3700 O O . ARG A 1 476 ? -29.549 13.081 41.081 1.00 87.25 476 ARG A O 1
ATOM 3707 N N . THR A 1 477 ? -31.633 12.775 40.326 1.00 90.00 477 THR A N 1
ATOM 3708 C CA . THR A 1 477 ? -31.836 14.143 39.832 1.00 90.00 477 THR A CA 1
ATOM 3709 C C . THR A 1 477 ? -32.447 15.071 40.882 1.00 90.00 477 THR A C 1
ATOM 3711 O O . THR A 1 477 ? -33.018 14.629 41.884 1.00 90.00 477 THR A O 1
ATOM 3714 N N . LEU A 1 478 ? -32.379 16.383 40.648 1.00 89.94 478 LEU A N 1
ATOM 3715 C CA . LEU A 1 478 ? -33.091 17.376 41.457 1.00 89.94 478 LEU A CA 1
ATOM 3716 C C . LEU A 1 478 ? -34.610 17.132 41.467 1.00 89.94 478 LEU A C 1
ATOM 3718 O O . LEU A 1 478 ? -35.250 17.267 42.515 1.00 89.94 478 LEU A O 1
ATOM 3722 N N . SER A 1 479 ? -35.179 16.713 40.332 1.00 88.81 479 SER A N 1
ATOM 3723 C CA . SER A 1 479 ? -36.601 16.375 40.212 1.00 88.81 479 SER A CA 1
ATOM 3724 C C . SER A 1 479 ? -37.005 15.158 41.050 1.00 88.81 479 SER A C 1
ATOM 3726 O O . SER A 1 479 ? -38.062 15.195 41.679 1.00 88.81 479 SER A O 1
ATOM 3728 N N . ASP A 1 480 ? -36.139 14.143 41.174 1.00 89.56 480 ASP A N 1
ATOM 3729 C CA . ASP A 1 480 ? -36.396 12.948 41.997 1.00 89.56 480 ASP A CA 1
ATOM 3730 C C . ASP A 1 480 ? -36.571 13.289 43.483 1.00 89.56 480 ASP A C 1
ATOM 3732 O O . ASP A 1 480 ? -37.295 12.612 44.217 1.00 89.56 480 ASP A O 1
ATOM 3736 N N . TYR A 1 481 ? -35.915 14.360 43.934 1.00 90.62 481 TYR A N 1
ATOM 3737 C CA . TYR A 1 481 ? -36.034 14.889 45.292 1.00 90.62 481 TYR A CA 1
ATOM 3738 C C . TYR A 1 481 ? -37.071 16.005 45.427 1.00 90.62 481 TYR A C 1
ATOM 3740 O O . TYR A 1 481 ? -37.217 16.572 46.514 1.00 90.62 481 TYR A O 1
ATOM 3748 N N . ASN A 1 482 ? -37.801 16.305 44.349 1.00 90.56 482 ASN A N 1
ATOM 3749 C CA . ASN A 1 482 ? -38.749 17.409 44.260 1.00 90.56 482 ASN A CA 1
ATOM 3750 C C . ASN A 1 482 ? -38.124 18.751 44.691 1.00 90.56 482 ASN A C 1
ATOM 3752 O O . ASN A 1 482 ? -38.755 19.565 45.370 1.00 90.56 482 ASN A O 1
ATOM 3756 N N . ILE A 1 483 ? -36.853 18.959 44.338 1.00 91.12 483 ILE A N 1
ATOM 3757 C CA . ILE A 1 483 ? -36.146 20.214 44.571 1.00 91.12 483 ILE A CA 1
ATOM 3758 C C . ILE A 1 483 ? -36.629 21.195 43.509 1.00 91.12 483 ILE A C 1
ATOM 3760 O O . ILE A 1 483 ? -36.466 20.966 42.315 1.00 91.12 483 ILE A O 1
ATOM 3764 N N . GLN A 1 484 ? -37.252 22.280 43.959 1.00 89.69 484 GLN A N 1
ATOM 3765 C CA . GLN A 1 484 ? -37.852 23.306 43.109 1.00 89.69 484 GLN A CA 1
ATOM 3766 C C . GLN A 1 484 ? -36.940 24.531 42.996 1.00 89.69 484 GLN A C 1
ATOM 3768 O O . GLN A 1 484 ? -35.984 24.685 43.763 1.00 89.69 484 GLN A O 1
ATOM 3773 N N . LYS A 1 485 ? -37.260 25.437 42.070 1.00 87.50 485 LYS A N 1
ATOM 3774 C CA . LYS A 1 485 ? -36.625 26.757 42.000 1.00 87.50 485 LYS A CA 1
ATOM 3775 C C . LYS A 1 485 ? -36.650 27.441 43.377 1.00 87.50 485 LYS A C 1
ATOM 3777 O O . LYS A 1 485 ? -37.632 27.341 44.104 1.00 87.50 485 LYS A O 1
ATOM 3782 N N . GLU A 1 486 ? -35.549 28.099 43.721 1.00 89.81 486 GLU A N 1
ATOM 3783 C CA . GLU A 1 486 ? -35.278 28.784 44.994 1.00 89.81 486 GLU A CA 1
ATOM 3784 C C . GLU A 1 486 ? -35.184 27.867 46.230 1.00 89.81 486 GLU A C 1
ATOM 3786 O O . GLU A 1 486 ? -35.083 28.341 47.363 1.00 89.81 486 GLU A O 1
ATOM 3791 N N . SER A 1 487 ? -35.131 26.545 46.043 1.00 93.00 487 SER A N 1
ATOM 3792 C CA . SER A 1 487 ? -34.890 25.604 47.143 1.00 93.00 487 SER A CA 1
ATOM 3793 C C . SER A 1 487 ? -33.507 25.788 47.765 1.00 93.00 487 SER A C 1
ATOM 3795 O O . SER A 1 487 ? -32.537 26.098 47.074 1.00 93.00 487 SER A O 1
ATOM 3797 N N . THR A 1 488 ? -33.399 25.547 49.076 1.00 92.88 488 THR A N 1
ATOM 3798 C CA . THR A 1 488 ? -32.125 25.618 49.808 1.00 92.88 488 THR A CA 1
ATOM 3799 C C . THR A 1 488 ? -31.623 24.231 50.211 1.00 92.88 488 THR A C 1
ATOM 3801 O O . THR A 1 488 ? -32.231 23.550 51.038 1.00 92.88 488 THR A O 1
ATOM 3804 N N . LEU A 1 489 ? -30.481 23.833 49.659 1.00 94.75 489 LEU A N 1
ATOM 3805 C CA . LEU A 1 489 ? -29.700 22.665 50.053 1.00 94.75 489 LEU A CA 1
ATOM 3806 C C . LEU A 1 489 ? -28.666 23.080 51.103 1.00 94.75 489 LEU A C 1
ATOM 3808 O O . LEU A 1 489 ? -28.187 24.211 51.114 1.00 94.75 489 LEU A O 1
ATOM 3812 N N . HIS A 1 490 ? -28.293 22.158 51.981 1.00 93.44 490 HIS A N 1
ATOM 3813 C CA . HIS A 1 490 ? -27.218 22.351 52.947 1.00 93.44 490 HIS A CA 1
ATOM 3814 C C . HIS A 1 490 ? -25.990 21.556 52.509 1.00 93.44 490 HIS A C 1
ATOM 3816 O O . HIS A 1 490 ? -26.085 20.348 52.285 1.00 93.44 490 HIS A O 1
ATOM 3822 N N . LEU A 1 491 ? -24.845 22.232 52.414 1.00 91.62 491 LEU A N 1
ATOM 3823 C CA . LEU A 1 491 ? -23.550 21.620 52.139 1.00 91.62 491 LEU A CA 1
ATOM 3824 C C . LEU A 1 491 ? -22.817 21.350 53.453 1.00 91.62 491 LEU A C 1
ATOM 3826 O O . LEU A 1 491 ? -22.419 22.271 54.171 1.00 91.62 491 LEU A O 1
ATOM 3830 N N . VAL A 1 492 ? -22.611 20.068 53.737 1.00 88.56 492 VAL A N 1
ATOM 3831 C CA . VAL A 1 492 ? -21.785 19.582 54.842 1.00 88.56 492 VAL A CA 1
ATOM 3832 C C . VAL A 1 492 ? -20.481 19.051 54.263 1.00 88.56 492 VAL A C 1
ATOM 3834 O O . VAL A 1 492 ? -20.493 18.137 53.441 1.00 88.56 492 VAL A O 1
ATOM 3837 N N . LEU A 1 493 ? -19.352 19.602 54.705 1.00 83.38 493 LEU A N 1
ATOM 3838 C CA . LEU A 1 493 ? -18.038 19.123 54.284 1.00 83.38 493 LEU A CA 1
ATOM 3839 C C . LEU A 1 493 ? -17.670 17.860 55.057 1.00 83.38 493 LEU A C 1
ATOM 3841 O O . LEU A 1 493 ? -17.697 17.838 56.291 1.00 83.38 493 LEU A O 1
ATOM 3845 N N . ARG A 1 494 ? -17.323 16.794 54.338 1.00 75.50 494 ARG A N 1
ATOM 3846 C CA . ARG A 1 494 ? -16.729 15.601 54.943 1.00 75.50 494 ARG A CA 1
ATOM 3847 C C . ARG A 1 494 ? -15.231 15.836 55.120 1.00 75.50 494 ARG A C 1
ATOM 3849 O O . ARG A 1 494 ? -14.517 16.072 54.159 1.00 75.50 494 ARG A O 1
ATOM 3856 N N . LEU A 1 495 ? -14.751 15.720 56.359 1.00 56.41 495 LEU A N 1
ATOM 3857 C CA . LEU A 1 495 ? -13.331 15.874 56.718 1.00 56.41 495 LEU A CA 1
ATOM 3858 C C . LEU A 1 495 ? -12.495 14.591 56.525 1.00 56.41 495 LEU A C 1
ATOM 3860 O O . LEU A 1 495 ? -11.361 14.529 56.991 1.00 56.41 495 LEU A O 1
ATOM 3864 N N . ARG A 1 496 ? -13.034 13.536 55.896 1.00 54.56 496 ARG A N 1
ATOM 3865 C CA . ARG A 1 496 ? -12.291 12.287 55.645 1.00 54.56 496 ARG A CA 1
ATOM 3866 C C . ARG A 1 496 ? -12.066 12.105 54.154 1.00 54.56 496 ARG A C 1
ATOM 3868 O O . ARG A 1 496 ? -13.023 12.109 53.390 1.00 54.56 496 ARG A O 1
ATOM 3875 N N . GLY A 1 497 ? -10.779 11.986 53.827 1.00 55.47 497 GLY A N 1
ATOM 3876 C CA . GLY A 1 497 ? -10.197 12.287 52.529 1.00 55.47 497 GLY A CA 1
ATOM 3877 C C . GLY A 1 497 ? -10.707 11.431 51.389 1.00 55.47 497 GLY A C 1
ATOM 3878 O O . GLY A 1 497 ? -10.949 10.227 51.555 1.00 55.47 497 GLY A O 1
ATOM 3879 N N . GLY A 1 498 ? -10.792 12.098 50.249 1.00 64.56 498 GLY A N 1
ATOM 3880 C CA . GLY A 1 498 ? -11.007 11.520 48.947 1.00 64.56 498 GLY A CA 1
ATOM 3881 C C . GLY A 1 498 ? -10.076 10.385 48.600 1.00 64.56 498 GLY A C 1
ATOM 3882 O O . GLY A 1 498 ? -9.181 9.991 49.365 1.00 64.56 498 GLY A O 1
ATOM 3883 N N . MET A 1 499 ? -10.310 9.813 47.428 1.00 80.19 499 MET A N 1
ATOM 3884 C CA . MET A 1 499 ? -9.344 8.911 46.836 1.00 80.19 499 MET A CA 1
ATOM 3885 C C . MET A 1 499 ? -8.119 9.741 46.437 1.00 80.19 499 MET A C 1
ATOM 3887 O O . MET A 1 499 ? -8.048 10.337 45.371 1.00 80.19 499 MET A O 1
ATOM 3891 N N . GLN A 1 500 ? -7.142 9.789 47.338 1.00 84.12 500 GLN A N 1
ATOM 3892 C CA . GLN A 1 500 ? -5.837 10.362 47.050 1.00 84.12 500 GLN A CA 1
ATOM 3893 C C . GLN A 1 500 ? -4.967 9.318 46.370 1.00 84.12 500 GLN A C 1
ATOM 3895 O O . GLN A 1 500 ? -4.935 8.166 46.798 1.00 84.12 500 GLN A O 1
ATOM 3900 N N . ILE A 1 501 ? -4.214 9.730 45.360 1.00 92.69 501 ILE A N 1
ATOM 3901 C CA . ILE A 1 501 ? -3.119 8.943 44.796 1.00 92.69 501 ILE A CA 1
ATOM 3902 C C . ILE A 1 501 ? -1.825 9.750 44.857 1.00 92.69 501 ILE A C 1
ATOM 3904 O O . ILE A 1 501 ? -1.827 10.983 44.908 1.00 92.69 501 ILE A O 1
ATOM 3908 N N . PHE A 1 502 ? -0.701 9.047 44.844 1.00 94.25 502 PHE A N 1
ATOM 3909 C CA . PHE A 1 502 ? 0.627 9.644 44.863 1.00 94.25 502 PHE A CA 1
ATOM 3910 C C . PHE A 1 502 ? 1.303 9.458 43.512 1.00 94.25 502 PHE A C 1
ATOM 3912 O O . PHE A 1 502 ? 1.273 8.372 42.945 1.00 94.25 502 PHE A O 1
ATOM 3919 N N . VAL A 1 503 ? 1.969 10.490 43.008 1.00 95.12 503 VAL A N 1
ATOM 3920 C CA . VAL A 1 503 ? 2.763 10.432 41.779 1.00 95.12 503 VAL A CA 1
ATOM 3921 C C . VAL A 1 503 ? 4.219 10.709 42.130 1.00 95.12 503 VAL A C 1
ATOM 3923 O O . VAL A 1 503 ? 4.583 11.820 42.515 1.00 95.12 503 VAL A O 1
ATOM 3926 N N . LYS A 1 504 ? 5.068 9.684 42.029 1.00 94.19 504 LYS A N 1
ATOM 3927 C CA . LYS A 1 504 ? 6.513 9.787 42.253 1.00 94.19 504 LYS A CA 1
ATOM 3928 C C . LYS A 1 504 ? 7.244 10.072 40.954 1.00 94.19 504 LYS A C 1
ATOM 3930 O O . LYS A 1 504 ? 7.208 9.277 40.018 1.00 94.19 504 LYS A O 1
ATOM 3935 N N . THR A 1 505 ? 7.966 11.180 40.935 1.00 88.69 505 THR A N 1
ATOM 3936 C CA . THR A 1 505 ? 8.889 11.537 39.853 1.00 88.69 505 THR A CA 1
ATOM 3937 C C . THR A 1 505 ? 10.222 10.795 39.994 1.00 88.69 505 THR A C 1
ATOM 3939 O O . THR A 1 505 ? 10.589 10.345 41.082 1.00 88.69 505 THR A O 1
ATOM 3942 N N . LEU A 1 506 ? 10.990 10.709 38.903 1.00 80.12 506 LEU A N 1
ATOM 3943 C CA . LEU A 1 506 ? 12.345 10.134 38.912 1.00 80.12 506 LEU A CA 1
ATOM 3944 C C . LEU A 1 506 ? 13.343 10.909 39.793 1.00 80.12 506 LEU A C 1
ATOM 3946 O O . LEU A 1 506 ? 14.347 10.342 40.210 1.00 80.12 506 LEU A O 1
ATOM 3950 N N . THR A 1 507 ? 13.067 12.177 40.111 1.00 80.69 507 THR A N 1
ATOM 3951 C CA . THR A 1 507 ? 13.891 12.991 41.023 1.00 80.69 507 THR A CA 1
ATOM 3952 C C . THR A 1 507 ? 13.604 12.704 42.500 1.00 80.69 507 THR A C 1
ATOM 3954 O O . THR A 1 507 ? 14.240 13.285 43.375 1.00 80.69 507 THR A O 1
ATOM 3957 N N . GLY A 1 508 ? 12.646 11.816 42.795 1.00 80.00 508 GLY A N 1
ATOM 3958 C CA . GLY A 1 508 ? 12.235 11.453 44.152 1.00 80.00 508 GLY A CA 1
ATOM 3959 C C . GLY A 1 508 ? 11.133 12.340 44.740 1.00 80.00 508 GLY A C 1
ATOM 3960 O O . GLY A 1 508 ? 10.616 12.026 45.813 1.00 80.00 508 GLY A O 1
ATOM 3961 N N . LYS A 1 509 ? 10.711 13.408 44.044 1.00 89.62 509 LYS A N 1
ATOM 3962 C CA . LYS A 1 509 ? 9.571 14.241 44.464 1.00 89.62 509 LYS A CA 1
ATOM 3963 C C . LYS A 1 509 ? 8.271 13.437 44.361 1.00 89.62 509 LYS A C 1
ATOM 3965 O O . LYS A 1 509 ? 8.017 12.810 43.330 1.00 89.62 509 LYS A O 1
ATOM 3970 N N . THR A 1 510 ? 7.459 13.477 45.419 1.00 89.69 510 THR A N 1
ATOM 3971 C CA . THR A 1 510 ? 6.124 12.860 45.474 1.00 89.69 510 THR A CA 1
ATOM 3972 C C . THR A 1 510 ? 5.061 13.952 45.406 1.00 89.69 510 THR A C 1
ATOM 3974 O O . THR A 1 510 ? 5.089 14.883 46.207 1.00 89.69 510 THR A O 1
ATOM 3977 N N . ILE A 1 511 ? 4.144 13.838 44.452 1.00 90.25 511 ILE A N 1
ATOM 3978 C CA . ILE A 1 511 ? 3.017 14.750 44.239 1.00 90.25 511 ILE A CA 1
ATOM 3979 C C . ILE A 1 511 ? 1.752 14.040 44.717 1.00 90.25 511 ILE A C 1
ATOM 3981 O O . ILE A 1 511 ? 1.513 12.897 44.335 1.00 90.25 511 ILE A O 1
ATOM 3985 N N . THR A 1 512 ? 0.934 14.698 45.532 1.00 88.75 512 THR A N 1
ATOM 3986 C CA . THR A 1 512 ? -0.363 14.155 45.965 1.00 88.75 512 THR A CA 1
ATOM 3987 C C . THR A 1 512 ? -1.470 14.699 45.072 1.00 88.75 512 THR A C 1
ATOM 3989 O O . THR A 1 512 ? -1.580 15.920 44.904 1.00 88.75 512 THR A O 1
ATOM 3992 N N . LEU A 1 513 ? -2.299 13.815 44.520 1.00 86.94 513 LEU A N 1
ATOM 3993 C CA . LEU A 1 513 ? -3.456 14.160 43.695 1.00 86.94 513 LEU A CA 1
ATOM 3994 C C . LEU A 1 513 ? -4.740 13.647 44.339 1.00 86.94 513 LEU A C 1
ATOM 3996 O O . LEU A 1 513 ? -4.779 12.518 44.817 1.00 86.94 513 LEU A O 1
ATOM 4000 N N . GLU A 1 514 ? -5.774 14.480 44.313 1.00 83.06 514 GLU A N 1
ATOM 4001 C CA . GLU A 1 514 ? -7.155 14.087 44.608 1.00 83.06 514 GLU A CA 1
ATOM 4002 C C . GLU A 1 514 ? -7.808 13.669 43.289 1.00 83.06 514 GLU A C 1
ATOM 4004 O O . GLU A 1 514 ? -7.795 14.439 42.317 1.00 83.06 514 GLU A O 1
ATOM 4009 N N . VAL A 1 515 ? -8.321 12.444 43.243 1.00 83.62 515 VAL A N 1
ATOM 4010 C CA . VAL A 1 515 ? -8.850 11.818 42.027 1.00 83.62 515 VAL A CA 1
ATOM 4011 C C . VAL A 1 515 ? -10.121 11.036 42.328 1.00 83.62 515 VAL A C 1
ATOM 4013 O O . VAL A 1 515 ? -10.400 10.691 43.475 1.00 83.62 515 VAL A O 1
ATOM 4016 N N . GLU A 1 516 ? -10.865 10.707 41.283 1.00 80.81 516 GLU A N 1
ATOM 4017 C CA . GLU A 1 516 ? -11.980 9.765 41.343 1.00 80.81 516 GLU A CA 1
ATOM 4018 C C . GLU A 1 516 ? -11.605 8.450 40.659 1.00 80.81 516 GLU A C 1
ATOM 4020 O O . GLU A 1 516 ? -10.813 8.426 39.723 1.00 80.81 516 GLU A O 1
ATOM 4025 N N . SER A 1 517 ? -12.197 7.324 41.064 1.00 79.50 517 SER A N 1
ATOM 4026 C CA . SER A 1 517 ? -11.939 6.040 40.391 1.00 79.50 517 SER A CA 1
ATOM 4027 C C . SER A 1 517 ? -12.337 6.045 38.904 1.00 79.50 517 SER A C 1
ATOM 4029 O O . SER A 1 517 ? -11.823 5.246 38.126 1.00 79.50 517 SER A O 1
ATOM 4031 N N . SER A 1 518 ? -13.252 6.936 38.522 1.00 80.06 518 SER A N 1
ATOM 4032 C CA . SER A 1 518 ? -13.714 7.207 37.156 1.00 80.06 518 SER A CA 1
ATOM 4033 C C . SER A 1 518 ? -12.796 8.140 36.364 1.00 80.06 518 SER A C 1
ATOM 4035 O O . SER A 1 518 ? -12.971 8.229 35.151 1.00 80.06 518 SER A O 1
ATOM 4037 N N . ASP A 1 519 ? -11.831 8.820 36.998 1.00 83.75 519 ASP A N 1
ATOM 4038 C CA . ASP A 1 519 ? -10.919 9.715 36.282 1.00 83.75 519 ASP A CA 1
ATOM 4039 C C . ASP A 1 519 ? -10.123 8.931 35.241 1.00 83.75 519 ASP A C 1
ATOM 4041 O O . ASP A 1 519 ? -9.532 7.889 35.544 1.00 83.75 519 ASP A O 1
ATOM 4045 N N . THR A 1 520 ? -10.082 9.455 34.016 1.00 89.31 520 THR A N 1
ATOM 4046 C CA . THR A 1 520 ? -9.215 8.932 32.962 1.00 89.31 520 THR A CA 1
ATOM 4047 C C . THR A 1 520 ? -7.756 9.268 33.243 1.00 89.31 520 THR A C 1
ATOM 4049 O O . THR A 1 520 ? -7.432 10.202 33.981 1.00 89.31 520 THR A O 1
ATOM 4052 N N . ILE A 1 521 ? -6.838 8.527 32.630 1.00 93.25 521 ILE A N 1
ATOM 4053 C CA . ILE A 1 521 ? -5.411 8.839 32.717 1.00 93.25 521 ILE A CA 1
ATOM 4054 C C . ILE A 1 521 ? -5.114 10.224 32.128 1.00 93.25 521 ILE A C 1
ATOM 4056 O O . ILE A 1 521 ? -4.276 10.932 32.686 1.00 93.25 521 ILE A O 1
ATOM 4060 N N . ASP A 1 522 ? -5.841 10.657 31.096 1.00 87.00 522 ASP A N 1
ATOM 4061 C CA . ASP A 1 522 ? -5.777 12.038 30.600 1.00 87.00 522 ASP A CA 1
ATOM 4062 C C . ASP A 1 522 ? -6.179 13.072 31.658 1.00 87.00 522 ASP A C 1
ATOM 4064 O O . ASP A 1 522 ? -5.443 14.038 31.873 1.00 87.00 522 ASP A O 1
ATOM 4068 N N . ASN A 1 523 ? -7.269 12.847 32.401 1.00 84.31 523 ASN A N 1
ATOM 4069 C CA . ASN A 1 523 ? -7.662 13.734 33.503 1.00 84.31 523 ASN A CA 1
ATOM 4070 C C . ASN A 1 523 ? -6.572 13.798 34.581 1.00 84.31 523 ASN A C 1
ATOM 4072 O O . ASN A 1 523 ? -6.262 14.866 35.111 1.00 84.31 523 ASN A O 1
ATOM 4076 N N . VAL A 1 524 ? -5.956 12.657 34.904 1.00 90.25 524 VAL A N 1
ATOM 4077 C CA . VAL A 1 524 ? -4.862 12.598 35.882 1.00 90.25 524 VAL A CA 1
ATOM 4078 C C . VAL A 1 524 ? -3.637 13.363 35.381 1.00 90.25 524 VAL A C 1
ATOM 4080 O O . VAL A 1 524 ? -3.013 14.082 36.162 1.00 90.25 524 VAL A O 1
ATOM 4083 N N . LYS A 1 525 ? -3.309 13.274 34.088 1.00 91.94 525 LYS A N 1
ATOM 4084 C CA . LYS A 1 525 ? -2.217 14.046 33.486 1.00 91.94 525 LYS A CA 1
ATOM 4085 C C . LYS A 1 525 ? -2.489 15.547 33.483 1.00 91.94 525 LYS A C 1
ATOM 4087 O O . LYS A 1 525 ? -1.586 16.318 33.808 1.00 91.94 525 LYS A O 1
ATOM 4092 N N . ALA A 1 526 ? -3.716 15.967 33.186 1.00 81.56 526 ALA A N 1
ATOM 4093 C CA . ALA A 1 526 ? -4.120 17.367 33.290 1.00 81.56 526 ALA A CA 1
ATOM 4094 C C . ALA A 1 526 ? -3.951 17.883 34.732 1.00 81.56 526 ALA A C 1
ATOM 4096 O O . ALA A 1 526 ? -3.292 18.893 34.956 1.00 81.56 526 ALA A O 1
ATOM 4097 N N . LYS A 1 527 ? -4.384 17.114 35.743 1.00 85.75 527 LYS A N 1
ATOM 4098 C CA . LYS A 1 527 ? -4.174 17.469 37.163 1.00 85.75 527 LYS A CA 1
ATOM 4099 C C . LYS A 1 527 ? -2.688 17.579 37.545 1.00 85.75 527 LYS A C 1
ATOM 4101 O O . LYS A 1 527 ? -2.331 18.361 38.426 1.00 85.75 527 LYS A O 1
ATOM 4106 N N . ILE A 1 528 ? -1.805 16.794 36.919 1.00 88.19 528 ILE A N 1
ATOM 4107 C CA . ILE A 1 528 ? -0.346 16.919 37.096 1.00 88.19 528 ILE A CA 1
ATOM 4108 C C . ILE A 1 528 ? 0.175 18.181 36.407 1.00 88.19 528 ILE A C 1
ATOM 4110 O O . ILE A 1 528 ? 1.010 18.872 36.988 1.00 88.19 528 ILE A O 1
ATOM 4114 N N . GLN A 1 529 ? -0.312 18.499 35.206 1.00 84.69 529 GLN A N 1
ATOM 4115 C CA . GLN A 1 529 ? 0.032 19.733 34.500 1.00 84.69 529 GLN A CA 1
ATOM 4116 C C . GLN A 1 529 ? -0.353 20.957 35.333 1.00 84.69 529 GLN A C 1
ATOM 4118 O O . GLN A 1 529 ? 0.483 21.834 35.529 1.00 84.69 529 GLN A O 1
ATOM 4123 N N . ASP A 1 530 ? -1.554 20.977 35.906 1.00 76.19 530 ASP A N 1
ATOM 4124 C CA . ASP A 1 530 ? -2.023 22.082 36.746 1.00 76.19 530 ASP A CA 1
ATOM 4125 C C . ASP A 1 530 ? -1.144 22.290 37.988 1.00 76.19 530 ASP A C 1
ATOM 4127 O O . ASP A 1 530 ? -0.930 23.420 38.428 1.00 76.19 530 ASP A O 1
ATOM 4131 N N . LYS A 1 531 ? -0.608 21.205 38.566 1.00 81.38 531 LYS A N 1
ATOM 4132 C CA . LYS A 1 531 ? 0.238 21.278 39.768 1.00 81.38 531 LYS A CA 1
ATOM 4133 C C . LYS A 1 531 ? 1.716 21.527 39.490 1.00 81.38 531 LYS A C 1
ATOM 4135 O O . LYS A 1 531 ? 2.381 22.160 40.306 1.00 81.38 531 LYS A O 1
ATOM 4140 N N . GLU A 1 532 ? 2.250 20.982 38.403 1.00 85.00 532 GLU A N 1
ATOM 4141 C CA . GLU A 1 532 ? 3.696 20.916 38.153 1.00 85.00 532 GLU A CA 1
ATOM 4142 C C . GLU A 1 532 ? 4.127 21.595 36.845 1.00 85.00 532 GLU A C 1
ATOM 4144 O O . GLU A 1 532 ? 5.323 21.698 36.582 1.00 85.00 532 GLU A O 1
ATOM 4149 N N . GLY A 1 533 ? 3.185 22.052 36.017 1.00 78.06 533 GLY A N 1
ATOM 4150 C CA . GLY A 1 533 ? 3.450 22.707 34.732 1.00 78.06 533 GLY A CA 1
ATOM 4151 C C . GLY A 1 533 ? 3.960 21.771 33.631 1.00 78.06 533 GLY A C 1
ATOM 4152 O O . GLY A 1 533 ? 4.463 22.241 32.614 1.00 78.06 533 GLY A O 1
ATOM 4153 N N . ILE A 1 534 ? 3.875 20.452 33.824 1.00 82.81 534 ILE A N 1
ATOM 4154 C CA . ILE A 1 534 ? 4.402 19.448 32.889 1.00 82.81 534 ILE A CA 1
ATOM 4155 C C . ILE A 1 534 ? 3.320 19.112 31.853 1.00 82.81 534 ILE A C 1
ATOM 4157 O O . ILE A 1 534 ? 2.268 18.624 32.255 1.00 82.81 534 ILE A O 1
ATOM 4161 N N . PRO A 1 535 ? 3.545 19.302 30.543 1.00 80.56 535 PRO A N 1
ATOM 4162 C CA . PRO A 1 535 ? 2.556 18.980 29.509 1.00 80.56 535 PRO A CA 1
ATOM 4163 C C . PRO A 1 535 ? 2.136 17.491 29.491 1.00 80.56 535 PRO A C 1
ATOM 4165 O O . PRO A 1 535 ? 3.010 16.630 29.647 1.00 80.56 535 PRO A O 1
ATOM 4168 N N . PRO A 1 536 ? 0.844 17.143 29.305 1.00 82.81 536 PRO A N 1
ATOM 4169 C CA . PRO A 1 536 ? 0.338 15.762 29.340 1.00 82.81 536 PRO A CA 1
ATOM 4170 C C . PRO A 1 536 ? 1.023 14.785 28.371 1.00 82.81 536 PRO A C 1
ATOM 4172 O O . PRO A 1 536 ? 1.167 13.597 28.675 1.00 82.81 536 PRO A O 1
ATOM 4175 N N . ASP A 1 537 ? 1.489 15.268 27.221 1.00 77.38 537 ASP A N 1
ATOM 4176 C CA . ASP A 1 537 ? 2.203 14.486 26.204 1.00 77.38 537 ASP A CA 1
ATOM 4177 C C . ASP A 1 537 ? 3.636 14.098 26.635 1.00 77.38 537 ASP A C 1
ATOM 4179 O O . ASP A 1 537 ? 4.163 13.041 26.257 1.00 77.38 537 ASP A O 1
ATOM 4183 N N . GLN A 1 538 ? 4.246 14.910 27.500 1.00 84.06 538 GLN A N 1
ATOM 4184 C CA . GLN A 1 538 ? 5.530 14.641 28.148 1.00 84.06 538 GLN A CA 1
ATOM 4185 C C . GLN A 1 538 ? 5.385 13.715 29.355 1.00 84.06 538 GLN A C 1
ATOM 4187 O O . GLN A 1 538 ? 6.374 13.130 29.809 1.00 84.06 538 GLN A O 1
ATOM 4192 N N . GLN A 1 539 ? 4.168 13.541 29.865 1.00 89.00 539 GLN A N 1
ATOM 4193 C CA . GLN A 1 539 ? 3.900 12.692 31.011 1.00 89.00 539 GLN A CA 1
ATOM 4194 C C . GLN A 1 539 ? 3.698 11.233 30.593 1.00 89.00 539 GLN A C 1
ATOM 4196 O O . GLN A 1 539 ? 2.782 10.876 29.850 1.00 89.00 539 GLN A O 1
ATOM 4201 N N . ARG A 1 540 ? 4.529 10.341 31.137 1.00 91.50 540 ARG A N 1
ATOM 4202 C CA . ARG A 1 540 ? 4.309 8.893 31.082 1.00 91.50 540 ARG A CA 1
ATOM 4203 C C . ARG A 1 540 ? 4.062 8.371 32.490 1.00 91.50 540 ARG A C 1
ATOM 4205 O O . ARG A 1 540 ? 4.991 8.306 33.294 1.00 91.50 540 ARG A O 1
ATOM 4212 N N . LEU A 1 541 ? 2.823 7.975 32.762 1.00 94.44 541 LEU A N 1
ATOM 4213 C CA . LEU A 1 541 ? 2.436 7.369 34.031 1.00 94.44 541 LEU A CA 1
ATOM 4214 C C . LEU A 1 541 ? 2.593 5.848 33.981 1.00 94.44 541 LEU A C 1
ATOM 4216 O O . LEU A 1 541 ? 2.259 5.201 32.986 1.00 94.44 541 LEU A O 1
ATOM 4220 N N . ILE A 1 542 ? 3.139 5.283 35.055 1.00 94.62 542 ILE A N 1
ATOM 4221 C CA . ILE A 1 542 ? 3.394 3.851 35.217 1.00 94.62 542 ILE A CA 1
ATOM 4222 C C . ILE A 1 542 ? 2.831 3.400 36.565 1.00 94.62 542 ILE A C 1
ATOM 4224 O O . ILE A 1 542 ? 3.115 4.010 37.594 1.00 94.62 542 ILE A O 1
ATOM 4228 N N . PHE A 1 543 ? 2.088 2.298 36.579 1.00 96.00 543 PHE A N 1
ATOM 4229 C CA . PHE A 1 543 ? 1.582 1.654 37.790 1.00 96.00 543 PHE A CA 1
ATOM 4230 C C . PHE A 1 543 ? 1.773 0.140 37.690 1.00 96.00 543 PHE A C 1
ATOM 4232 O O . PHE A 1 543 ? 1.521 -0.447 36.640 1.00 96.00 543 PHE A O 1
ATOM 4239 N N . ALA A 1 544 ? 2.257 -0.498 38.760 1.00 89.81 544 ALA A N 1
ATOM 4240 C CA . ALA A 1 544 ? 2.519 -1.945 38.803 1.00 89.81 544 ALA A CA 1
ATOM 4241 C C . ALA A 1 544 ? 3.332 -2.479 37.594 1.00 89.81 544 ALA A C 1
ATOM 4243 O O . ALA A 1 544 ? 3.056 -3.551 37.058 1.00 89.81 544 ALA A O 1
ATOM 4244 N N . GLY A 1 545 ? 4.317 -1.703 37.124 1.00 86.06 545 GLY A N 1
ATOM 4245 C CA . GLY A 1 545 ? 5.153 -2.045 35.965 1.00 86.06 545 GLY A CA 1
ATOM 4246 C C . GLY A 1 545 ? 4.481 -1.865 34.596 1.00 86.06 545 GLY A C 1
ATOM 4247 O O . GLY A 1 545 ? 5.136 -2.058 33.574 1.00 86.06 545 GLY A O 1
ATOM 4248 N N . LYS A 1 546 ? 3.208 -1.459 34.549 1.00 88.31 546 LYS A N 1
ATOM 4249 C CA . LYS A 1 546 ? 2.466 -1.176 33.315 1.00 88.31 546 LYS A CA 1
ATOM 4250 C C . LYS A 1 546 ? 2.414 0.320 33.052 1.00 88.31 546 LYS A C 1
ATOM 4252 O O . LYS A 1 546 ? 2.173 1.109 33.962 1.00 88.31 546 LYS A O 1
ATOM 4257 N N . GLN A 1 547 ? 2.615 0.710 31.797 1.00 92.44 547 GLN A N 1
ATOM 4258 C CA . GLN A 1 547 ? 2.317 2.071 31.366 1.00 92.44 547 GLN A CA 1
ATOM 4259 C C . GLN A 1 547 ? 0.799 2.256 31.300 1.00 92.44 547 GLN A C 1
ATOM 4261 O O . GLN A 1 547 ? 0.098 1.396 30.769 1.00 92.44 547 GLN A O 1
ATOM 4266 N N . LEU A 1 548 ? 0.327 3.381 31.825 1.00 93.81 548 LEU A N 1
ATOM 4267 C CA . LEU A 1 548 ? -1.078 3.759 31.799 1.00 93.81 548 LEU A CA 1
ATOM 4268 C C . LEU A 1 548 ? -1.440 4.404 30.450 1.00 93.81 548 LEU A C 1
ATOM 4270 O O . LEU A 1 548 ? -0.642 5.160 29.889 1.00 93.81 548 LEU A O 1
ATOM 4274 N N . GLU A 1 549 ? -2.614 4.061 29.924 1.00 89.50 549 GLU A N 1
ATOM 4275 C CA . GLU A 1 549 ? -3.171 4.538 28.654 1.00 89.50 549 GLU A CA 1
ATOM 4276 C C . GLU A 1 549 ? -4.193 5.648 28.905 1.00 89.50 549 GLU A C 1
ATOM 4278 O O . GLU A 1 549 ? -5.103 5.484 29.712 1.00 89.50 549 GLU A O 1
ATOM 4283 N N . ASP A 1 550 ? -4.055 6.736 28.156 1.00 83.44 550 ASP A N 1
ATOM 4284 C CA . ASP A 1 550 ? -4.763 8.018 28.282 1.00 83.44 550 ASP A CA 1
ATOM 4285 C C . ASP A 1 550 ? -6.299 7.902 28.363 1.00 83.44 550 ASP A C 1
ATOM 4287 O O . ASP A 1 550 ? -6.926 8.527 29.219 1.00 83.44 550 ASP A O 1
ATOM 4291 N N . GLY A 1 551 ? -6.896 7.014 27.561 1.00 80.44 551 GLY A N 1
ATOM 4292 C CA . GLY A 1 551 ? -8.349 6.809 27.505 1.00 80.44 551 GLY A CA 1
ATOM 4293 C C . GLY A 1 551 ? -8.942 5.839 28.536 1.00 80.44 551 GLY A C 1
ATOM 4294 O O . GLY A 1 551 ? -10.151 5.625 28.516 1.00 80.44 551 GLY A O 1
ATOM 4295 N N . ARG A 1 552 ? -8.130 5.219 29.402 1.00 85.62 552 ARG A N 1
ATOM 4296 C CA . ARG A 1 552 ? -8.615 4.314 30.462 1.00 85.62 552 ARG A CA 1
ATOM 4297 C C . ARG A 1 552 ? -8.778 5.047 31.782 1.00 85.62 552 ARG A C 1
ATOM 4299 O O . ARG A 1 552 ? -8.136 6.070 31.998 1.00 85.62 552 ARG A O 1
ATOM 4306 N N . THR A 1 553 ? -9.597 4.517 32.680 1.00 89.12 553 THR A N 1
ATOM 4307 C CA . THR A 1 553 ? -9.806 5.096 34.012 1.00 89.12 553 THR A CA 1
ATOM 4308 C C . THR A 1 553 ? -8.815 4.566 35.048 1.00 89.12 553 THR A C 1
ATOM 4310 O O . THR A 1 553 ? -8.123 3.562 34.849 1.00 89.12 553 THR A O 1
ATOM 4313 N N . LEU A 1 554 ? -8.766 5.212 36.213 1.00 89.81 554 LEU A N 1
ATOM 4314 C CA . LEU A 1 554 ? -8.069 4.675 37.380 1.00 89.81 554 LEU A CA 1
ATOM 4315 C C . LEU A 1 554 ? -8.627 3.305 37.807 1.00 89.81 554 LEU A C 1
ATOM 4317 O O . LEU A 1 554 ? -7.851 2.414 38.169 1.00 89.81 554 LEU A O 1
ATOM 4321 N N . SER A 1 555 ? -9.945 3.104 37.718 1.00 86.88 555 SER A N 1
ATOM 4322 C CA . SER A 1 555 ? -10.591 1.825 38.033 1.00 86.88 555 SER A CA 1
ATOM 4323 C C . SER A 1 555 ? -10.205 0.703 37.066 1.00 86.88 555 SER A C 1
ATOM 4325 O O . SER A 1 555 ? -9.984 -0.418 37.527 1.00 86.88 555 SER A O 1
ATOM 4327 N N . ASP A 1 556 ? -10.014 0.990 35.774 1.00 87.00 556 ASP A N 1
ATOM 4328 C CA . ASP A 1 556 ? -9.577 0.001 34.774 1.00 87.00 556 ASP A CA 1
ATOM 4329 C C . ASP A 1 556 ? -8.215 -0.618 35.115 1.00 87.00 556 ASP A C 1
ATOM 4331 O O . ASP A 1 556 ? -7.949 -1.791 34.835 1.00 87.00 556 ASP A O 1
ATOM 4335 N N . TYR A 1 557 ? -7.339 0.168 35.743 1.00 90.88 557 TYR A N 1
ATOM 4336 C CA . TYR A 1 557 ? -6.029 -0.279 36.214 1.00 90.88 557 TYR A CA 1
ATOM 4337 C C . TYR A 1 557 ? -6.036 -0.792 37.652 1.00 90.88 557 TYR A C 1
ATOM 4339 O O . TYR A 1 557 ? -4.976 -1.140 38.182 1.00 90.88 557 TYR A O 1
ATOM 4347 N N . ASN A 1 558 ? -7.214 -0.862 38.275 1.00 91.06 558 ASN A N 1
ATOM 4348 C CA . ASN A 1 558 ? -7.391 -1.197 39.680 1.00 91.06 558 ASN A CA 1
ATOM 4349 C C . ASN A 1 558 ? -6.512 -0.322 40.596 1.00 91.06 558 ASN A C 1
ATOM 4351 O O . ASN A 1 558 ? -5.934 -0.800 41.575 1.00 91.06 558 ASN A O 1
ATOM 4355 N N . ILE A 1 559 ? -6.370 0.959 40.244 1.00 90.62 559 ILE A N 1
ATOM 4356 C CA . ILE A 1 559 ? -5.675 1.945 41.064 1.00 90.62 559 ILE A CA 1
ATOM 4357 C C . ILE A 1 559 ? -6.623 2.311 42.198 1.00 90.62 559 ILE A C 1
ATOM 4359 O O . ILE A 1 559 ? -7.736 2.773 41.976 1.00 90.62 559 ILE A O 1
ATOM 4363 N N . GLN A 1 560 ? -6.176 2.060 43.421 1.00 88.81 560 GLN A N 1
ATOM 4364 C CA . GLN A 1 560 ? -6.955 2.268 44.636 1.00 88.81 560 GLN A CA 1
ATOM 4365 C C . GLN A 1 560 ? -6.487 3.523 45.371 1.00 88.81 560 GLN A C 1
ATOM 4367 O O . GLN A 1 560 ? -5.435 4.092 45.064 1.00 88.81 560 GLN A O 1
ATOM 4372 N N . LYS A 1 561 ? -7.246 3.934 46.385 1.00 86.12 561 LYS A N 1
ATOM 4373 C CA . LYS A 1 561 ? -6.819 4.979 47.316 1.00 86.12 561 LYS A CA 1
ATOM 4374 C C . LYS A 1 561 ? -5.416 4.686 47.869 1.00 86.12 561 LYS A C 1
ATOM 4376 O O . LYS A 1 561 ? -5.084 3.542 48.159 1.00 86.12 561 LYS A O 1
ATOM 4381 N N . GLU A 1 562 ? -4.610 5.737 47.980 1.00 89.12 562 GLU A N 1
ATOM 4382 C CA . GLU A 1 562 ? -3.205 5.747 48.409 1.00 89.12 562 GLU A CA 1
ATOM 4383 C C . GLU A 1 562 ? -2.232 4.991 47.484 1.00 89.12 562 GLU A C 1
ATOM 4385 O O . GLU A 1 562 ? -1.058 4.804 47.814 1.00 89.12 562 GLU A O 1
ATOM 4390 N N . SER A 1 563 ? -2.669 4.611 46.279 1.00 93.38 563 SER A N 1
ATOM 4391 C CA . SER A 1 563 ? -1.777 4.027 45.273 1.00 93.38 563 SER A CA 1
ATOM 4392 C C . SER A 1 563 ? -0.692 5.010 44.839 1.00 93.38 563 SER A C 1
ATOM 4394 O O . SER A 1 563 ? -0.927 6.212 44.730 1.00 93.38 563 SER A O 1
ATOM 4396 N N . THR A 1 564 ? 0.501 4.486 44.544 1.00 94.56 564 THR A N 1
ATOM 4397 C CA . THR A 1 564 ? 1.621 5.277 44.017 1.00 94.56 564 THR A CA 1
ATOM 4398 C C . THR A 1 564 ? 1.869 4.960 42.546 1.00 94.56 564 THR A C 1
ATOM 4400 O O . THR A 1 564 ? 2.203 3.830 42.195 1.00 94.56 564 THR A O 1
ATOM 4403 N N . LEU A 1 565 ? 1.743 5.971 41.695 1.00 96.06 565 LEU A N 1
ATOM 4404 C CA . LEU A 1 565 ? 2.117 5.959 40.288 1.00 96.06 565 LEU A CA 1
ATOM 4405 C C . LEU A 1 565 ? 3.533 6.525 40.133 1.00 96.06 565 LEU A C 1
ATOM 4407 O O . LEU A 1 565 ? 3.974 7.371 40.911 1.00 96.06 565 LEU A O 1
ATOM 4411 N N . HIS A 1 566 ? 4.238 6.092 39.096 1.00 95.50 566 HIS A N 1
ATOM 4412 C CA . HIS A 1 566 ? 5.530 6.643 38.705 1.00 95.50 566 HIS A CA 1
ATOM 4413 C C . HIS A 1 566 ? 5.379 7.525 37.469 1.00 95.50 566 HIS A C 1
ATOM 4415 O O . HIS A 1 566 ? 4.861 7.075 36.448 1.00 95.50 566 HIS A O 1
ATOM 4421 N N . LEU A 1 567 ? 5.863 8.765 37.555 1.00 93.31 567 LEU A N 1
ATOM 4422 C CA . LEU A 1 567 ? 5.929 9.701 36.438 1.00 93.31 567 LEU A CA 1
ATOM 4423 C C . LEU A 1 567 ? 7.326 9.678 35.818 1.00 93.31 567 LEU A C 1
ATOM 4425 O O . LEU A 1 567 ? 8.320 10.034 36.457 1.00 93.31 567 LEU A O 1
ATOM 4429 N N . VAL A 1 568 ? 7.378 9.293 34.547 1.00 89.75 568 VAL A N 1
ATOM 4430 C CA . VAL A 1 568 ? 8.565 9.371 33.697 1.00 89.75 568 VAL A CA 1
ATOM 4431 C C . VAL A 1 568 ? 8.341 10.463 32.661 1.00 89.75 568 VAL A C 1
ATOM 4433 O O . VAL A 1 568 ? 7.337 10.451 31.952 1.00 89.75 568 VAL A O 1
ATOM 4436 N N . LEU A 1 569 ? 9.287 11.394 32.557 1.00 85.44 569 LEU A N 1
ATOM 4437 C CA . LEU A 1 569 ? 9.221 12.463 31.567 1.00 85.44 569 LEU A CA 1
ATOM 4438 C C . LEU A 1 569 ? 9.789 11.980 30.237 1.00 85.44 569 LEU A C 1
ATOM 4440 O O . LEU A 1 569 ? 10.919 11.488 30.166 1.00 85.44 569 LEU A O 1
ATOM 4444 N N . ARG A 1 570 ? 8.999 12.105 29.172 1.00 77.12 570 ARG A N 1
ATOM 4445 C CA . ARG A 1 570 ? 9.474 11.888 27.806 1.00 77.12 570 ARG A CA 1
ATOM 4446 C C . ARG A 1 570 ? 10.195 13.141 27.337 1.00 77.12 570 ARG A C 1
ATOM 4448 O O . ARG A 1 570 ? 9.641 14.229 27.373 1.00 77.12 570 ARG A O 1
ATOM 4455 N N . LEU A 1 571 ? 11.422 12.970 26.850 1.00 58.78 571 LEU A N 1
ATOM 4456 C CA . LEU A 1 571 ? 12.223 14.093 26.366 1.00 58.78 571 LEU A CA 1
ATOM 4457 C C . LEU A 1 571 ? 11.790 14.601 24.980 1.00 58.78 571 LEU A C 1
ATOM 4459 O O . LEU A 1 571 ? 12.163 15.716 24.640 1.00 58.78 571 LEU A O 1
ATOM 4463 N N . ARG A 1 572 ? 11.076 13.797 24.172 1.00 60.25 572 ARG A N 1
ATOM 4464 C CA . ARG A 1 572 ? 10.759 14.087 22.755 1.00 60.25 572 ARG A CA 1
ATOM 4465 C C . ARG A 1 572 ? 9.540 13.289 22.268 1.00 60.25 572 ARG A C 1
ATOM 4467 O O . ARG A 1 572 ? 9.711 12.248 21.636 1.00 60.25 572 ARG A O 1
ATOM 4474 N N . GLY A 1 573 ? 8.329 13.707 22.629 1.00 53.94 573 GLY A N 1
ATOM 4475 C CA . GLY A 1 573 ? 7.093 12.996 22.259 1.00 53.94 573 GLY A CA 1
ATOM 4476 C C . GLY A 1 573 ? 6.004 13.857 21.618 1.00 53.94 573 GLY A C 1
ATOM 4477 O O . GLY A 1 573 ? 5.075 13.287 21.050 1.00 53.94 573 GLY A O 1
ATOM 4478 N N . GLY A 1 574 ? 6.125 15.184 21.695 1.00 67.69 574 GLY A N 1
ATOM 4479 C CA . GLY A 1 574 ? 5.089 16.128 21.298 1.00 67.69 574 GLY A CA 1
ATOM 4480 C C . GLY A 1 574 ? 5.237 16.669 19.880 1.00 67.69 574 GLY A C 1
ATOM 4481 O O . GLY A 1 574 ? 6.106 16.267 19.095 1.00 67.69 574 GLY A O 1
ATOM 4482 N N . MET A 1 575 ? 4.359 17.610 19.536 1.00 83.62 575 MET A N 1
ATOM 4483 C CA . MET A 1 575 ? 4.514 18.437 18.346 1.00 83.62 575 MET A CA 1
ATOM 4484 C C . MET A 1 575 ? 5.757 19.317 18.533 1.00 83.62 575 MET A C 1
ATOM 4486 O O . MET A 1 575 ? 5.850 20.130 19.446 1.00 83.62 575 MET A O 1
ATOM 4490 N N . GLN A 1 576 ? 6.744 19.140 17.657 1.00 88.31 576 GLN A N 1
ATOM 4491 C CA . GLN A 1 576 ? 7.959 19.947 17.661 1.00 88.31 576 GLN A CA 1
ATOM 4492 C C . GLN A 1 576 ? 7.863 21.032 16.602 1.00 88.31 576 GLN A C 1
ATOM 4494 O O . GLN A 1 576 ? 7.408 20.768 15.491 1.00 88.31 576 GLN A O 1
ATOM 4499 N N . ILE A 1 577 ? 8.349 22.224 16.921 1.00 92.94 577 ILE A N 1
ATOM 4500 C CA . ILE A 1 577 ? 8.584 23.290 15.946 1.00 92.94 577 ILE A CA 1
ATOM 4501 C C . ILE A 1 577 ? 10.034 23.760 16.040 1.00 92.94 577 ILE A C 1
ATOM 4503 O O . ILE A 1 577 ? 10.692 23.623 17.074 1.00 92.94 577 ILE A O 1
ATOM 4507 N N . PHE A 1 578 ? 10.538 24.328 14.953 1.00 94.94 578 PHE A N 1
ATOM 4508 C CA . PHE A 1 578 ? 11.883 24.876 14.876 1.00 94.94 578 PHE A CA 1
ATOM 4509 C C . PHE A 1 578 ? 11.834 26.398 14.912 1.00 94.94 578 PHE A C 1
ATOM 4511 O O . PHE A 1 578 ? 11.039 27.015 14.213 1.00 94.94 578 PHE A O 1
ATOM 4518 N N . VAL A 1 579 ? 12.714 27.022 15.684 1.00 94.19 579 VAL A N 1
ATOM 4519 C CA . VAL A 1 579 ? 12.883 28.475 15.723 1.00 94.19 579 VAL A CA 1
ATOM 4520 C C . VAL A 1 579 ? 14.289 28.810 15.253 1.00 94.19 579 VAL A C 1
ATOM 4522 O O . VAL A 1 579 ? 15.273 28.432 15.887 1.00 94.19 579 VAL A O 1
ATOM 4525 N N . LYS A 1 580 ? 14.394 29.512 14.124 1.00 92.69 580 LYS A N 1
ATOM 4526 C CA . LYS A 1 580 ? 15.663 30.028 13.604 1.00 92.69 580 LYS A CA 1
ATOM 4527 C C . LYS A 1 580 ? 15.953 31.398 14.199 1.00 92.69 580 LYS A C 1
ATOM 4529 O O . LYS A 1 580 ? 15.170 32.331 14.018 1.00 92.69 580 LYS A O 1
ATOM 4534 N N . THR A 1 581 ? 17.087 31.523 14.878 1.00 85.31 581 THR A N 1
ATOM 4535 C CA . THR A 1 581 ? 17.596 32.803 15.377 1.00 85.31 581 THR A CA 1
ATOM 4536 C C . THR A 1 581 ? 18.283 33.595 14.263 1.00 85.31 581 THR A C 1
ATOM 4538 O O . THR A 1 581 ? 18.666 33.054 13.223 1.00 85.31 581 THR A O 1
ATOM 4541 N N . LEU A 1 582 ? 18.526 34.885 14.514 1.00 76.75 582 LEU A N 1
ATOM 4542 C CA . LEU A 1 582 ? 19.303 35.757 13.622 1.00 76.75 582 LEU A CA 1
ATOM 4543 C C . LEU A 1 582 ? 20.757 35.294 13.420 1.00 76.75 582 LEU A C 1
ATOM 4545 O O . LEU A 1 582 ? 21.370 35.639 12.416 1.00 76.75 582 LEU A O 1
ATOM 4549 N N . THR A 1 583 ? 21.305 34.494 14.339 1.00 76.62 583 THR A N 1
ATOM 4550 C CA . THR A 1 583 ? 22.651 33.909 14.211 1.00 76.62 583 THR A CA 1
ATOM 4551 C C . THR A 1 583 ? 22.682 32.673 13.307 1.00 76.62 583 THR A C 1
ATOM 4553 O O . THR A 1 583 ? 23.743 32.091 13.105 1.00 76.62 583 THR A O 1
ATOM 4556 N N . GLY A 1 584 ? 21.529 32.246 12.773 1.00 77.19 584 GLY A N 1
ATOM 4557 C CA . GLY A 1 584 ? 21.388 31.028 11.971 1.00 77.19 584 GLY A CA 1
ATOM 4558 C C . GLY A 1 584 ? 21.262 29.745 12.800 1.00 77.19 584 GLY A C 1
ATOM 4559 O O . GLY A 1 584 ? 21.094 28.664 12.233 1.00 77.19 584 GLY A O 1
ATOM 4560 N N . LYS A 1 585 ? 21.297 29.843 14.137 1.00 88.50 585 LYS A N 1
ATOM 4561 C CA . LYS A 1 585 ? 21.070 28.712 15.046 1.00 88.50 585 LYS A CA 1
ATOM 4562 C C . LYS A 1 585 ? 19.600 28.297 14.976 1.00 88.50 585 LYS A C 1
ATOM 4564 O O . LYS A 1 585 ? 18.704 29.137 15.031 1.00 88.50 585 LYS A O 1
ATOM 4569 N N . THR A 1 586 ? 19.351 26.996 14.860 1.00 89.81 586 THR A N 1
ATOM 4570 C CA . THR A 1 586 ? 17.997 26.430 14.912 1.00 89.81 586 THR A CA 1
ATOM 4571 C C . THR A 1 586 ? 17.764 25.815 16.285 1.00 89.81 586 THR A C 1
ATOM 4573 O O . THR A 1 586 ? 18.578 25.020 16.753 1.00 89.81 586 THR A O 1
ATOM 4576 N N . ILE A 1 587 ? 16.666 26.193 16.929 1.00 90.56 587 ILE A N 1
ATOM 4577 C CA . ILE A 1 587 ? 16.254 25.711 18.247 1.00 90.56 587 ILE A CA 1
ATOM 4578 C C . ILE A 1 587 ? 15.001 24.870 18.062 1.00 90.56 587 ILE A C 1
ATOM 4580 O O . ILE A 1 587 ? 14.053 25.313 17.421 1.00 90.56 587 ILE A O 1
ATOM 4584 N N . THR A 1 588 ? 14.969 23.678 18.641 1.00 90.00 588 THR A N 1
ATOM 4585 C CA . THR A 1 588 ? 13.755 22.855 18.669 1.00 90.00 588 THR A CA 1
ATOM 4586 C C . THR A 1 588 ? 12.938 23.197 19.909 1.00 90.00 588 THR A C 1
ATOM 4588 O O . THR A 1 588 ? 13.480 23.177 21.019 1.00 90.00 588 THR A O 1
ATOM 4591 N N . LEU A 1 589 ? 11.649 23.479 19.746 1.00 87.75 589 LEU A N 1
ATOM 4592 C CA . LEU A 1 589 ? 10.693 23.660 20.838 1.00 87.75 589 LEU A CA 1
ATOM 4593 C C . LEU A 1 589 ? 9.650 22.549 20.808 1.00 87.75 589 LEU A C 1
ATOM 4595 O O . LEU A 1 589 ? 9.129 22.224 19.747 1.00 87.75 589 LEU A O 1
ATOM 4599 N N . GLU A 1 590 ? 9.344 22.011 21.984 1.00 83.19 590 GLU A N 1
ATOM 4600 C CA . GLU A 1 590 ? 8.194 21.131 22.203 1.00 83.19 590 GLU A CA 1
ATOM 4601 C C . GLU A 1 590 ? 6.985 22.012 22.528 1.00 83.19 590 GLU A C 1
ATOM 4603 O O . GLU A 1 590 ? 7.034 22.828 23.460 1.00 83.19 590 GLU A O 1
ATOM 4608 N N . VAL A 1 591 ? 5.925 21.874 21.744 1.00 84.94 591 VAL A N 1
ATOM 4609 C CA . VAL A 1 591 ? 4.737 22.727 21.795 1.00 84.94 591 VAL A CA 1
ATOM 4610 C C . VAL A 1 591 ? 3.470 21.901 21.609 1.00 84.94 591 VAL A C 1
ATOM 4612 O O . VAL A 1 591 ? 3.510 20.793 21.084 1.00 84.94 591 VAL A O 1
ATOM 4615 N N . GLU A 1 592 ? 2.338 22.468 22.000 1.00 81.81 592 GLU A N 1
ATOM 4616 C CA . GLU A 1 592 ? 1.010 21.961 21.650 1.00 81.81 592 GLU A CA 1
ATOM 4617 C C . GLU A 1 592 ? 0.359 22.879 20.609 1.00 81.81 592 GLU A C 1
ATOM 4619 O O . GLU A 1 592 ? 0.645 24.072 20.559 1.00 81.81 592 GLU A O 1
ATOM 4624 N N . SER A 1 593 ? -0.557 22.376 19.778 1.00 84.06 593 SER A N 1
ATOM 4625 C CA . SER A 1 593 ? -1.265 23.230 18.806 1.00 84.06 593 SER A CA 1
ATOM 4626 C C . SER A 1 593 ? -2.084 24.348 19.477 1.00 84.06 593 SER A C 1
ATOM 4628 O O . SER A 1 593 ? -2.335 25.387 18.865 1.00 84.06 593 SER A O 1
ATOM 4630 N N . SER A 1 594 ? -2.480 24.131 20.732 1.00 82.75 594 SER A N 1
ATOM 4631 C CA . SER A 1 594 ? -3.152 25.068 21.638 1.00 82.75 594 SER A CA 1
ATOM 4632 C C . SER A 1 594 ? -2.216 26.092 22.287 1.00 82.75 594 SER A C 1
ATOM 4634 O O . SER A 1 594 ? -2.720 27.062 22.853 1.00 82.75 594 SER A O 1
ATOM 4636 N N . ASP A 1 595 ? -0.888 25.923 22.218 1.00 85.62 595 ASP A N 1
ATOM 4637 C CA . ASP A 1 595 ? 0.049 26.870 22.828 1.00 85.62 595 ASP A CA 1
ATOM 4638 C C . ASP A 1 595 ? -0.133 28.259 22.215 1.00 85.62 595 ASP A C 1
ATOM 4640 O O . ASP A 1 595 ? -0.121 28.426 20.990 1.00 85.62 595 ASP A O 1
ATOM 4644 N N . THR A 1 596 ? -0.272 29.266 23.078 1.00 90.38 596 THR A N 1
ATOM 4645 C CA . THR A 1 596 ? -0.280 30.666 22.656 1.00 90.38 596 THR A CA 1
ATOM 4646 C C . THR A 1 596 ? 1.111 31.101 22.212 1.00 90.38 596 THR A C 1
ATOM 4648 O O . THR A 1 596 ? 2.129 30.536 22.620 1.00 90.38 596 THR A O 1
ATOM 4651 N N . ILE A 1 597 ? 1.189 32.144 21.391 1.00 92.38 597 ILE A N 1
ATOM 4652 C CA . ILE A 1 597 ? 2.474 32.727 21.000 1.00 92.38 597 ILE A CA 1
ATOM 4653 C C . ILE A 1 597 ? 3.242 33.228 22.230 1.00 92.38 597 ILE A C 1
ATOM 4655 O O . ILE A 1 597 ? 4.464 33.089 22.265 1.00 92.38 597 ILE A O 1
ATOM 4659 N N . ASP A 1 598 ? 2.557 33.707 23.270 1.00 90.38 598 ASP A N 1
ATOM 4660 C CA . ASP A 1 598 ? 3.184 34.017 24.560 1.00 90.38 598 ASP A CA 1
ATOM 4661 C C . ASP A 1 598 ? 3.814 32.794 25.239 1.00 90.38 598 ASP A C 1
ATOM 4663 O O . ASP A 1 598 ? 4.965 32.872 25.680 1.00 90.38 598 ASP A O 1
ATOM 4667 N N . ASN A 1 599 ? 3.135 31.641 25.251 1.00 86.88 599 ASN A N 1
ATOM 4668 C CA . ASN A 1 599 ? 3.712 30.3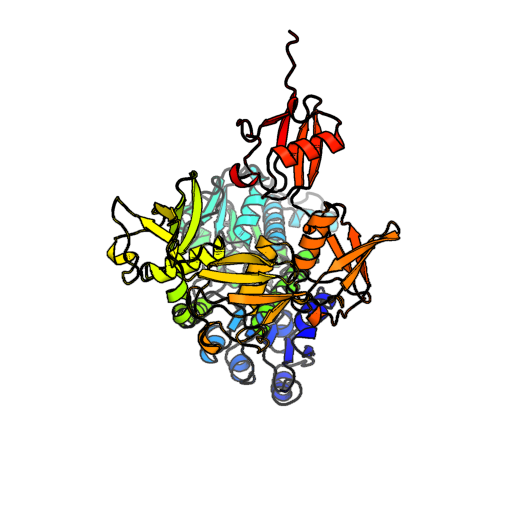94 25.766 1.00 86.88 599 ASN A CA 1
ATOM 4669 C C . ASN A 1 599 ? 4.961 29.998 24.968 1.00 86.88 599 ASN A C 1
ATOM 4671 O O . ASN A 1 599 ? 5.982 29.608 25.538 1.00 86.88 599 ASN A O 1
ATOM 4675 N N . VAL A 1 600 ? 4.910 30.130 23.640 1.00 90.38 600 VAL A N 1
ATOM 4676 C CA . VAL A 1 600 ? 6.049 29.834 22.760 1.00 90.38 600 VAL A CA 1
ATOM 4677 C C . VAL A 1 600 ? 7.221 30.773 23.053 1.00 90.38 600 VAL A C 1
ATOM 4679 O O . VAL A 1 600 ? 8.362 30.316 23.128 1.00 90.38 600 VAL A O 1
ATOM 4682 N N . LYS A 1 601 ? 6.967 32.066 23.285 1.00 92.69 601 LYS A N 1
ATOM 4683 C CA . LYS A 1 601 ? 8.011 33.026 23.668 1.00 92.69 601 LYS A CA 1
ATOM 4684 C C . LYS A 1 601 ? 8.622 32.724 25.033 1.00 92.69 601 LYS A C 1
ATOM 4686 O O . LYS A 1 601 ? 9.839 32.833 25.179 1.00 92.69 601 LYS A O 1
ATOM 4691 N N . ALA A 1 602 ? 7.820 32.318 26.016 1.00 87.56 602 ALA A N 1
ATOM 4692 C CA . ALA A 1 602 ? 8.327 31.881 27.316 1.00 87.56 602 ALA A CA 1
ATOM 4693 C C . ALA A 1 602 ? 9.263 30.668 27.163 1.00 87.56 602 ALA A C 1
ATOM 4695 O O . ALA A 1 602 ? 10.391 30.690 27.647 1.00 87.56 602 ALA A O 1
ATOM 4696 N N . LYS A 1 603 ? 8.883 29.673 26.348 1.00 88.50 603 LYS A N 1
ATOM 4697 C CA . LYS A 1 603 ? 9.745 28.512 26.046 1.00 88.50 603 LYS A CA 1
ATOM 4698 C C . LYS A 1 603 ? 11.061 28.907 25.355 1.00 88.50 603 LYS A C 1
ATOM 4700 O O . LYS A 1 603 ? 12.091 28.267 25.568 1.00 88.50 603 LYS A O 1
ATOM 4705 N N . ILE A 1 604 ? 11.056 29.953 24.523 1.00 88.81 604 ILE A N 1
ATOM 4706 C CA . ILE A 1 604 ? 12.282 30.515 23.925 1.00 88.81 604 ILE A CA 1
ATOM 4707 C C . ILE A 1 604 ? 13.130 31.224 24.984 1.00 88.81 604 ILE A C 1
ATOM 4709 O O . ILE A 1 604 ? 14.353 31.085 24.965 1.00 88.81 604 ILE A O 1
ATOM 4713 N N . GLN A 1 605 ? 12.504 31.957 25.910 1.00 89.19 605 GLN A N 1
ATOM 4714 C CA . GLN A 1 605 ? 13.198 32.599 27.025 1.00 89.19 605 GLN A CA 1
ATOM 4715 C C . GLN A 1 605 ? 13.909 31.559 27.893 1.00 89.19 605 GLN A C 1
ATOM 4717 O O . GLN A 1 605 ? 15.080 31.743 28.207 1.00 89.19 605 GLN A O 1
ATOM 4722 N N . ASP A 1 606 ? 13.251 30.448 28.212 1.00 84.12 606 ASP A N 1
ATOM 4723 C CA . ASP A 1 606 ? 13.841 29.384 29.027 1.00 84.12 606 ASP A CA 1
ATOM 4724 C C . ASP A 1 606 ? 15.058 28.732 28.353 1.00 84.12 606 ASP A C 1
ATOM 4726 O O . ASP A 1 606 ? 16.007 28.331 29.028 1.00 84.12 606 ASP A O 1
ATOM 4730 N N . LYS A 1 607 ? 15.061 28.635 27.014 1.00 84.75 607 LYS A N 1
ATOM 4731 C CA . LYS A 1 607 ? 16.162 28.012 26.259 1.00 84.75 607 LYS A CA 1
ATOM 4732 C C . LYS A 1 607 ? 17.305 28.954 25.897 1.00 84.75 607 LYS A C 1
ATOM 4734 O O . LYS A 1 607 ? 18.456 28.527 25.907 1.00 84.75 607 LYS A O 1
ATOM 4739 N N . GLU A 1 608 ? 17.009 30.199 25.534 1.00 86.94 608 GLU A N 1
ATOM 4740 C CA . GLU A 1 608 ? 18.006 31.146 25.008 1.00 86.94 608 GLU A CA 1
ATOM 4741 C C . GLU A 1 608 ? 18.189 32.395 25.881 1.00 86.94 608 GLU A C 1
ATOM 4743 O O . GLU A 1 608 ? 19.022 33.242 25.567 1.00 86.94 608 GLU A O 1
ATOM 4748 N N . GLY A 1 609 ? 17.421 32.546 26.962 1.00 86.19 609 GLY A N 1
ATOM 4749 C CA . GLY A 1 609 ? 17.505 33.688 27.879 1.00 86.19 609 GLY A CA 1
ATOM 4750 C C . GLY A 1 609 ? 16.960 35.006 27.318 1.00 86.19 609 GLY A C 1
ATOM 4751 O O . GLY A 1 609 ? 17.210 36.059 27.898 1.00 86.19 609 GLY A O 1
ATOM 4752 N N . ILE A 1 610 ? 16.244 34.982 26.189 1.00 86.62 610 ILE A N 1
ATOM 4753 C CA . ILE A 1 610 ? 15.731 36.187 25.517 1.00 86.62 610 ILE A CA 1
ATOM 4754 C C . ILE A 1 610 ? 14.368 36.557 26.122 1.00 86.62 610 ILE A C 1
ATOM 4756 O O . ILE A 1 610 ? 13.442 35.759 26.010 1.00 86.62 610 ILE A O 1
ATOM 4760 N N . PRO A 1 611 ? 14.180 37.747 26.716 1.00 88.62 611 PRO A N 1
ATOM 4761 C CA . PRO A 1 611 ? 12.888 38.155 27.274 1.00 88.62 611 PRO A CA 1
ATOM 4762 C C . PRO A 1 611 ? 11.755 38.197 26.221 1.00 88.62 611 PRO A C 1
ATOM 4764 O O . PRO A 1 611 ? 11.994 38.701 25.120 1.00 88.62 611 PRO A O 1
ATOM 4767 N N . PRO A 1 612 ? 10.526 37.719 26.515 1.00 88.69 612 PRO A N 1
ATOM 4768 C CA . PRO A 1 612 ? 9.406 37.664 25.566 1.00 88.69 612 PRO A CA 1
ATOM 4769 C C . PRO A 1 612 ? 9.063 39.001 24.895 1.00 88.69 612 PRO A C 1
ATOM 4771 O O . PRO A 1 612 ? 8.713 39.033 23.715 1.00 88.69 612 PRO A O 1
ATOM 4774 N N . ASP A 1 613 ? 9.231 40.123 25.602 1.00 87.75 613 ASP A N 1
ATOM 4775 C CA . ASP A 1 613 ? 9.002 41.476 25.075 1.00 87.75 613 ASP A CA 1
ATOM 4776 C C . ASP A 1 613 ? 9.995 41.866 23.964 1.00 87.75 613 ASP A C 1
ATOM 4778 O O . ASP A 1 613 ? 9.694 42.706 23.109 1.00 87.75 613 ASP A O 1
ATOM 4782 N N . GLN A 1 614 ? 11.163 41.221 23.934 1.00 88.31 614 GLN A N 1
ATOM 4783 C CA . GLN A 1 614 ? 12.196 41.402 22.912 1.00 88.31 614 GLN A CA 1
ATOM 4784 C C . GLN A 1 614 ? 12.048 40.428 21.738 1.00 88.31 614 GLN A C 1
ATOM 4786 O O . GLN A 1 614 ? 12.720 40.594 20.718 1.00 88.31 614 GLN A O 1
ATOM 4791 N N . GLN A 1 615 ? 11.165 39.435 21.841 1.00 91.00 615 GLN A N 1
ATOM 4792 C CA . GLN A 1 615 ? 10.972 38.419 20.815 1.00 91.00 615 GLN A CA 1
ATOM 4793 C C . GLN A 1 615 ? 9.882 38.824 19.818 1.00 91.00 615 GLN A C 1
ATOM 4795 O O . GLN A 1 615 ? 8.737 39.102 20.183 1.00 91.00 615 GLN A O 1
ATOM 4800 N N . ARG A 1 616 ? 10.215 38.797 18.525 1.00 92.31 616 ARG A N 1
ATOM 4801 C CA . ARG A 1 616 ? 9.250 38.864 17.422 1.00 92.31 616 ARG A CA 1
ATOM 4802 C C . ARG A 1 616 ? 9.335 37.581 16.605 1.00 92.31 616 ARG A C 1
ATOM 4804 O O . ARG A 1 616 ? 10.358 37.320 15.980 1.00 92.31 616 ARG A O 1
ATOM 4811 N N . LEU A 1 617 ? 8.255 36.806 16.594 1.00 93.75 617 LEU A N 1
ATOM 4812 C CA . LEU A 1 617 ? 8.163 35.561 15.834 1.00 93.75 617 LEU A CA 1
ATOM 4813 C C . LEU A 1 617 ? 7.471 35.791 14.491 1.00 93.75 617 LEU A C 1
ATOM 4815 O O . LEU A 1 617 ? 6.486 36.527 14.407 1.00 93.75 617 LEU A O 1
ATOM 4819 N N . ILE A 1 618 ? 8.010 35.173 13.441 1.00 93.56 618 ILE A N 1
ATOM 4820 C CA . ILE A 1 618 ? 7.513 35.268 12.068 1.00 93.56 618 ILE A CA 1
ATOM 4821 C C . ILE A 1 618 ? 7.341 33.862 11.494 1.00 93.56 618 ILE A C 1
ATOM 4823 O O . ILE A 1 618 ? 8.256 33.043 11.567 1.00 93.56 618 ILE A O 1
ATOM 4827 N N . PHE A 1 619 ? 6.196 33.603 10.869 1.00 94.81 619 PHE A N 1
ATOM 4828 C CA . PHE A 1 619 ? 5.904 32.364 10.148 1.00 94.81 619 PHE A CA 1
ATOM 4829 C C . PHE A 1 619 ? 5.214 32.688 8.822 1.00 94.81 619 PHE A C 1
ATOM 4831 O O . PHE A 1 619 ? 4.331 33.543 8.781 1.00 94.81 619 PHE A O 1
ATOM 4838 N N . ALA A 1 620 ? 5.639 32.048 7.726 1.00 88.75 620 ALA A N 1
ATOM 4839 C CA . ALA A 1 620 ? 5.098 32.278 6.378 1.00 88.75 620 ALA A CA 1
ATOM 4840 C C . ALA A 1 620 ? 4.984 33.776 5.989 1.00 88.75 620 ALA A C 1
ATOM 4842 O O . ALA A 1 620 ? 4.014 34.208 5.367 1.00 88.75 620 ALA A O 1
ATOM 4843 N N . GLY A 1 621 ? 5.963 34.591 6.403 1.00 86.00 621 GLY A N 1
ATOM 4844 C CA . GLY A 1 621 ? 5.999 36.036 6.141 1.00 86.00 621 GLY A CA 1
ATOM 4845 C C . GLY A 1 621 ? 5.088 36.897 7.029 1.00 86.00 621 GLY A C 1
ATOM 4846 O O . GLY A 1 621 ? 5.100 38.117 6.885 1.00 86.00 621 GLY A O 1
ATOM 4847 N N . LYS A 1 622 ? 4.331 36.308 7.964 1.00 89.75 622 LYS A N 1
ATOM 4848 C CA . LYS A 1 622 ? 3.455 37.026 8.903 1.00 89.75 622 LYS A CA 1
ATOM 4849 C C . LYS A 1 622 ? 4.051 37.064 10.306 1.00 89.75 622 LYS A C 1
ATOM 4851 O O . LYS A 1 622 ? 4.601 36.071 10.778 1.00 89.75 622 LYS A O 1
ATOM 4856 N N . GLN A 1 623 ? 3.921 38.209 10.976 1.00 92.06 623 GLN A N 1
ATOM 4857 C CA . GLN A 1 623 ? 4.256 38.334 12.394 1.00 92.06 623 GLN A CA 1
ATOM 4858 C C . GLN A 1 623 ? 3.172 37.660 13.244 1.00 92.06 623 GLN A C 1
ATOM 4860 O O . GLN A 1 623 ? 1.984 37.851 12.992 1.00 92.06 623 GLN A O 1
ATOM 4865 N N . LEU A 1 624 ? 3.600 36.891 14.243 1.00 93.94 624 LEU A N 1
ATOM 4866 C CA . LEU A 1 624 ? 2.714 36.184 15.163 1.00 93.94 624 LEU A CA 1
ATOM 4867 C C . LEU A 1 624 ? 2.299 37.091 16.334 1.00 93.94 624 LEU A C 1
ATOM 4869 O O . LEU A 1 624 ? 3.127 37.841 16.859 1.00 93.94 624 LEU A O 1
ATOM 4873 N N . GLU A 1 625 ? 1.023 37.031 16.715 1.00 91.62 625 GLU A N 1
ATOM 4874 C CA . GLU A 1 625 ? 0.412 37.811 17.798 1.00 91.62 625 GLU A CA 1
ATOM 4875 C C . GLU A 1 625 ? 0.320 37.000 19.096 1.00 91.62 625 GLU A C 1
ATOM 4877 O O . GLU A 1 625 ? -0.144 35.866 19.097 1.00 91.62 625 GLU A O 1
ATOM 4882 N N . ASP A 1 626 ? 0.698 37.630 20.204 1.00 86.94 626 ASP A N 1
ATOM 4883 C CA . ASP A 1 626 ? 0.900 37.058 21.544 1.00 86.94 626 ASP A CA 1
ATOM 4884 C C . ASP A 1 626 ? -0.288 36.227 22.077 1.00 86.94 626 ASP A C 1
ATOM 4886 O O . ASP A 1 626 ? -0.100 35.118 22.580 1.00 86.94 626 ASP A O 1
ATOM 4890 N N . GLY A 1 627 ? -1.522 36.699 21.864 1.00 83.69 627 GLY A N 1
ATOM 4891 C CA . GLY A 1 627 ? -2.751 36.036 22.327 1.00 83.69 627 GLY A CA 1
ATOM 4892 C C . GLY A 1 627 ? -3.340 34.971 21.390 1.00 83.69 627 GLY A C 1
ATOM 4893 O O . GLY A 1 627 ? -4.404 34.433 21.688 1.00 83.69 627 GLY A O 1
ATOM 4894 N N . ARG A 1 628 ? -2.706 34.696 20.245 1.00 87.44 628 ARG A N 1
ATOM 4895 C CA . ARG A 1 628 ? -3.131 33.661 19.284 1.00 87.44 628 ARG A CA 1
ATOM 4896 C C . ARG A 1 628 ? -2.414 32.347 19.560 1.00 87.44 628 ARG A C 1
ATOM 4898 O O . ARG A 1 628 ? -1.344 32.349 20.157 1.00 87.44 628 ARG A O 1
ATOM 4905 N N . THR A 1 629 ? -2.976 31.235 19.107 1.00 91.06 629 THR A N 1
ATOM 4906 C CA . THR A 1 629 ? -2.364 29.904 19.243 1.00 91.06 629 THR A CA 1
ATOM 4907 C C . THR A 1 629 ? -1.544 29.507 18.016 1.00 91.06 629 THR A C 1
ATOM 4909 O O . THR A 1 629 ? -1.667 30.105 16.945 1.00 91.06 629 THR A O 1
ATOM 4912 N N . LEU A 1 630 ? -0.724 28.462 18.133 1.00 88.75 630 LEU A N 1
ATOM 4913 C CA . LEU A 1 630 ? -0.050 27.857 16.979 1.00 88.75 630 LEU A CA 1
ATOM 4914 C C . LEU A 1 630 ? -1.047 27.369 15.914 1.00 88.75 630 LEU A C 1
ATOM 4916 O O . LEU A 1 630 ? -0.808 27.547 14.715 1.00 88.75 630 LEU A O 1
ATOM 4920 N N . SER A 1 631 ? -2.185 26.817 16.345 1.00 88.00 631 SER A N 1
ATOM 4921 C CA . SER A 1 631 ? -3.252 26.363 15.449 1.00 88.00 631 SER A CA 1
ATOM 4922 C C . SER A 1 631 ? -3.904 27.504 14.660 1.00 88.00 631 SER A C 1
ATOM 4924 O O . SER A 1 631 ? -4.167 27.329 13.470 1.00 88.00 631 SER A O 1
ATOM 4926 N N . ASP A 1 632 ? -4.055 28.697 15.253 1.00 89.19 632 ASP A N 1
ATOM 4927 C CA . ASP A 1 632 ? -4.617 29.878 14.573 1.00 89.19 632 ASP A CA 1
ATOM 4928 C C . ASP A 1 632 ? -3.796 30.288 13.340 1.00 89.19 632 ASP A C 1
ATOM 4930 O O . ASP A 1 632 ? -4.328 30.832 12.370 1.00 89.19 632 ASP A O 1
ATOM 4934 N N . TYR A 1 633 ? -2.489 30.018 13.366 1.00 89.88 633 TYR A N 1
ATOM 4935 C CA . TYR A 1 633 ? -1.565 30.297 12.267 1.00 89.88 633 TYR A CA 1
ATOM 4936 C C . TYR A 1 633 ? -1.302 29.092 11.362 1.00 89.88 633 TYR A C 1
ATOM 4938 O O . TYR A 1 633 ? -0.464 29.183 10.461 1.00 89.88 633 TYR A O 1
ATOM 4946 N N . ASN A 1 634 ? -2.011 27.980 11.576 1.00 90.31 634 ASN A N 1
ATOM 4947 C CA . ASN A 1 634 ? -1.798 26.713 10.882 1.00 90.31 634 ASN A CA 1
ATOM 4948 C C . ASN A 1 634 ? -0.332 26.240 10.959 1.00 90.31 634 ASN A C 1
ATOM 4950 O O . ASN A 1 634 ? 0.224 25.714 9.992 1.00 90.31 634 ASN A O 1
ATOM 4954 N N . ILE A 1 635 ? 0.318 26.477 12.101 1.00 89.88 635 ILE A N 1
ATOM 4955 C CA . ILE A 1 635 ? 1.672 25.996 12.361 1.00 89.88 635 ILE A CA 1
ATOM 4956 C C . ILE A 1 635 ? 1.563 24.507 12.680 1.00 89.88 635 ILE A C 1
ATOM 4958 O O . ILE A 1 635 ? 0.877 24.112 13.616 1.00 89.88 635 ILE A O 1
ATOM 4962 N N . GLN A 1 636 ? 2.230 23.688 11.873 1.00 90.38 636 GLN A N 1
ATOM 4963 C CA . GLN A 1 636 ? 2.204 22.228 11.957 1.00 90.38 636 GLN A CA 1
ATOM 4964 C C . GLN A 1 636 ? 3.476 21.686 12.610 1.00 90.38 636 GLN A C 1
ATOM 4966 O O . GLN A 1 636 ? 4.465 22.408 12.780 1.00 90.38 636 GLN A O 1
ATOM 4971 N N . LYS A 1 637 ? 3.473 20.395 12.943 1.00 89.50 637 LYS A N 1
ATOM 4972 C CA . LYS A 1 637 ? 4.685 19.685 13.363 1.00 89.50 637 LYS A CA 1
ATOM 4973 C C . LYS A 1 637 ? 5.816 19.914 12.347 1.00 89.50 637 LYS A C 1
ATOM 4975 O O . LYS A 1 637 ? 5.576 19.929 11.146 1.00 89.50 637 LYS A O 1
ATOM 4980 N N . GLU A 1 638 ? 7.027 20.136 12.852 1.00 90.81 638 GLU A N 1
ATOM 4981 C CA . GLU A 1 638 ? 8.255 20.453 12.106 1.00 90.81 638 GLU A CA 1
ATOM 4982 C C . GLU A 1 638 ? 8.249 21.799 11.355 1.00 90.81 638 GLU A C 1
ATOM 4984 O O . GLU A 1 638 ? 9.168 22.106 10.592 1.00 90.81 638 GLU A O 1
ATOM 4989 N N . SER A 1 639 ? 7.268 22.666 11.617 1.00 93.06 639 SER A N 1
ATOM 4990 C CA . SER A 1 639 ? 7.262 24.028 11.071 1.00 93.06 639 SER A CA 1
ATOM 4991 C C . SER A 1 639 ? 8.440 24.853 11.580 1.00 93.06 639 SER A C 1
ATOM 4993 O O . SER A 1 639 ? 8.857 24.724 12.730 1.00 93.06 639 SER A O 1
ATOM 4995 N N . THR A 1 640 ? 8.953 25.751 10.733 1.00 94.62 640 THR A N 1
ATOM 4996 C CA . THR A 1 640 ? 10.050 26.663 11.089 1.00 94.62 640 THR A CA 1
ATOM 4997 C C . THR A 1 640 ? 9.555 28.099 11.246 1.00 94.62 640 THR A C 1
ATOM 4999 O O . THR A 1 640 ? 9.080 28.707 10.289 1.00 94.62 640 THR A O 1
ATOM 5002 N N . LEU A 1 641 ? 9.716 28.656 12.442 1.00 94.88 641 LEU A N 1
ATOM 5003 C CA . LEU A 1 641 ? 9.504 30.060 12.773 1.00 94.88 641 LEU A CA 1
ATOM 5004 C C . LEU A 1 641 ? 10.840 30.808 12.725 1.00 94.88 641 LEU A C 1
ATOM 5006 O O . LEU A 1 641 ? 11.904 30.254 13.004 1.00 94.88 641 LEU A O 1
ATOM 5010 N N . HIS A 1 642 ? 10.783 32.097 12.418 1.00 93.56 642 HIS A N 1
ATOM 5011 C CA . HIS A 1 642 ? 11.929 32.997 12.462 1.00 93.56 642 HIS A CA 1
ATOM 5012 C C . HIS A 1 642 ? 11.808 33.935 13.661 1.00 93.56 642 HIS A C 1
ATOM 5014 O O . HIS A 1 642 ? 10.810 34.642 13.799 1.00 93.56 642 HIS A O 1
ATOM 5020 N N . LEU A 1 643 ? 12.834 33.952 14.513 1.00 92.44 643 LEU A N 1
ATOM 5021 C CA . LEU A 1 643 ? 12.939 34.864 15.645 1.00 92.44 643 LEU A CA 1
ATOM 5022 C C . LEU A 1 643 ? 13.740 36.104 15.246 1.00 92.44 643 LEU A C 1
ATOM 5024 O O . LEU A 1 643 ? 14.919 36.016 14.903 1.00 92.44 643 LEU A O 1
ATOM 5028 N N . VAL A 1 644 ? 13.102 37.266 15.353 1.00 89.19 644 VAL A N 1
ATOM 5029 C CA . VAL A 1 644 ? 13.708 38.585 15.173 1.00 89.19 644 VAL A CA 1
ATOM 5030 C C . VAL A 1 644 ? 13.706 39.310 16.515 1.00 89.19 644 VAL A C 1
ATOM 5032 O O . VAL A 1 644 ? 12.683 39.369 17.194 1.00 89.19 644 VAL A O 1
ATOM 5035 N N . LEU A 1 645 ? 14.846 39.876 16.904 1.00 86.06 645 LEU A N 1
ATOM 5036 C CA . LEU A 1 645 ? 14.945 40.663 18.130 1.00 86.06 645 LEU A CA 1
ATOM 5037 C C . LEU A 1 645 ? 14.412 42.078 17.901 1.00 86.06 645 LEU A C 1
ATOM 5039 O O . LEU A 1 645 ? 14.801 42.755 16.947 1.00 86.06 645 LEU A O 1
ATOM 5043 N N . ARG A 1 646 ? 13.540 42.550 18.793 1.00 78.62 646 ARG A N 1
ATOM 5044 C CA . ARG A 1 646 ? 13.190 43.971 18.865 1.00 78.62 646 ARG A CA 1
ATOM 5045 C C . ARG A 1 646 ? 14.349 44.695 19.546 1.00 78.62 646 ARG A C 1
ATOM 5047 O O . ARG A 1 646 ? 14.564 44.531 20.743 1.00 78.62 646 ARG A O 1
ATOM 5054 N N . LEU A 1 647 ? 15.089 45.508 18.794 1.00 59.22 647 LEU A N 1
ATOM 5055 C CA . LEU A 1 647 ? 16.014 46.470 19.389 1.00 59.22 647 LEU A CA 1
ATOM 5056 C C . LEU A 1 647 ? 15.176 47.492 20.166 1.00 59.22 647 LEU A C 1
ATOM 5058 O O . LEU A 1 647 ? 14.350 48.188 19.571 1.00 59.22 647 LEU A O 1
ATOM 5062 N N . ARG A 1 648 ? 15.353 47.579 21.489 1.00 53.31 648 ARG A N 1
ATOM 5063 C CA . ARG A 1 648 ? 14.860 48.742 22.231 1.00 53.31 648 ARG A CA 1
ATOM 5064 C C . ARG A 1 648 ? 15.642 49.954 21.729 1.00 53.31 648 ARG A C 1
ATOM 5066 O O . ARG A 1 648 ? 16.848 50.038 21.942 1.00 53.31 648 ARG A O 1
ATOM 5073 N N . GLY A 1 649 ? 14.949 50.893 21.089 1.00 41.12 649 GLY A N 1
ATOM 5074 C CA . GLY A 1 649 ? 15.354 52.286 21.196 1.00 41.12 649 GLY A CA 1
ATOM 5075 C C . GLY A 1 649 ? 15.298 52.642 22.678 1.00 41.12 649 GLY A C 1
ATOM 5076 O O . GLY A 1 649 ? 14.267 52.430 23.321 1.00 41.12 649 GLY A O 1
ATOM 5077 N N . GLY A 1 650 ? 16.430 53.076 23.231 1.00 37.94 650 GLY A N 1
ATOM 5078 C CA . GLY A 1 650 ? 16.430 53.806 24.492 1.00 37.94 650 GLY A CA 1
ATOM 5079 C C . GLY A 1 650 ? 15.565 55.062 24.368 1.00 37.94 650 GLY A C 1
ATOM 5080 O O . GLY A 1 650 ? 15.215 55.465 23.256 1.00 37.94 650 GLY A O 1
ATOM 5081 N N . CYS A 1 651 ? 15.206 55.625 25.519 1.00 32.47 651 CYS A N 1
ATOM 5082 C CA . CYS A 1 651 ? 14.675 56.981 25.622 1.00 32.47 651 CYS A CA 1
ATOM 5083 C C . CYS A 1 651 ? 15.418 57.978 24.725 1.00 32.47 651 CYS A C 1
ATOM 5085 O O . CYS A 1 651 ? 16.654 57.820 24.572 1.00 32.47 651 CYS A O 1
#

Secondary structure (DSSP, 8-state):
-PPPEEEEES--SS-HHHHHHHTTTTSEEEE---SSHHHHHHHHTTTTTTEEEEEEEGGGHHHH--B-HHHHHHS-TT--EEEEESS--TTB-HHHHHHTT-EEE--TTTTHHHHHHHHHHHHHHHHHTHHHHHHHHHTT-TTTTPPP---GGGSEEEEE--SHHHHHHHHHHTTS--SEEEEE-SS--TT--TTEEEES-HHHHHHH-SEEEE-PPPSTTTTTSB-HHHHHHSPTTEEEEE-S-GGGB-HHHHHHHHHTTSEEEEEES--TBTTBPPGGGGG-TTEEE-SS-TT-SHHHHHHHHHHHHHHHHHHHTTPPPTTB-HHHHHHHHHHTHHHHTTTTTEEEEEEEETTS-EEEEEEETT-BHHHHHHHHHHHH---TTTEEEEETTEEPPTTSBTGGGT--TT-EEEEEE-SS-SEEEEEEETTS-EEEEEE-TT-BHHHHHHHHHHHH---GGGEEEEETTEEPPTTSBTTTTTPPTT-EEEEEE--S--EEEEEEETTS-EEEEEE-TT-BHHHHHHHHHHHH---TTTEEEEETTEEPPTTSBTTTTT--TT-EEEEEE-SS-SEEEEEE-TTS-EEEEEE-TT-BHHHHHHHHHHHH---GGGEEEEETTEEPPTTSBTGGGTPPTT-EEEEEE------

InterPro domains:
  IPR000626 Ubiquitin-like domain [PF00240] (349-420)
  IPR000626 Ubiquitin-like domain [PF00240] (425-496)
  IPR000626 Ubiquitin-like domain [PF00240] (501-572)
  IPR000626 Ubiquitin-like domain [PF00240] (577-648)
  IPR000626 Ubiquitin-like domain [PS50053] (347-422)
  IPR000626 Ubiquitin-like domain [PS50053] (423-498)
  IPR000626 Ubiquitin-like domain [PS50053] (499-574)
  IPR000626 Ubiquitin-like domain [PS50053] (575-650)
  IPR000626 Ubiquitin-like domain [SM00213] (347-418)
  IPR000626 Ubiquitin-like domain [SM00213] (423-494)
  IPR000626 Ubiquitin-like domain [SM00213] (499-570)
  IPR000626 Ubiquitin-like domain [SM00213] (575-646)
  IPR006139 D-isomer specific 2-hydroxyacid dehydrogenase, catalytic domain [PF00389] (53-325)
  IPR006140 D-isomer specific 2-hydroxyacid dehydrogenase, NAD-binding domain [PF02826] (121-294)
  IPR019954 Ubiquitin conserved site [PS00299] (373-398)
  IPR019954 Ubiquitin conserved site [PS00299] (449-474)
  IPR019954 Ubiquitin conserved site [PS00299] (525-550)
  IPR019954 Ubiquitin conserved site [PS00299] (601-626)
  IPR019956 Ubiquitin domain [PR00348] (357-377)
  IPR019956 Ubiquitin domain [PR00348] (378-398)

Radius of gyration: 33.84 Å; chains: 1; bounding box: 74×90×94 Å

Sequence (651 aa):
MAPTKVLICGDLVWANEDAKRMIGPLAEIIPMKSKSRAQFYEELSTTYAGITGIYRHNTSADHIGIFDKELVDKLPSSVKWIAHNGAGYDQIDIAACKARGIGVSNTPGAVDDGTATTALYLLVSACRQFSIAERNVREGKWKSGLAPAHDPSALTLGILGMGGIGGHFAKLARAFPMKRILYHSRNPVKDAPEWAEYYSDKEKMLAEIDVLSVHVPLNENTVHLVDEKAIRTMKKGSIIINTARGKVIDEDALIRALEDGHLYAAGLDVYPNEPQVNPKLFTFRNVTLLPHMGTETQESQHGMEVRALGNLKDFLEDKPVKDTVWELSRIYCALIHSQLLLDSTRMQIFVKTLTGKTITLEVESSDTIDNVKAKIQDKEGIPPDQQRLIFAGKQLEDGRTLSDYNIQKESTLHLVLRLRGGMQIFVKTLTGKTITLEVESSDTIDNVKAKIQDKEGIPPDQQRLIFAGKQLEDGRTLSDYNIQKESTLHLVLRLRGGMQIFVKTLTGKTITLEVESSDTIDNVKAKIQDKEGIPPDQQRLIFAGKQLEDGRTLSDYNIQKESTLHLVLRLRGGMQIFVKTLTGKTITLEVESSDTIDNVKAKIQDKEGIPPDQQRLIFAGKQLEDGRTLSDYNIQKESTLHLVLRLRGGC

Organism: NCBI:txid456999